Protein AF-A0A0R3S9D2-F1 (afdb_monomer)

Solvent-accessible surface area (backbone atoms only — not comparable to full-atom values): 34146 Å² total; per-residue (Å²): 60,29,48,72,96,54,66,74,67,57,70,57,49,67,71,95,49,77,86,73,57,72,81,88,54,77,61,48,80,66,90,76,78,79,56,49,40,61,60,95,53,21,33,50,37,36,39,38,39,33,38,38,70,29,66,85,44,60,32,35,27,37,41,71,53,33,41,30,26,32,18,50,35,69,57,70,84,55,79,89,52,50,80,43,55,40,32,77,38,33,44,62,80,52,20,70,72,43,93,68,49,42,76,50,92,46,61,83,42,92,40,58,41,46,34,34,37,59,38,50,50,52,52,34,50,75,70,75,38,80,52,66,69,47,52,54,52,49,52,50,50,53,49,54,57,52,44,74,45,40,63,62,52,46,53,47,39,68,72,76,36,98,59,70,86,76,54,56,49,58,33,26,35,34,33,35,40,29,66,82,62,48,77,40,83,75,51,74,33,73,78,50,86,79,74,69,90,46,71,50,43,40,66,48,48,52,51,54,50,54,30,50,49,48,37,64,55,82,72,82,78,57,68,78,76,72,67,55,78,74,73,77,69,81,78,76,85,74,84,74,91,70,92,73,82,81,92,82,86,88,74,94,75,79,82,86,89,91,87,84,78,84,89,84,89,88,86,86,77,84,75,81,66,98,75,69,68,73,78,73,76,81,87,50,100,78,70,67,66,69,66,73,67,67,57,82,70,44,74,42,54,49,48,52,38,52,52,43,29,49,43,38,49,53,52,52,51,50,52,53,50,51,48,52,52,52,50,51,50,55,51,55,62,56,52,77,76,58,90,77,87,89,83,84,87,82,86,91,86,80,92,84,89,83,92,83,92,78,92,77,80,93,80,85,90,73,75,93,80,48,79,67,51,60,55,46,49,53,57,49,49,53,48,52,51,52,53,48,53,58,51,52,71,71,61,78,71,91,86,83,95,77,88,79,85,72,82,78,76,82,80,79,88,82,86,87,87,79,94,73,89,77,79,83,80,75,84,87,78,70,70,71,64,65,52,40,35,53,49,50,53,59,35,42,59,69,62,78,77,56,60,33,30,68,52,46,40,52,53,50,52,53,53,53,33,60,73,34,17,76,62,37,42,66,56,33,68,32,94,42,45,60,56,31,34,58,54,47,66,69,35,95,68,56,49,44,57,45,50,50,51,45,46,52,50,53,74,20,70,90,43,56,61,65,51,51,51,53,53,48,54,40,50,78,68,42,41,51,74,51,39,73,88,76,67,42,87,70,55,83,82,42,64,60,72,88,75,89,126

Nearest PDB structures (foldseek):
  6vzt-assembly2_B  TM=9.352E-01  e=5.994E-18  Mus musculus
  6vzu-assembly1_A  TM=9.437E-01  e=1.586E-17  Mus musculus
  6vzr-assembly1_A  TM=9.417E-01  e=2.785E-17  Mus musculus
  6vzq-assembly2_B  TM=9.485E-01  e=7.368E-17  Mus musculus
  6vzw-assembly3_C  TM=9.416E-01  e=7.001E-17  Mus musculus

InterPro domains:
  IPR004344 Tubulin-tyrosine ligase/Tubulin polyglutamylase [PF03133] (3-223)
  IPR004344 Tubulin-tyrosine ligase/Tubulin polyglutamylase [PS51221] (1-228)

Mean predicted aligned error: 16.91 Å

Radius of gyration: 30.94 Å; Cα contacts (8 Å, |Δi|>4): 557; chains: 1; bounding box: 64×105×7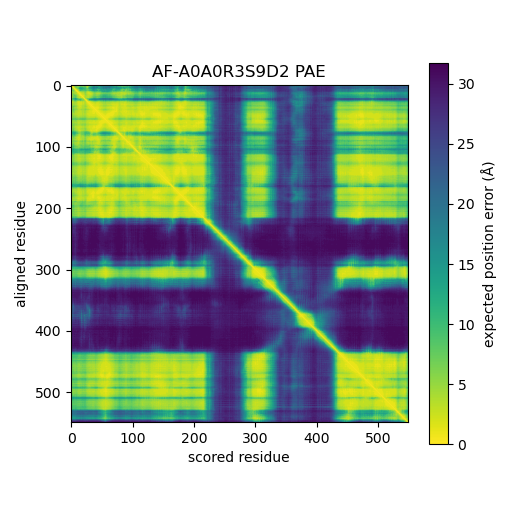4 Å

pLDDT: mean 70.35, std 25.74, range [23.48, 98.56]

Structure (mmCIF, N/CA/C/O backbone):
data_AF-A0A0R3S9D2-F1
#
_entry.id   AF-A0A0R3S9D2-F1
#
loop_
_atom_site.group_PDB
_atom_site.id
_atom_site.type_symbol
_atom_site.label_atom_id
_atom_site.label_alt_id
_atom_site.label_comp_id
_atom_site.label_asym_id
_atom_site.label_entity_id
_atom_site.label_seq_id
_atom_site.pdbx_PDB_ins_code
_atom_site.Cartn_x
_atom_site.Cartn_y
_atom_site.Cartn_z
_atom_site.occupancy
_atom_site.B_iso_or_equiv
_atom_site.auth_seq_id
_atom_site.auth_comp_id
_atom_site.auth_asym_id
_atom_site.auth_atom_id
_atom_site.pdbx_PDB_model_num
ATOM 1 N N . PHE A 1 1 ? -2.332 2.521 -26.162 1.00 71.81 1 PHE A N 1
ATOM 2 C CA . PHE A 1 1 ? -3.743 2.223 -25.864 1.00 71.81 1 PHE A CA 1
ATOM 3 C C . PHE A 1 1 ? -3.884 0.728 -25.639 1.00 71.81 1 PHE A C 1
ATOM 5 O O . PHE A 1 1 ? -3.039 -0.036 -26.103 1.00 71.81 1 PHE A O 1
ATOM 12 N N . SER A 1 2 ? -4.898 0.316 -24.891 1.00 70.50 2 SER A N 1
ATOM 13 C CA . SER A 1 2 ? -5.151 -1.085 -24.554 1.00 70.50 2 SER A CA 1
ATOM 14 C C . SER A 1 2 ? -6.652 -1.344 -24.482 1.00 70.50 2 SER A C 1
ATOM 16 O O . SER A 1 2 ? -7.430 -0.429 -24.208 1.00 70.50 2 SER A O 1
ATOM 18 N N . LYS A 1 3 ? -7.071 -2.590 -24.720 1.00 65.69 3 LYS A N 1
ATOM 19 C CA . LYS A 1 3 ? -8.440 -3.001 -24.382 1.00 65.69 3 LYS A CA 1
ATOM 20 C C . LYS A 1 3 ? -8.569 -3.106 -22.852 1.00 65.69 3 LYS A C 1
ATOM 22 O O . LYS A 1 3 ? -7.628 -3.599 -22.219 1.00 65.69 3 LYS A O 1
ATOM 27 N N . PRO A 1 4 ? -9.686 -2.663 -22.251 1.00 59.69 4 PRO A N 1
ATOM 28 C CA . PRO A 1 4 ? -9.892 -2.734 -20.811 1.00 59.69 4 PRO A CA 1
ATOM 29 C C . PRO A 1 4 ? -9.866 -4.190 -20.324 1.00 59.69 4 PRO A C 1
ATOM 31 O O . PRO A 1 4 ? -10.192 -5.115 -21.068 1.00 59.69 4 PRO A O 1
ATOM 34 N N . ALA A 1 5 ? -9.447 -4.382 -19.070 1.00 57.62 5 ALA A N 1
ATOM 35 C CA . ALA A 1 5 ? -9.432 -5.668 -18.361 1.00 57.62 5 ALA A CA 1
ATOM 36 C C . ALA A 1 5 ? -8.615 -6.811 -19.011 1.00 57.62 5 ALA A C 1
ATOM 38 O O . ALA A 1 5 ? -8.777 -7.975 -18.645 1.00 57.62 5 ALA A O 1
ATOM 39 N N . LYS A 1 6 ? -7.701 -6.515 -19.948 1.00 59.38 6 LYS A N 1
ATOM 40 C CA . LYS A 1 6 ? -6.763 -7.517 -20.479 1.00 59.38 6 LYS A CA 1
ATOM 41 C C . LYS A 1 6 ? -5.481 -7.575 -19.653 1.00 59.38 6 LYS A C 1
ATOM 43 O O . LYS A 1 6 ? -4.814 -6.568 -19.464 1.00 59.38 6 LYS A O 1
ATOM 48 N N . ALA A 1 7 ? -5.102 -8.779 -19.228 1.00 61.91 7 ALA A N 1
ATOM 49 C CA . ALA A 1 7 ? -3.851 -9.033 -18.515 1.00 61.91 7 ALA A CA 1
ATOM 50 C C . ALA A 1 7 ? -2.697 -9.414 -19.468 1.00 61.91 7 ALA A C 1
ATOM 52 O O . ALA A 1 7 ? -2.897 -9.703 -20.651 1.00 61.91 7 ALA A O 1
ATOM 53 N N . ARG A 1 8 ? -1.472 -9.497 -18.922 1.00 63.69 8 ARG A N 1
ATOM 54 C CA . ARG A 1 8 ? -0.265 -10.046 -19.591 1.00 63.69 8 ARG A CA 1
ATOM 55 C C . ARG A 1 8 ? 0.245 -9.237 -20.795 1.00 63.69 8 ARG A C 1
ATOM 57 O O . ARG A 1 8 ? 1.027 -9.769 -21.584 1.00 63.69 8 ARG A O 1
ATOM 64 N N . GLY A 1 9 ? -0.188 -7.983 -20.927 1.00 61.34 9 GLY A N 1
ATOM 65 C CA . GLY A 1 9 ? 0.183 -7.086 -22.025 1.00 61.34 9 GLY A CA 1
ATOM 66 C C . GLY A 1 9 ? -0.488 -7.409 -23.368 1.00 61.34 9 GLY A C 1
ATOM 67 O O . GLY A 1 9 ? -0.086 -6.887 -24.405 1.00 61.34 9 GLY A O 1
ATOM 68 N N . ILE A 1 10 ? -1.510 -8.274 -23.378 1.00 68.19 10 ILE A N 1
ATOM 69 C CA . ILE A 1 10 ? -2.174 -8.713 -24.610 1.00 68.19 10 ILE A CA 1
ATOM 70 C C . ILE A 1 10 ? -3.025 -7.577 -25.188 1.00 68.19 10 ILE A C 1
ATOM 72 O O . ILE A 1 10 ? -3.969 -7.105 -24.556 1.00 68.19 10 ILE A O 1
ATOM 76 N N . GLY A 1 11 ? -2.743 -7.198 -26.436 1.00 73.62 11 GLY A N 1
ATOM 77 C CA . GLY A 1 11 ? -3.502 -6.173 -27.159 1.00 73.62 11 GLY A CA 1
ATOM 78 C C . GLY A 1 11 ? -3.136 -4.735 -26.783 1.00 73.62 11 GLY A C 1
ATOM 79 O O . GLY A 1 11 ? -3.922 -3.830 -27.055 1.00 73.62 11 GLY A O 1
ATOM 80 N N . ILE A 1 12 ? -1.975 -4.523 -26.154 1.00 82.88 12 ILE A N 1
ATOM 81 C CA . ILE A 1 12 ? -1.416 -3.187 -25.939 1.00 82.88 12 ILE A CA 1
ATOM 82 C C . ILE A 1 12 ? -0.648 -2.764 -27.190 1.00 82.88 12 ILE A C 1
ATOM 84 O O . ILE A 1 12 ? 0.184 -3.513 -27.702 1.00 82.88 12 ILE A O 1
ATOM 88 N N . GLN A 1 13 ? -0.916 -1.549 -27.660 1.00 83.06 13 GLN A N 1
ATOM 89 C CA . GLN A 1 13 ? -0.211 -0.935 -28.782 1.00 83.06 13 GLN A CA 1
ATOM 90 C C . GLN A 1 13 ? 0.196 0.496 -28.438 1.00 83.06 13 GLN A C 1
ATOM 92 O O . GLN A 1 13 ? -0.522 1.222 -27.735 1.00 83.06 13 GLN A O 1
ATOM 97 N N . VAL A 1 14 ? 1.356 0.911 -28.937 1.00 85.25 14 VAL A N 1
ATOM 98 C CA . VAL A 1 14 ? 1.823 2.295 -28.842 1.00 85.25 14 VAL A CA 1
ATOM 99 C C . VAL A 1 14 ? 1.379 3.019 -30.107 1.00 85.25 14 VAL A C 1
ATOM 101 O O . VAL A 1 14 ? 1.599 2.542 -31.211 1.00 85.25 14 VAL A O 1
ATOM 104 N N . ALA A 1 15 ? 0.731 4.169 -29.942 1.00 85.12 15 ALA A N 1
ATOM 105 C CA . ALA A 1 15 ? 0.319 5.017 -31.053 1.00 85.12 15 ALA A CA 1
ATOM 106 C C . ALA A 1 15 ? 0.941 6.399 -30.898 1.00 85.12 15 ALA A C 1
ATOM 108 O O . ALA A 1 15 ? 1.008 6.941 -29.794 1.00 85.12 15 ALA A O 1
ATOM 109 N N . THR A 1 16 ? 1.348 6.981 -32.020 1.00 85.38 16 THR A N 1
ATOM 110 C CA . THR A 1 16 ? 1.831 8.367 -32.108 1.00 85.38 16 THR A CA 1
ATOM 111 C C . THR A 1 16 ? 0.753 9.311 -32.629 1.00 85.38 16 THR A C 1
ATOM 113 O O . THR A 1 16 ? 0.839 10.520 -32.424 1.00 85.38 16 THR A O 1
ATOM 116 N N . LYS A 1 17 ? -0.283 8.776 -33.291 1.00 84.56 17 LYS A N 1
ATOM 117 C CA . LYS A 1 17 ? -1.379 9.550 -33.885 1.00 84.56 17 LYS A CA 1
ATOM 118 C C . LYS A 1 17 ? -2.732 8.960 -33.498 1.00 84.56 17 LYS A C 1
ATOM 120 O O . LYS A 1 17 ? -2.924 7.751 -33.554 1.00 84.56 17 LYS A O 1
ATOM 125 N N . TRP A 1 18 ? -3.712 9.823 -33.226 1.00 83.44 18 TRP A N 1
ATOM 126 C CA . TRP A 1 18 ? -5.090 9.419 -32.903 1.00 83.44 18 TRP A CA 1
ATOM 127 C C . TRP A 1 18 ? -5.759 8.559 -33.981 1.00 83.44 18 TRP A C 1
ATOM 129 O O . TRP A 1 18 ? -6.618 7.746 -33.664 1.00 83.44 18 TRP A O 1
ATOM 139 N N . LEU A 1 19 ? -5.358 8.723 -35.245 1.00 84.50 19 LEU A N 1
ATOM 140 C CA . LEU A 1 19 ? -5.883 7.950 -36.376 1.00 84.50 19 LEU A CA 1
ATOM 141 C C . LEU A 1 19 ? -5.487 6.465 -36.330 1.00 84.50 19 LEU A C 1
ATOM 143 O O . LEU A 1 19 ? -6.153 5.655 -36.959 1.00 84.50 19 LEU A O 1
ATOM 147 N N . GLN A 1 20 ? -4.433 6.105 -35.588 1.00 80.25 20 GLN A N 1
ATOM 148 C CA . GLN A 1 20 ? -4.013 4.710 -35.399 1.00 80.25 20 GLN A CA 1
ATOM 149 C C . GLN A 1 20 ? -4.907 3.964 -34.396 1.00 80.25 20 GLN A C 1
ATOM 151 O O . GLN A 1 20 ? -4.848 2.742 -34.303 1.00 80.25 20 GLN A O 1
ATOM 156 N N . ILE A 1 21 ? -5.726 4.688 -33.628 1.00 81.88 21 ILE A N 1
ATOM 157 C CA . ILE A 1 21 ? -6.586 4.111 -32.598 1.00 81.88 21 ILE A CA 1
ATOM 158 C C . ILE A 1 21 ? -7.929 3.764 -33.240 1.00 81.88 21 ILE A C 1
ATOM 160 O O . ILE A 1 21 ? -8.733 4.646 -33.556 1.00 81.88 21 ILE A O 1
ATOM 164 N N . ILE A 1 22 ? -8.168 2.468 -33.437 1.00 73.38 22 ILE A N 1
ATOM 165 C CA . ILE A 1 22 ? -9.418 1.952 -34.001 1.00 73.38 22 ILE A CA 1
ATOM 166 C C . ILE A 1 22 ? -10.539 2.169 -32.977 1.00 73.38 22 ILE A C 1
ATOM 168 O O . ILE A 1 22 ? -10.525 1.595 -31.894 1.00 73.38 22 ILE A O 1
ATOM 172 N N . ARG A 1 23 ? -11.521 3.007 -33.325 1.00 67.06 23 ARG A N 1
ATOM 173 C CA . ARG A 1 23 ? -12.608 3.445 -32.426 1.00 67.06 23 ARG A CA 1
ATOM 174 C C . ARG A 1 23 ? -13.749 2.435 -32.245 1.00 67.06 23 ARG A C 1
ATOM 176 O O . ARG A 1 23 ? -14.751 2.779 -31.634 1.00 67.06 23 ARG A O 1
ATOM 183 N N . ALA A 1 24 ? -13.639 1.246 -32.832 1.00 64.12 24 ALA A N 1
ATOM 184 C CA . ALA A 1 24 ? -14.697 0.235 -32.797 1.00 64.12 24 ALA A CA 1
ATOM 185 C C . ALA A 1 24 ? -14.732 -0.560 -31.480 1.00 64.12 24 ALA A C 1
ATOM 187 O O . ALA A 1 24 ? -15.728 -1.212 -31.194 1.00 64.12 24 ALA A O 1
ATOM 188 N N . ASP A 1 25 ? -13.656 -0.506 -30.695 1.00 68.56 25 ASP A N 1
ATOM 189 C CA . ASP A 1 25 ? -13.533 -1.194 -29.416 1.00 68.56 25 ASP A CA 1
ATOM 190 C C . ASP A 1 25 ? -13.528 -0.185 -28.262 1.00 68.56 25 ASP A C 1
ATOM 192 O O . ASP A 1 25 ? -12.944 0.898 -28.380 1.00 68.56 25 ASP A O 1
ATOM 196 N N . ASP A 1 26 ? -14.078 -0.582 -27.114 1.00 80.81 26 ASP A N 1
ATOM 197 C CA . ASP A 1 26 ? -13.791 0.097 -25.854 1.00 80.81 26 ASP A CA 1
ATOM 198 C C . ASP A 1 26 ? -12.288 -0.013 -25.579 1.00 80.81 26 ASP A C 1
ATOM 200 O O . ASP A 1 26 ? -11.727 -1.109 -25.480 1.00 80.81 26 ASP A O 1
ATOM 204 N N . VAL A 1 27 ? -11.609 1.130 -25.499 1.00 84.38 27 VAL A N 1
ATOM 205 C CA . VAL A 1 27 ? -10.160 1.205 -25.290 1.00 84.38 27 VAL A CA 1
ATOM 206 C C . VAL A 1 27 ? -9.814 2.256 -24.252 1.00 84.38 27 VAL A C 1
ATOM 208 O O . VAL A 1 27 ? -10.425 3.320 -24.175 1.00 84.38 27 VAL A O 1
ATOM 211 N N . ILE A 1 28 ? -8.762 1.979 -23.487 1.00 86.69 28 ILE A N 1
ATOM 212 C CA . ILE A 1 28 ? -8.125 2.957 -22.614 1.00 86.69 28 ILE A CA 1
ATOM 213 C C . ILE A 1 28 ? -6.953 3.570 -23.378 1.00 86.69 28 ILE A C 1
ATOM 215 O O . ILE A 1 28 ? -6.033 2.878 -23.836 1.00 86.69 28 ILE A O 1
ATOM 219 N N . VAL A 1 29 ? -6.978 4.894 -23.516 1.00 89.38 29 VAL A N 1
ATOM 220 C CA . VAL A 1 29 ? -5.865 5.667 -24.069 1.00 89.38 29 VAL A CA 1
ATOM 221 C C . VAL A 1 29 ? -5.156 6.367 -22.921 1.00 89.38 29 VAL A C 1
ATOM 223 O O . VAL A 1 29 ? -5.718 7.233 -22.263 1.00 89.38 29 VAL A O 1
ATOM 226 N N . GLN A 1 30 ? -3.904 5.983 -22.694 1.00 89.69 30 GLN A N 1
ATOM 227 C CA . GLN A 1 30 ? -3.054 6.540 -21.651 1.00 89.69 30 GLN A CA 1
ATOM 228 C C . GLN A 1 30 ? -1.853 7.229 -22.296 1.00 89.69 30 GLN A C 1
ATOM 230 O O . GLN A 1 30 ? -1.288 6.723 -23.272 1.00 89.69 30 GLN A O 1
ATOM 235 N N . LYS A 1 31 ? -1.450 8.375 -21.739 1.00 91.81 31 LYS A N 1
ATOM 236 C CA . LYS A 1 31 ? -0.210 9.048 -22.130 1.00 91.81 31 LYS A CA 1
ATOM 237 C C . LYS A 1 31 ? 0.972 8.114 -21.863 1.00 91.81 31 LYS A C 1
ATOM 239 O O . LYS A 1 31 ? 1.162 7.650 -20.743 1.00 91.81 31 LYS A O 1
ATOM 244 N N . TYR A 1 32 ? 1.761 7.855 -22.898 1.00 91.81 32 TYR A N 1
ATOM 245 C CA . TYR A 1 32 ? 2.953 7.025 -22.794 1.00 91.81 32 TYR A CA 1
ATOM 246 C C . TYR A 1 32 ? 4.102 7.811 -22.143 1.00 91.81 32 TYR A C 1
ATOM 248 O O . TYR A 1 32 ? 4.349 8.966 -22.495 1.00 91.81 32 TYR A O 1
ATOM 256 N N . ILE A 1 33 ? 4.811 7.187 -21.200 1.00 93.31 33 ILE A N 1
ATOM 257 C CA . ILE A 1 33 ? 5.995 7.776 -20.559 1.00 93.31 33 ILE A CA 1
ATOM 258 C C . ILE A 1 33 ? 7.171 7.626 -21.524 1.00 93.31 33 ILE A C 1
ATOM 260 O O . ILE A 1 33 ? 7.748 6.547 -21.655 1.00 93.31 33 ILE A O 1
ATOM 264 N N . LEU A 1 34 ? 7.475 8.713 -22.239 1.00 92.25 34 LEU A N 1
ATOM 265 C CA . LEU A 1 34 ? 8.475 8.732 -23.308 1.00 92.25 34 LEU A CA 1
ATOM 266 C C . LEU A 1 34 ? 9.910 8.616 -22.782 1.00 92.25 34 LEU A C 1
ATOM 268 O O . LEU A 1 34 ? 10.727 7.961 -23.427 1.00 92.25 34 LEU A O 1
ATOM 272 N N . SER A 1 35 ? 10.185 9.195 -21.614 1.00 95.81 35 SER A N 1
ATOM 273 C CA . SER A 1 35 ? 11.494 9.152 -20.960 1.00 95.81 35 SER A CA 1
ATOM 274 C C . SER A 1 35 ? 11.428 8.354 -19.652 1.00 95.81 35 SER A C 1
ATOM 276 O O . SER A 1 35 ? 11.320 8.944 -18.574 1.00 95.81 35 SER A O 1
ATOM 27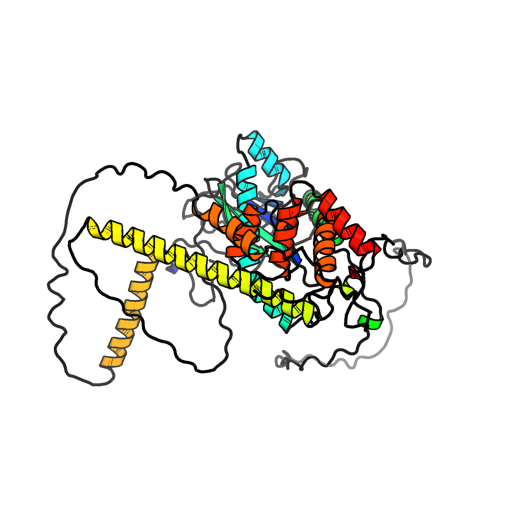8 N N . PRO A 1 36 ? 11.406 7.010 -19.711 1.00 96.88 36 PRO A N 1
ATOM 279 C CA . PRO A 1 36 ? 11.531 6.180 -18.521 1.00 96.88 36 PRO A CA 1
ATOM 280 C C . PRO A 1 36 ? 12.961 6.241 -17.970 1.00 96.88 36 PRO A C 1
ATOM 282 O O . PRO A 1 36 ? 13.911 6.465 -18.719 1.00 96.88 36 PRO A O 1
ATOM 285 N N . PHE A 1 37 ? 13.131 5.980 -16.676 1.00 97.50 37 PHE A N 1
ATOM 286 C CA . PHE A 1 37 ? 14.454 5.685 -16.132 1.00 97.50 37 PHE A CA 1
ATOM 287 C C . PHE A 1 37 ? 14.955 4.361 -16.719 1.00 97.50 37 PHE A C 1
ATOM 289 O O . PHE A 1 37 ? 14.215 3.375 -16.770 1.00 97.50 37 PHE A O 1
ATOM 296 N N . LEU A 1 38 ? 16.204 4.346 -17.179 1.00 97.12 38 LEU A N 1
ATOM 297 C CA . LEU A 1 38 ? 16.805 3.203 -17.858 1.00 97.12 38 LEU A CA 1
ATOM 298 C C . LEU A 1 38 ? 17.967 2.656 -17.040 1.00 97.12 38 LEU A C 1
ATOM 300 O O . LEU A 1 38 ? 18.753 3.409 -16.474 1.00 97.12 38 LEU A O 1
ATOM 304 N N . ILE A 1 39 ? 18.119 1.337 -17.061 1.00 96.19 39 ILE A N 1
ATOM 305 C CA . ILE A 1 39 ? 19.315 0.650 -16.572 1.00 96.19 39 ILE A CA 1
ATOM 306 C C . ILE A 1 39 ? 19.878 -0.126 -17.753 1.00 96.19 39 ILE A C 1
ATOM 308 O O . ILE A 1 39 ? 19.142 -0.849 -18.423 1.00 96.19 39 ILE A O 1
ATOM 312 N N . ASN A 1 40 ? 21.165 0.063 -18.051 1.00 93.00 40 ASN A N 1
ATOM 313 C CA . ASN A 1 40 ? 21.822 -0.519 -19.229 1.00 93.00 40 ASN A CA 1
ATOM 314 C C . ASN A 1 40 ? 21.062 -0.240 -20.545 1.00 93.00 40 ASN A C 1
ATOM 316 O O . ASN A 1 40 ? 20.978 -1.102 -21.417 1.00 93.00 40 ASN A O 1
ATOM 320 N N . ASN A 1 41 ? 20.487 0.963 -20.677 1.00 94.88 41 ASN A N 1
ATOM 321 C CA . ASN A 1 41 ? 19.642 1.391 -21.802 1.00 94.88 41 ASN A CA 1
ATOM 322 C C . ASN A 1 41 ? 18.379 0.545 -22.023 1.00 94.88 41 ASN A C 1
ATOM 324 O O . ASN A 1 41 ? 17.816 0.551 -23.114 1.00 94.88 41 ASN A O 1
ATOM 328 N N . VAL A 1 42 ? 17.907 -0.169 -21.005 1.00 95.38 42 VAL A N 1
ATOM 329 C CA . VAL A 1 42 ? 16.719 -1.019 -21.079 1.00 95.38 42 VAL A CA 1
ATOM 330 C C . VAL A 1 42 ? 15.634 -0.483 -20.147 1.00 95.38 42 VAL A C 1
ATOM 332 O O . VAL A 1 42 ? 15.904 -0.023 -19.035 1.00 95.38 42 VAL A O 1
ATOM 335 N N . LYS A 1 43 ? 14.388 -0.528 -20.628 1.00 96.75 43 LYS A N 1
ATOM 336 C CA . LYS A 1 43 ? 13.195 -0.134 -19.872 1.00 96.75 43 LYS A CA 1
ATOM 337 C C . LYS A 1 43 ? 12.850 -1.206 -18.841 1.00 96.75 43 LYS A C 1
ATOM 339 O O . LYS A 1 43 ? 12.937 -2.395 -19.138 1.00 96.75 43 LYS A O 1
ATOM 344 N N . PHE A 1 44 ? 12.383 -0.802 -17.666 1.00 97.62 44 PHE A N 1
ATOM 345 C CA . PHE A 1 44 ? 11.891 -1.737 -16.661 1.00 97.62 44 PHE A CA 1
ATOM 346 C C . PHE A 1 44 ? 10.677 -1.201 -15.910 1.00 97.62 44 PHE A C 1
ATOM 348 O O . PHE A 1 44 ? 10.391 -0.003 -15.928 1.00 97.62 44 PHE A O 1
ATOM 355 N N . ASP A 1 45 ? 9.963 -2.107 -15.253 1.00 97.69 45 ASP A N 1
ATOM 356 C CA . ASP A 1 45 ? 8.899 -1.784 -14.309 1.00 97.69 45 ASP A CA 1
ATOM 357 C C . ASP A 1 45 ? 9.099 -2.532 -12.981 1.00 97.69 45 ASP A C 1
ATOM 359 O O . ASP A 1 45 ? 9.857 -3.506 -12.895 1.00 97.69 45 ASP A O 1
ATOM 363 N N . LEU A 1 46 ? 8.403 -2.060 -11.953 1.00 98.38 46 LEU A N 1
ATOM 364 C CA . LEU A 1 46 ? 8.390 -2.602 -10.605 1.00 98.38 46 LEU A CA 1
ATOM 365 C C . LEU A 1 46 ? 7.049 -3.278 -10.334 1.00 98.38 46 LEU A C 1
ATOM 367 O O . LEU A 1 46 ? 6.005 -2.629 -10.334 1.00 98.38 46 LEU A O 1
ATOM 371 N N . ARG A 1 47 ? 7.097 -4.563 -9.994 1.00 98.00 47 ARG A N 1
ATOM 372 C CA . ARG A 1 47 ? 6.006 -5.300 -9.362 1.00 98.00 47 ARG A CA 1
ATOM 373 C C . ARG A 1 47 ? 6.150 -5.199 -7.850 1.00 98.00 47 ARG A C 1
ATOM 375 O O . ARG A 1 47 ? 7.017 -5.853 -7.268 1.00 98.00 47 ARG A O 1
ATOM 382 N N . ILE A 1 48 ? 5.265 -4.435 -7.225 1.00 98.50 48 ILE A N 1
ATOM 383 C CA . ILE A 1 48 ? 5.180 -4.275 -5.772 1.00 98.50 48 ILE A CA 1
ATOM 384 C C . ILE A 1 48 ? 4.012 -5.105 -5.238 1.00 98.50 48 ILE A C 1
ATOM 386 O O . ILE A 1 48 ? 2.895 -5.000 -5.743 1.00 98.50 48 ILE A O 1
ATOM 390 N N . TYR A 1 49 ? 4.257 -5.931 -4.221 1.00 98.56 49 TYR A N 1
ATOM 391 C CA . TYR A 1 49 ? 3.206 -6.718 -3.573 1.00 98.56 49 TYR A CA 1
ATOM 392 C C . TYR A 1 49 ? 2.579 -5.921 -2.431 1.00 98.56 49 TYR A C 1
ATOM 394 O O . TYR A 1 49 ? 3.270 -5.486 -1.506 1.00 98.56 49 TYR A O 1
ATOM 402 N N . VAL A 1 50 ? 1.265 -5.733 -2.502 1.00 98.56 50 VAL A N 1
ATOM 403 C CA . VAL A 1 50 ? 0.488 -4.947 -1.541 1.00 98.56 50 VAL A CA 1
ATOM 404 C C . VAL A 1 50 ? -0.585 -5.836 -0.946 1.00 98.56 50 VAL A C 1
ATOM 406 O O . VAL A 1 50 ? -1.395 -6.390 -1.678 1.00 98.56 50 VAL A O 1
ATOM 409 N N . PHE A 1 51 ? -0.609 -5.958 0.375 1.00 97.62 51 PHE A N 1
ATOM 410 C CA . PHE A 1 51 ? -1.613 -6.749 1.070 1.00 97.62 51 PHE A CA 1
ATOM 411 C C . PHE A 1 51 ? -2.630 -5.833 1.751 1.00 97.62 51 PHE A C 1
ATOM 413 O O . PHE A 1 51 ? -2.306 -5.092 2.685 1.00 97.62 51 PHE A O 1
ATOM 420 N N . LEU A 1 52 ? -3.867 -5.876 1.261 1.00 95.69 52 LEU A N 1
ATOM 421 C CA . LEU A 1 52 ? -5.017 -5.243 1.888 1.00 95.69 52 LEU A CA 1
ATOM 422 C C . LEU A 1 52 ? -5.533 -6.190 2.970 1.00 95.69 52 LEU A C 1
ATOM 424 O O . LEU A 1 52 ? -6.265 -7.132 2.687 1.00 95.69 52 LEU A O 1
ATOM 428 N N . TYR A 1 53 ? -5.118 -5.952 4.212 1.00 93.06 53 TYR A N 1
ATOM 429 C CA . TYR A 1 53 ? -5.460 -6.820 5.340 1.00 93.06 53 TYR A CA 1
ATOM 430 C C . TYR A 1 53 ? -6.881 -6.576 5.867 1.00 93.06 53 TYR A C 1
ATOM 432 O O . TYR A 1 53 ? -7.499 -7.464 6.452 1.00 93.06 53 TYR A O 1
ATOM 440 N N . SER A 1 54 ? -7.394 -5.356 5.723 1.00 90.19 54 SER A N 1
ATOM 441 C CA . SER A 1 54 ? -8.741 -5.001 6.162 1.00 90.19 54 SER A CA 1
ATOM 442 C C . SER A 1 54 ? -9.240 -3.783 5.397 1.00 90.19 54 SER A C 1
ATOM 444 O O . SER A 1 54 ? -8.476 -2.848 5.155 1.00 90.19 54 SER A O 1
ATOM 446 N N . VAL A 1 55 ? -10.528 -3.783 5.051 1.00 88.88 55 VAL A N 1
ATOM 447 C CA . VAL A 1 55 ? -11.232 -2.627 4.468 1.00 88.88 55 VAL A CA 1
ATOM 448 C C . VAL A 1 55 ? -11.811 -1.726 5.562 1.00 88.88 55 VAL A C 1
ATOM 450 O O . VAL A 1 55 ? -11.840 -0.510 5.403 1.00 88.88 55 VAL A O 1
ATOM 453 N N . TYR A 1 56 ? -12.231 -2.294 6.700 1.00 84.19 56 TYR A N 1
ATOM 454 C CA . TYR A 1 56 ? -12.868 -1.553 7.792 1.00 84.19 56 TYR A CA 1
ATOM 455 C C . TYR A 1 56 ? -12.370 -2.021 9.176 1.00 84.19 56 TYR A C 1
ATOM 457 O O . TYR A 1 56 ? -12.826 -3.053 9.666 1.00 84.19 56 TYR A O 1
ATOM 465 N N . PRO A 1 57 ? -11.441 -1.283 9.820 1.00 91.12 57 PRO A N 1
ATOM 466 C CA . PRO A 1 57 ? -10.726 -0.115 9.291 1.00 91.12 57 PRO A CA 1
ATOM 467 C C . PRO A 1 57 ? -9.845 -0.473 8.093 1.00 91.12 57 PRO A C 1
ATOM 469 O O . PRO A 1 57 ? -9.361 -1.601 8.008 1.00 91.12 57 PRO A O 1
ATOM 472 N N . LEU A 1 58 ? -9.571 0.499 7.218 1.00 94.19 58 LEU A N 1
ATOM 473 C CA . LEU A 1 58 ? -8.577 0.306 6.161 1.00 94.19 58 LEU A CA 1
ATOM 474 C C . LEU A 1 58 ? -7.193 0.039 6.782 1.00 94.19 58 LEU A C 1
ATOM 476 O O . LEU A 1 58 ? -6.694 0.873 7.544 1.00 94.19 58 LEU A O 1
ATOM 480 N N . ILE A 1 59 ? -6.594 -1.109 6.457 1.00 95.19 59 ILE A N 1
ATOM 481 C CA . ILE A 1 59 ? -5.241 -1.514 6.856 1.00 95.19 59 ILE A CA 1
ATOM 482 C C . ILE A 1 59 ? -4.521 -2.077 5.629 1.00 95.19 59 ILE A C 1
ATOM 484 O O . ILE A 1 59 ? -4.970 -3.058 5.031 1.00 95.19 59 ILE A O 1
ATOM 488 N N . VAL A 1 60 ? -3.397 -1.462 5.269 1.00 98.00 60 VAL A N 1
ATOM 489 C CA . VAL A 1 60 ? -2.645 -1.765 4.047 1.00 98.00 60 VAL A CA 1
ATOM 490 C C . VAL A 1 60 ? -1.180 -1.993 4.384 1.00 98.00 60 VAL A C 1
ATOM 492 O O . VAL A 1 60 ? -0.553 -1.181 5.072 1.00 98.00 60 VAL A O 1
ATOM 495 N N . TYR A 1 61 ? -0.632 -3.073 3.840 1.00 98.38 61 TYR A N 1
ATOM 496 C CA . TYR A 1 61 ? 0.771 -3.438 3.938 1.00 98.38 61 TYR A CA 1
ATOM 497 C C . TYR A 1 61 ? 1.442 -3.462 2.565 1.00 98.38 61 TYR A C 1
ATOM 499 O O . TYR A 1 61 ? 0.816 -3.802 1.566 1.00 98.38 61 TYR A O 1
ATOM 507 N N . VAL A 1 62 ? 2.739 -3.164 2.522 1.00 98.56 62 VAL A N 1
ATOM 508 C CA . VAL A 1 62 ? 3.590 -3.309 1.333 1.00 98.56 62 VAL A CA 1
ATOM 509 C C . VAL A 1 62 ? 4.744 -4.241 1.667 1.00 98.56 62 VAL A C 1
ATOM 511 O O . VAL A 1 62 ? 5.409 -4.056 2.683 1.00 98.56 62 VAL A O 1
ATOM 514 N N . HIS A 1 63 ? 4.982 -5.251 0.837 1.00 98.38 63 HIS A N 1
ATOM 515 C CA . HIS A 1 63 ? 6.101 -6.164 1.039 1.00 98.38 63 HIS A CA 1
ATOM 516 C C . HIS A 1 63 ? 7.432 -5.468 0.713 1.00 98.38 63 HIS A C 1
ATOM 518 O O . HIS A 1 63 ? 7.516 -4.722 -0.263 1.00 98.38 63 HIS A O 1
ATOM 524 N N . LYS A 1 64 ? 8.479 -5.706 1.516 1.00 96.69 64 LYS A N 1
ATOM 525 C CA . LYS A 1 64 ? 9.826 -5.144 1.270 1.00 96.69 64 LYS A CA 1
ATOM 526 C C . LYS A 1 64 ? 10.447 -5.636 -0.037 1.00 96.69 64 LYS A C 1
ATOM 528 O O . LYS A 1 64 ? 11.223 -4.913 -0.650 1.00 96.69 64 LYS A O 1
ATOM 533 N N . GLU A 1 65 ? 10.105 -6.856 -0.441 1.00 96.31 65 GLU A N 1
ATOM 534 C CA . GLU A 1 65 ? 10.503 -7.424 -1.730 1.00 96.31 65 GLU A CA 1
ATOM 535 C C . GLU A 1 65 ? 9.432 -7.269 -2.804 1.00 96.31 65 GLU A C 1
ATOM 537 O O . GLU A 1 65 ? 8.231 -7.230 -2.533 1.00 96.31 65 GLU A O 1
ATOM 542 N N . GLY A 1 66 ? 9.900 -7.284 -4.045 1.00 97.12 66 GLY A N 1
ATOM 543 C CA . GLY A 1 66 ? 9.107 -7.224 -5.262 1.00 97.12 66 GLY A CA 1
ATOM 544 C C . GLY A 1 66 ? 9.892 -7.808 -6.431 1.00 97.12 66 GLY A C 1
ATOM 545 O O . GLY A 1 66 ? 10.962 -8.390 -6.246 1.00 97.12 66 GLY A O 1
ATOM 546 N N . LEU A 1 67 ? 9.365 -7.654 -7.643 1.00 97.12 67 LEU A N 1
ATOM 547 C CA . LEU A 1 67 ? 10.070 -8.057 -8.860 1.00 97.12 67 LEU A CA 1
ATOM 548 C C . LEU A 1 67 ? 10.338 -6.840 -9.731 1.00 97.12 67 LEU A C 1
ATOM 550 O O . LEU A 1 67 ? 9.440 -6.045 -9.986 1.00 97.12 67 LEU A O 1
ATOM 554 N N . VAL A 1 68 ? 11.552 -6.742 -10.246 1.00 97.69 68 VAL A N 1
ATOM 555 C CA . VAL A 1 68 ? 11.932 -5.760 -11.259 1.00 97.69 68 VAL A CA 1
ATOM 556 C C . VAL A 1 68 ? 11.997 -6.484 -12.587 1.00 97.69 68 VAL A C 1
ATOM 558 O O . VAL A 1 68 ? 12.676 -7.506 -12.706 1.00 97.69 68 VAL A O 1
ATOM 561 N N . ARG A 1 69 ? 11.245 -6.003 -13.575 1.00 96.00 69 ARG A N 1
ATOM 562 C CA . ARG A 1 69 ? 11.065 -6.693 -14.855 1.00 96.00 69 ARG A CA 1
ATOM 563 C C . ARG A 1 69 ? 11.592 -5.825 -15.976 1.00 96.00 69 ARG A C 1
ATOM 565 O O . ARG A 1 69 ? 11.094 -4.722 -16.181 1.00 96.00 69 ARG A O 1
ATOM 572 N N . PHE A 1 70 ? 12.576 -6.337 -16.699 1.00 96.50 70 PHE A N 1
ATOM 573 C CA . PHE A 1 70 ? 13.210 -5.621 -17.796 1.00 96.50 70 PHE A CA 1
ATOM 574 C C . PHE A 1 70 ? 12.593 -6.023 -19.138 1.00 96.50 70 PHE A C 1
ATOM 576 O O . PHE A 1 70 ? 12.216 -7.178 -19.355 1.00 96.50 70 PHE A O 1
ATOM 583 N N . ALA A 1 71 ? 12.513 -5.050 -20.039 1.00 95.44 71 ALA A N 1
ATOM 584 C CA . ALA A 1 71 ? 12.375 -5.273 -21.471 1.00 95.44 71 ALA A CA 1
ATOM 585 C C . ALA A 1 71 ? 13.598 -6.050 -22.000 1.00 95.44 71 ALA A C 1
ATOM 587 O O . ALA A 1 71 ? 14.669 -5.975 -21.412 1.00 95.44 71 ALA A O 1
ATOM 588 N N . SER A 1 72 ? 13.459 -6.808 -23.086 1.00 93.19 72 SER A N 1
ATOM 589 C CA . SER A 1 72 ? 14.581 -7.594 -23.639 1.00 93.19 72 SER A CA 1
ATOM 590 C C . SER A 1 72 ? 15.410 -6.788 -24.639 1.00 93.19 72 SER A C 1
ATOM 592 O O . SER A 1 72 ? 16.584 -7.075 -24.844 1.00 93.19 72 SER A O 1
ATOM 594 N N . HIS A 1 73 ? 14.806 -5.774 -25.266 1.00 94.12 73 HIS A N 1
ATOM 595 C CA . HIS A 1 73 ? 15.470 -4.911 -26.242 1.00 94.12 73 HIS A CA 1
ATOM 596 C C . HIS A 1 73 ? 15.804 -3.536 -25.644 1.00 94.12 73 HIS A C 1
ATOM 598 O O . HIS A 1 73 ? 15.120 -3.036 -24.746 1.00 94.12 73 HIS A O 1
ATOM 604 N N . GLN A 1 74 ? 16.852 -2.898 -26.175 1.00 94.19 74 GLN A N 1
ATOM 605 C CA . GLN A 1 74 ? 17.263 -1.555 -25.758 1.00 94.19 74 GLN A CA 1
ATOM 606 C C . GLN A 1 74 ? 16.218 -0.501 -26.117 1.00 94.19 74 GLN A C 1
ATOM 608 O O . GLN A 1 74 ? 15.693 -0.480 -27.228 1.00 94.19 74 GLN A O 1
ATOM 613 N N . TYR A 1 75 ? 15.984 0.422 -25.191 1.00 94.44 75 TYR A N 1
ATOM 614 C CA . TYR A 1 75 ? 15.007 1.482 -25.330 1.00 94.44 75 TYR A CA 1
ATOM 615 C C . TYR A 1 75 ? 15.461 2.567 -26.309 1.00 94.44 75 TYR A C 1
ATOM 617 O O . TYR A 1 75 ? 16.547 3.133 -26.189 1.00 94.44 75 TYR A O 1
ATOM 625 N N . LYS A 1 76 ? 14.590 2.893 -27.263 1.00 91.12 76 LYS A N 1
ATOM 626 C CA . LYS A 1 76 ? 14.778 3.956 -28.252 1.00 91.12 76 LYS A CA 1
ATOM 627 C C . LYS A 1 76 ? 13.482 4.751 -28.384 1.00 91.12 76 LYS A C 1
ATOM 629 O O . LYS A 1 76 ? 12.400 4.179 -28.456 1.00 91.12 76 LYS A O 1
ATOM 634 N N . THR A 1 77 ? 13.594 6.072 -28.476 1.00 84.88 77 THR A N 1
ATOM 635 C CA . THR A 1 77 ? 12.452 7.001 -28.595 1.00 84.88 77 THR A CA 1
ATOM 636 C C . THR A 1 77 ? 11.958 7.196 -30.029 1.00 84.88 77 THR A C 1
ATOM 638 O O . THR A 1 77 ? 10.978 7.903 -30.257 1.00 84.88 77 THR A O 1
ATOM 641 N N . SER A 1 78 ? 12.631 6.583 -31.005 1.00 83.25 78 SER A N 1
ATOM 642 C CA . SER A 1 78 ? 12.294 6.708 -32.421 1.00 83.25 78 SER A CA 1
ATOM 643 C C . SER A 1 78 ? 10.854 6.247 -32.704 1.00 83.25 78 SER A C 1
ATOM 645 O O . SER A 1 78 ? 10.498 5.126 -32.330 1.00 83.25 78 SER A O 1
ATOM 647 N N . PRO A 1 79 ? 10.037 7.042 -33.425 1.00 73.56 79 PRO A N 1
ATOM 648 C CA . PRO A 1 79 ? 8.659 6.671 -33.757 1.00 73.56 79 PRO A CA 1
ATOM 649 C C . PRO A 1 79 ? 8.571 5.419 -34.646 1.00 73.56 79 PRO A C 1
ATOM 651 O O . PRO A 1 79 ? 7.527 4.770 -34.677 1.00 73.56 79 PRO A O 1
ATOM 654 N N . TYR A 1 80 ? 9.662 5.052 -35.326 1.00 76.12 80 TYR A N 1
ATOM 655 C CA . TYR A 1 80 ? 9.754 3.848 -36.158 1.00 76.12 80 TYR A CA 1
ATOM 656 C C . TYR A 1 80 ? 9.791 2.542 -35.352 1.00 76.12 80 TYR A C 1
ATOM 658 O O . TYR A 1 80 ? 9.551 1.483 -35.915 1.00 76.12 80 TYR A O 1
ATOM 666 N N . ASN A 1 81 ? 10.059 2.604 -34.045 1.00 80.94 81 ASN A N 1
ATOM 667 C CA . ASN A 1 81 ? 10.194 1.411 -33.203 1.00 80.94 81 ASN A CA 1
ATOM 668 C C . ASN A 1 81 ? 8.933 1.118 -32.375 1.00 80.94 81 ASN A C 1
ATOM 670 O O . ASN A 1 81 ? 8.965 0.274 -31.485 1.00 80.94 81 ASN A O 1
ATOM 674 N N . THR A 1 82 ? 7.829 1.815 -32.654 1.00 81.06 8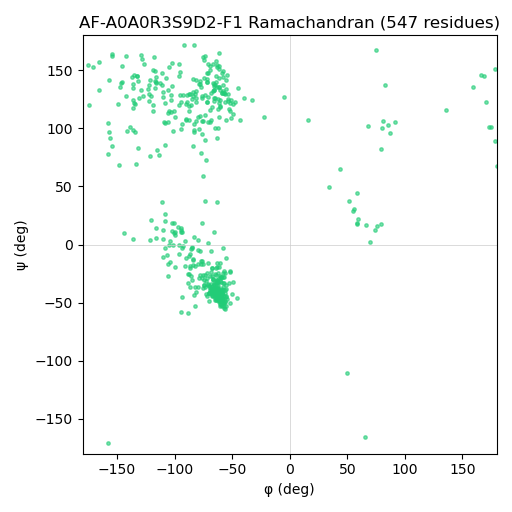2 THR A N 1
ATOM 675 C CA . THR A 1 82 ? 6.591 1.741 -31.859 1.00 81.06 82 THR A CA 1
ATOM 676 C C . THR A 1 82 ? 5.924 0.363 -31.870 1.00 81.06 82 THR A C 1
ATOM 678 O O . THR A 1 82 ? 5.194 0.039 -30.931 1.00 81.06 82 THR A O 1
ATOM 681 N N . ASP A 1 83 ? 6.242 -0.467 -32.865 1.00 84.50 83 ASP A N 1
ATOM 682 C CA . ASP A 1 83 ? 5.755 -1.843 -32.991 1.00 84.50 83 ASP A CA 1
ATOM 683 C C . ASP A 1 83 ? 6.587 -2.866 -32.191 1.00 84.50 83 ASP A C 1
ATOM 685 O O . ASP A 1 83 ? 6.142 -3.999 -31.990 1.00 84.50 83 ASP A O 1
ATOM 689 N N . ASP A 1 84 ? 7.772 -2.492 -31.687 1.00 86.75 84 ASP A N 1
ATOM 690 C CA . ASP A 1 84 ? 8.621 -3.395 -30.904 1.00 86.75 84 ASP A CA 1
ATOM 691 C C . ASP A 1 84 ? 8.093 -3.561 -29.470 1.00 86.75 84 ASP A C 1
ATOM 693 O O . ASP A 1 84 ? 8.377 -2.793 -28.540 1.00 86.75 84 ASP A O 1
ATOM 697 N N . GLN A 1 85 ? 7.321 -4.628 -29.282 1.00 87.88 85 GLN A N 1
ATOM 698 C CA . GLN A 1 85 ? 6.745 -4.991 -27.993 1.00 87.88 85 GLN A CA 1
ATOM 699 C C . GLN A 1 85 ? 7.796 -5.408 -26.957 1.00 87.88 85 GLN A C 1
ATOM 701 O O . GLN A 1 85 ? 7.570 -5.184 -25.769 1.00 87.88 85 GLN A O 1
ATOM 706 N N . PHE A 1 86 ? 8.934 -5.978 -27.371 1.00 89.19 86 PHE A N 1
ATOM 707 C CA . PHE A 1 86 ? 9.998 -6.417 -26.457 1.00 89.19 86 PHE A CA 1
ATOM 708 C C . PHE A 1 86 ? 10.833 -5.253 -25.918 1.00 89.19 86 PHE A C 1
ATOM 710 O O . PHE A 1 86 ? 11.570 -5.432 -24.951 1.00 89.19 86 PHE A O 1
ATOM 717 N N . MET A 1 87 ? 10.706 -4.070 -26.525 1.00 89.88 87 MET A N 1
ATOM 718 C CA . MET A 1 87 ? 11.278 -2.812 -26.048 1.00 89.88 87 MET A CA 1
ATOM 719 C C . MET A 1 87 ? 10.279 -2.017 -25.192 1.00 89.88 87 MET A C 1
ATOM 721 O O . MET A 1 87 ? 10.629 -1.461 -24.147 1.00 89.88 87 MET A O 1
ATOM 725 N N . HIS A 1 88 ? 9.025 -1.918 -25.644 1.00 88.25 88 HIS A N 1
ATOM 726 C CA . HIS A 1 88 ? 8.034 -1.033 -25.029 1.00 88.25 88 HIS A CA 1
ATOM 727 C C . HIS A 1 88 ? 7.261 -1.660 -23.865 1.00 88.25 88 HIS A C 1
ATOM 729 O O . HIS A 1 88 ? 6.796 -0.920 -22.987 1.00 88.25 88 HIS A O 1
ATOM 735 N N . LEU A 1 89 ? 7.133 -2.988 -23.832 1.00 89.44 89 LEU A N 1
ATOM 736 C CA . LEU A 1 89 ? 6.437 -3.729 -22.784 1.00 89.44 89 LEU A CA 1
ATOM 737 C C . LEU A 1 89 ? 7.447 -4.517 -21.954 1.00 89.44 89 LEU A C 1
ATOM 739 O O . LEU A 1 89 ? 8.347 -5.158 -22.483 1.00 89.44 89 LEU A O 1
ATOM 743 N N . THR A 1 90 ? 7.273 -4.498 -20.640 1.00 90.75 90 THR A N 1
ATOM 744 C CA . THR A 1 90 ? 8.173 -5.134 -19.661 1.00 90.75 90 THR A CA 1
ATOM 745 C C . THR A 1 90 ? 7.578 -6.420 -19.080 1.00 90.75 90 THR A C 1
ATOM 747 O O . THR A 1 90 ? 8.204 -7.117 -18.283 1.00 90.75 90 THR A O 1
ATOM 750 N N . ASN A 1 91 ? 6.364 -6.801 -19.502 1.00 88.88 91 ASN A N 1
ATOM 751 C CA . ASN A 1 91 ? 5.693 -8.000 -19.011 1.00 88.88 91 ASN A CA 1
ATOM 752 C C . ASN A 1 91 ? 6.532 -9.260 -19.290 1.00 88.88 91 ASN A C 1
ATOM 754 O O . ASN A 1 91 ? 6.925 -9.529 -20.428 1.00 88.88 91 ASN A O 1
ATOM 758 N N . TYR A 1 92 ? 6.721 -10.087 -18.258 1.00 85.12 92 TYR A N 1
ATOM 759 C CA . TYR A 1 92 ? 7.457 -11.354 -18.354 1.00 85.12 92 TYR A CA 1
ATOM 760 C C . TYR A 1 92 ? 6.884 -12.302 -19.422 1.00 85.12 92 TYR A C 1
ATOM 762 O O . TYR A 1 92 ? 7.633 -12.929 -20.161 1.00 85.12 92 TYR A O 1
ATOM 770 N N . SER A 1 93 ? 5.555 -12.380 -19.550 1.00 83.19 93 SER A N 1
ATOM 771 C CA . SER A 1 93 ? 4.863 -13.233 -20.531 1.00 83.19 93 SER A CA 1
ATOM 772 C C . SER A 1 93 ? 5.204 -12.916 -21.988 1.00 83.19 93 SER A C 1
ATOM 774 O O . SER A 1 93 ? 5.094 -13.805 -22.837 1.00 83.19 93 SER A O 1
ATOM 776 N N . ILE A 1 94 ? 5.583 -11.666 -22.262 1.00 85.06 94 ILE A N 1
ATOM 777 C CA . ILE A 1 94 ? 6.004 -11.185 -23.577 1.00 85.06 94 ILE A CA 1
ATOM 778 C C . ILE A 1 94 ? 7.507 -11.405 -23.701 1.00 85.06 94 ILE A C 1
ATOM 780 O O . ILE A 1 94 ? 7.942 -12.194 -24.532 1.00 85.06 94 ILE A O 1
ATOM 784 N N . ASN A 1 95 ? 8.285 -10.807 -22.800 1.00 89.62 95 ASN A N 1
ATOM 785 C CA . ASN A 1 95 ? 9.743 -10.795 -22.883 1.00 89.62 95 ASN A CA 1
ATOM 786 C C . ASN A 1 95 ? 10.386 -12.179 -22.822 1.00 89.62 95 ASN A C 1
ATOM 788 O O . ASN A 1 95 ? 11.341 -12.411 -23.546 1.00 89.62 95 ASN A O 1
ATOM 792 N N . ARG A 1 96 ? 9.816 -13.148 -22.093 1.00 86.94 96 ARG A N 1
ATOM 793 C CA . ARG A 1 96 ? 10.343 -14.527 -22.067 1.00 86.94 96 ARG A CA 1
ATOM 794 C C . ARG A 1 96 ? 10.365 -15.227 -23.432 1.00 86.94 96 ARG A C 1
ATOM 796 O O . ARG A 1 96 ? 10.954 -16.294 -23.542 1.00 86.94 96 ARG A O 1
ATOM 803 N N . LYS A 1 97 ? 9.639 -14.692 -24.421 1.00 88.44 97 LYS A N 1
ATOM 804 C CA . LYS A 1 97 ? 9.595 -15.207 -25.796 1.00 88.44 97 LYS A CA 1
ATOM 805 C C . LYS A 1 97 ? 10.660 -14.576 -26.699 1.00 88.44 97 LYS A C 1
ATOM 807 O O . LYS A 1 97 ? 10.822 -15.049 -27.817 1.00 88.44 97 LYS A O 1
ATOM 812 N N . SER A 1 98 ? 11.334 -13.511 -26.257 1.00 90.38 98 SER A N 1
ATOM 813 C CA . SER A 1 98 ? 12.436 -12.907 -27.011 1.00 90.38 98 SER A CA 1
ATOM 814 C C . SER A 1 98 ? 13.662 -13.821 -26.968 1.00 90.38 98 SER A C 1
ATOM 816 O O . SER A 1 98 ? 13.960 -14.414 -25.930 1.00 90.38 98 SER A O 1
ATOM 818 N N . ALA A 1 99 ? 14.389 -13.900 -28.085 1.00 89.19 99 ALA A N 1
ATOM 819 C CA . ALA A 1 99 ? 15.663 -14.615 -28.164 1.00 89.19 99 ALA A CA 1
ATOM 820 C C . ALA A 1 99 ? 16.745 -13.980 -27.268 1.00 89.19 99 ALA A C 1
ATOM 822 O O . ALA A 1 99 ? 17.627 -14.681 -26.779 1.00 89.19 99 ALA A O 1
ATOM 823 N N . ASP A 1 100 ? 16.631 -12.678 -26.988 1.00 89.12 100 ASP A N 1
ATOM 824 C CA . ASP A 1 100 ? 17.578 -11.928 -26.158 1.00 89.12 100 ASP A CA 1
ATOM 825 C C . ASP A 1 100 ? 17.280 -12.045 -24.654 1.00 89.12 100 ASP A C 1
ATOM 827 O O . ASP A 1 100 ? 18.024 -11.527 -23.814 1.00 89.12 100 ASP A O 1
ATOM 831 N N . TYR A 1 101 ? 16.205 -12.747 -24.276 1.00 89.56 101 TYR A N 1
ATOM 832 C CA . TYR A 1 101 ? 15.801 -12.870 -22.882 1.00 89.56 101 TYR A CA 1
ATOM 833 C C . TYR A 1 101 ? 16.759 -13.748 -22.072 1.00 89.56 101 TYR A C 1
ATOM 835 O O . TYR A 1 101 ? 16.733 -14.978 -22.100 1.00 89.56 101 TYR A O 1
ATOM 843 N N . ARG A 1 102 ? 17.570 -13.088 -21.251 1.00 88.81 102 ARG A N 1
ATOM 844 C CA . ARG A 1 102 ? 18.460 -13.720 -20.266 1.00 88.81 102 ARG A CA 1
ATOM 845 C C . ARG A 1 102 ? 17.771 -13.900 -18.917 1.00 88.81 102 ARG A C 1
ATOM 847 O O . ARG A 1 102 ? 17.361 -12.916 -18.296 1.00 88.81 102 ARG A O 1
ATOM 854 N N . ARG A 1 103 ? 17.684 -15.149 -18.450 1.00 86.69 103 ARG A N 1
ATOM 855 C CA . ARG A 1 103 ? 17.279 -15.471 -17.074 1.00 86.69 103 ARG A CA 1
ATOM 856 C C . ARG A 1 103 ? 18.382 -15.064 -16.101 1.00 86.69 103 ARG A C 1
ATOM 858 O O . ARG A 1 103 ? 19.558 -15.126 -16.442 1.00 86.69 103 ARG A O 1
ATOM 865 N N . ASN A 1 104 ? 17.982 -14.662 -14.903 1.00 85.31 104 ASN A N 1
ATOM 866 C CA . ASN A 1 104 ? 18.920 -14.442 -13.815 1.00 85.31 104 ASN A CA 1
ATOM 867 C C . ASN A 1 104 ? 19.248 -15.791 -13.155 1.00 85.31 104 ASN A C 1
ATOM 869 O O . ASN A 1 104 ? 18.324 -16.524 -12.795 1.00 85.31 104 ASN A O 1
ATOM 873 N N . SER A 1 105 ? 20.536 -16.114 -13.045 1.00 80.69 105 SER A N 1
ATOM 874 C CA . SER A 1 105 ? 21.040 -17.326 -12.391 1.00 80.69 105 SER A CA 1
ATOM 875 C C . SER A 1 105 ? 21.234 -17.165 -10.882 1.00 80.69 105 SER A C 1
ATOM 877 O O . SER A 1 105 ? 21.280 -18.170 -10.186 1.00 80.69 105 SER A O 1
ATOM 879 N N . ASP A 1 106 ? 21.339 -15.932 -10.374 1.00 84.69 106 ASP A N 1
ATOM 880 C CA . ASP A 1 106 ? 21.531 -15.641 -8.951 1.00 84.69 106 ASP A CA 1
ATOM 881 C C . ASP A 1 106 ? 20.618 -14.490 -8.503 1.00 84.69 106 ASP A C 1
ATOM 883 O O . ASP A 1 106 ? 20.731 -13.347 -8.949 1.00 84.69 106 ASP A O 1
ATOM 887 N N . ALA A 1 107 ? 19.706 -14.793 -7.580 1.00 80.31 107 ALA A N 1
ATOM 888 C CA . ALA A 1 107 ? 18.719 -13.844 -7.078 1.00 80.31 107 ALA A CA 1
ATOM 889 C C . ALA A 1 107 ? 19.319 -12.637 -6.330 1.00 80.31 107 ALA A C 1
ATOM 891 O O . ALA A 1 107 ? 18.599 -11.658 -6.129 1.00 80.31 107 ALA A O 1
ATOM 892 N N . GLU A 1 108 ? 20.591 -12.697 -5.921 1.00 85.12 108 GLU A N 1
ATOM 893 C CA . GLU A 1 108 ? 21.307 -11.588 -5.269 1.00 85.12 108 GLU A CA 1
ATOM 894 C C . GLU A 1 108 ? 22.094 -10.709 -6.247 1.00 85.12 108 GLU A C 1
ATOM 896 O O . GLU A 1 108 ? 22.693 -9.714 -5.843 1.00 85.12 108 GLU A O 1
ATOM 901 N N . GLN A 1 109 ? 22.108 -11.048 -7.537 1.00 85.38 109 GLN A N 1
ATOM 902 C CA . GLN A 1 109 ? 22.884 -10.317 -8.531 1.00 85.38 109 GLN A CA 1
ATOM 903 C C . GLN A 1 109 ? 21.996 -9.487 -9.452 1.00 85.38 109 GLN A C 1
ATOM 905 O O . GLN A 1 109 ? 20.922 -9.910 -9.891 1.00 85.38 109 GLN A O 1
ATOM 910 N N . ALA A 1 110 ? 22.503 -8.308 -9.815 1.00 88.31 110 ALA A N 1
ATOM 911 C CA . ALA A 1 110 ? 21.929 -7.413 -10.814 1.00 88.31 110 ALA A CA 1
ATOM 912 C C . ALA A 1 110 ? 22.190 -7.938 -12.243 1.00 88.31 110 ALA A C 1
ATOM 914 O O . ALA A 1 110 ? 22.844 -7.285 -13.057 1.00 88.31 110 ALA A O 1
ATOM 915 N N . SER A 1 111 ? 21.718 -9.154 -12.538 1.00 87.50 111 SER A N 1
ATOM 916 C CA . SER A 1 111 ? 21.955 -9.856 -13.803 1.00 87.50 111 SER A CA 1
ATOM 917 C C . SER A 1 111 ? 20.656 -10.328 -14.472 1.00 87.50 111 SER A C 1
ATOM 919 O O . SER A 1 111 ? 19.620 -10.505 -13.832 1.00 87.50 111 SER A O 1
ATOM 921 N N . GLY A 1 112 ? 20.683 -10.504 -15.795 1.00 90.06 112 GLY A N 1
ATOM 922 C CA . GLY A 1 112 ? 19.508 -10.912 -16.572 1.00 90.06 112 GLY A CA 1
ATOM 923 C C . GLY A 1 112 ? 18.372 -9.879 -16.584 1.00 90.06 112 GLY A C 1
ATOM 924 O O . GLY A 1 112 ? 18.554 -8.722 -16.217 1.00 90.06 112 GLY A O 1
ATOM 925 N N . HIS A 1 113 ? 17.185 -10.310 -17.019 1.00 93.06 113 HIS A N 1
ATOM 926 C CA . HIS A 1 113 ? 16.017 -9.441 -17.243 1.00 93.06 113 HIS A CA 1
ATOM 927 C C . HIS A 1 113 ? 14.959 -9.513 -16.133 1.00 93.06 113 HIS A C 1
ATOM 929 O O . HIS A 1 113 ? 13.791 -9.159 -16.329 1.00 93.06 113 HIS A O 1
ATOM 935 N N . LYS A 1 114 ? 15.349 -10.008 -14.958 1.00 94.38 114 LYS A N 1
ATOM 936 C CA . LYS A 1 114 ? 14.497 -10.051 -13.771 1.00 94.38 114 LYS A CA 1
ATOM 937 C C . LYS A 1 114 ? 15.364 -9.922 -12.525 1.00 94.38 114 LYS A C 1
ATOM 939 O O . LYS A 1 114 ? 16.223 -10.775 -12.315 1.00 94.38 114 LYS A O 1
ATOM 944 N N . TRP A 1 115 ? 15.127 -8.898 -11.711 1.00 96.19 115 TRP A N 1
ATOM 945 C CA . TRP A 1 115 ? 15.812 -8.704 -10.425 1.00 96.19 115 TRP A CA 1
ATOM 946 C C . TRP A 1 115 ? 14.812 -8.731 -9.270 1.00 96.19 115 TRP A C 1
ATOM 948 O O . TRP A 1 115 ? 13.605 -8.556 -9.467 1.00 96.19 115 TRP A O 1
ATOM 958 N N . THR A 1 116 ? 15.317 -8.950 -8.061 1.00 96.88 116 THR A N 1
ATOM 959 C CA . THR A 1 116 ? 14.576 -8.649 -6.833 1.00 96.88 116 THR A CA 1
ATOM 960 C C . THR A 1 116 ? 14.571 -7.140 -6.594 1.00 96.88 116 THR A C 1
ATOM 962 O O . THR A 1 116 ? 15.381 -6.395 -7.159 1.00 96.88 116 THR A O 1
ATOM 965 N N . LEU A 1 117 ? 13.646 -6.669 -5.761 1.00 97.19 117 LEU A N 1
ATOM 966 C CA . LEU A 1 117 ? 13.560 -5.245 -5.453 1.00 97.19 117 LEU A CA 1
ATOM 967 C C . LEU A 1 117 ? 14.749 -4.793 -4.590 1.00 97.19 117 LEU A C 1
ATOM 969 O O . LEU A 1 117 ? 15.288 -3.713 -4.823 1.00 97.19 117 LEU A O 1
ATOM 973 N N . SER A 1 118 ? 15.226 -5.641 -3.674 1.00 96.56 118 SER A N 1
ATOM 974 C CA . SER A 1 118 ? 16.435 -5.344 -2.892 1.00 96.56 118 SER A CA 1
ATOM 975 C C . SER A 1 118 ? 17.688 -5.188 -3.749 1.00 96.56 118 SER A C 1
ATOM 977 O O . SER A 1 118 ? 18.480 -4.280 -3.497 1.00 96.56 118 SER A O 1
ATOM 979 N N . VAL A 1 119 ? 17.857 -6.005 -4.794 1.00 97.00 119 VAL A N 1
ATOM 980 C CA . VAL A 1 119 ? 18.984 -5.862 -5.733 1.00 97.00 119 VAL A CA 1
ATOM 981 C C . VAL A 1 119 ? 18.921 -4.527 -6.476 1.00 97.00 119 VAL A C 1
ATOM 983 O O . VAL A 1 119 ? 19.951 -3.884 -6.669 1.00 97.00 119 VAL A O 1
ATOM 986 N N . LEU A 1 120 ? 17.725 -4.053 -6.844 1.00 97.69 120 LEU A N 1
ATOM 987 C CA . LEU A 1 120 ? 17.573 -2.721 -7.434 1.00 97.69 120 LEU A CA 1
ATOM 988 C C . LEU A 1 120 ? 17.988 -1.611 -6.464 1.00 97.69 120 LEU A C 1
ATOM 990 O O . LEU A 1 120 ? 18.674 -0.678 -6.875 1.00 97.69 120 LEU A O 1
ATOM 994 N N . TRP A 1 121 ? 17.606 -1.706 -5.190 1.00 97.31 121 TRP A N 1
ATOM 995 C CA . TRP A 1 121 ? 18.009 -0.731 -4.173 1.00 97.31 121 TRP A CA 1
ATOM 996 C C . TRP A 1 121 ? 19.520 -0.704 -3.964 1.00 97.31 121 TRP A C 1
ATOM 998 O O . TRP A 1 121 ? 20.109 0.375 -3.944 1.00 97.31 121 TRP A O 1
ATOM 1008 N N . GLN A 1 122 ? 20.160 -1.873 -3.904 1.00 96.81 122 GLN A N 1
ATOM 1009 C CA . GLN A 1 122 ? 21.619 -1.977 -3.850 1.00 96.81 122 GLN A CA 1
ATOM 1010 C C . GLN A 1 122 ? 22.272 -1.365 -5.095 1.00 96.81 122 GLN A C 1
ATOM 1012 O O . GLN A 1 122 ? 23.203 -0.571 -4.974 1.00 96.81 122 GLN A O 1
ATOM 1017 N N . TYR A 1 123 ? 21.751 -1.670 -6.288 1.00 96.94 123 TYR A N 1
ATOM 1018 C CA . TYR A 1 123 ? 22.228 -1.080 -7.538 1.00 96.94 123 TYR A CA 1
ATOM 1019 C C . TYR A 1 123 ? 22.107 0.451 -7.523 1.00 96.94 123 TYR A C 1
ATOM 1021 O O . TYR A 1 123 ? 23.068 1.140 -7.858 1.00 96.94 123 TYR A O 1
ATOM 1029 N N . MET A 1 124 ? 20.965 0.999 -7.100 1.00 96.75 124 MET A N 1
ATOM 1030 C CA . MET A 1 124 ? 20.761 2.448 -6.991 1.00 96.75 124 MET A CA 1
ATOM 1031 C C . MET A 1 124 ? 21.757 3.087 -6.021 1.00 96.75 124 MET A C 1
ATOM 1033 O O . MET A 1 124 ? 22.426 4.049 -6.396 1.00 96.75 124 MET A O 1
ATOM 1037 N N . SER A 1 125 ? 21.926 2.521 -4.823 1.00 96.81 125 SER A N 1
ATOM 1038 C CA . SER A 1 125 ? 22.889 3.021 -3.837 1.00 96.81 125 SER A CA 1
ATOM 1039 C C . SER A 1 125 ? 24.327 2.997 -4.360 1.00 96.81 125 SER A C 1
ATOM 1041 O O . SER A 1 125 ? 25.039 3.989 -4.216 1.00 96.81 125 SER A O 1
ATOM 1043 N N . ASN A 1 126 ? 24.736 1.919 -5.036 1.00 96.75 126 ASN A N 1
ATOM 1044 C CA . ASN A 1 126 ? 26.072 1.803 -5.631 1.00 96.75 126 ASN A CA 1
ATOM 1045 C C . ASN A 1 126 ? 26.316 2.821 -6.757 1.00 96.75 126 ASN A C 1
ATOM 1047 O O . ASN A 1 126 ? 27.457 3.196 -7.007 1.00 96.75 126 ASN A O 1
ATOM 1051 N N . ASN A 1 127 ? 25.253 3.293 -7.412 1.00 95.56 127 ASN A N 1
ATOM 1052 C CA . ASN A 1 127 ? 25.306 4.344 -8.431 1.00 95.56 127 ASN A CA 1
ATOM 1053 C C . ASN A 1 127 ? 25.027 5.751 -7.859 1.00 95.56 127 ASN A C 1
ATOM 1055 O O . ASN A 1 127 ? 24.774 6.685 -8.616 1.00 95.56 127 ASN A O 1
ATOM 1059 N N . GLY A 1 128 ? 25.064 5.923 -6.531 1.00 96.12 128 GLY A N 1
ATOM 1060 C CA . GLY A 1 128 ? 24.905 7.224 -5.871 1.00 96.12 128 GLY A CA 1
ATOM 1061 C C . GLY A 1 128 ? 23.468 7.755 -5.820 1.00 96.12 128 GLY A C 1
ATOM 1062 O O . GLY A 1 128 ? 23.265 8.942 -5.570 1.00 96.12 128 GLY A O 1
ATOM 1063 N N . ILE A 1 129 ? 22.466 6.903 -6.052 1.00 95.94 129 ILE A N 1
ATOM 1064 C CA . ILE A 1 129 ? 21.046 7.262 -5.994 1.00 95.94 129 ILE A CA 1
ATOM 1065 C C . ILE A 1 129 ? 20.483 6.890 -4.618 1.00 95.94 129 ILE A C 1
ATOM 1067 O O . ILE A 1 129 ? 20.455 5.718 -4.236 1.00 95.94 129 ILE A O 1
ATOM 1071 N N . ASP A 1 130 ? 19.972 7.887 -3.893 1.00 94.69 130 ASP A N 1
ATOM 1072 C CA . ASP A 1 130 ? 19.193 7.653 -2.675 1.00 94.69 130 ASP A CA 1
ATOM 1073 C C . ASP A 1 130 ? 17.779 7.173 -3.033 1.00 94.69 130 ASP A C 1
ATOM 1075 O O . ASP A 1 130 ? 16.927 7.934 -3.504 1.00 94.69 130 ASP A O 1
ATOM 1079 N N . TRP A 1 131 ? 17.532 5.881 -2.822 1.00 95.62 131 TRP A N 1
ATOM 1080 C CA . TRP A 1 131 ? 16.257 5.238 -3.127 1.00 95.62 131 TRP A CA 1
ATOM 1081 C C . TRP A 1 131 ? 15.216 5.401 -2.010 1.00 95.62 131 TRP A C 1
ATOM 1083 O O . TRP A 1 131 ? 14.032 5.166 -2.261 1.00 95.62 131 TRP A O 1
ATOM 1093 N N . MET A 1 132 ? 15.588 5.831 -0.796 1.00 96.06 132 MET A N 1
ATOM 1094 C CA . MET A 1 132 ? 14.627 5.929 0.314 1.00 96.06 132 MET A CA 1
ATOM 1095 C C . MET A 1 132 ? 13.476 6.911 0.013 1.00 96.06 132 MET A C 1
ATOM 1097 O O . MET A 1 132 ? 12.314 6.525 0.177 1.00 96.06 132 MET A O 1
ATOM 1101 N N . PRO A 1 133 ? 13.718 8.134 -0.511 1.00 96.75 133 PRO A N 1
ATOM 1102 C CA . PRO A 1 133 ? 12.639 9.044 -0.899 1.00 96.75 133 PRO A CA 1
ATOM 1103 C C . PRO A 1 133 ? 11.761 8.489 -2.025 1.00 96.75 133 PRO A C 1
ATOM 1105 O O . PRO A 1 133 ? 10.566 8.783 -2.080 1.00 96.75 133 PRO A O 1
ATOM 1108 N N . LEU A 1 134 ? 12.339 7.697 -2.933 1.00 97.25 134 LEU A N 1
ATOM 1109 C CA . LEU A 1 134 ? 11.589 7.013 -3.983 1.00 97.25 134 LEU A CA 1
ATOM 1110 C C . LEU A 1 134 ? 10.654 5.955 -3.379 1.00 97.25 134 LEU A C 1
ATOM 1112 O O . LEU A 1 134 ? 9.476 5.912 -3.738 1.00 97.25 134 LEU A O 1
ATOM 1116 N N . TRP A 1 135 ? 11.137 5.157 -2.425 1.00 97.69 135 TRP A N 1
ATOM 1117 C CA . TRP A 1 135 ? 10.318 4.161 -1.737 1.00 97.69 135 TRP A CA 1
ATOM 1118 C C . TRP A 1 135 ? 9.151 4.791 -0.968 1.00 97.69 135 TRP A C 1
ATOM 1120 O O . TRP A 1 135 ? 8.024 4.301 -1.049 1.00 97.69 135 TRP A O 1
ATOM 1130 N N . GLU A 1 136 ? 9.367 5.928 -0.298 1.00 96.38 136 GLU A N 1
ATOM 1131 C CA . GLU A 1 136 ? 8.276 6.674 0.346 1.00 96.38 136 GLU A CA 1
ATOM 1132 C C . GLU A 1 136 ? 7.225 7.164 -0.663 1.00 96.38 136 GLU A C 1
ATOM 1134 O O . GLU A 1 136 ? 6.027 7.048 -0.402 1.00 96.38 136 GLU A O 1
ATOM 1139 N N . LYS A 1 137 ? 7.638 7.644 -1.847 1.00 97.62 137 LYS A N 1
ATOM 1140 C CA . LYS A 1 137 ? 6.702 8.026 -2.922 1.00 97.62 137 LYS A CA 1
ATOM 1141 C C . LYS A 1 137 ? 5.915 6.825 -3.461 1.00 97.62 137 LYS A C 1
ATOM 1143 O O . LYS A 1 137 ? 4.735 6.966 -3.773 1.00 97.62 137 LYS A O 1
ATOM 1148 N N . ILE A 1 138 ? 6.539 5.650 -3.562 1.00 98.44 138 ILE A N 1
ATOM 1149 C CA . ILE A 1 138 ? 5.863 4.409 -3.974 1.00 98.44 138 ILE A CA 1
ATOM 1150 C C . ILE A 1 138 ? 4.802 4.008 -2.942 1.00 98.44 138 ILE A C 1
ATOM 1152 O O . ILE A 1 138 ? 3.653 3.762 -3.308 1.00 98.44 138 ILE A O 1
ATOM 1156 N N . LYS A 1 139 ? 5.146 4.007 -1.649 1.00 98.06 139 LYS A N 1
ATOM 1157 C CA . LYS A 1 139 ? 4.181 3.734 -0.572 1.00 98.06 139 LYS A CA 1
ATOM 1158 C C . LYS A 1 139 ? 3.033 4.745 -0.568 1.00 98.06 139 LYS A C 1
ATOM 1160 O O . LYS A 1 139 ? 1.881 4.358 -0.392 1.00 98.06 139 LYS A O 1
ATOM 1165 N N . ASP A 1 140 ? 3.324 6.017 -0.833 1.00 97.12 140 ASP A N 1
ATOM 1166 C CA . ASP A 1 140 ? 2.313 7.068 -0.950 1.00 97.12 140 ASP A CA 1
ATOM 1167 C C . ASP A 1 140 ? 1.317 6.816 -2.096 1.00 97.12 140 ASP A C 1
ATOM 1169 O O . ASP A 1 140 ? 0.107 6.958 -1.898 1.00 97.12 140 ASP A O 1
ATOM 1173 N N . ILE A 1 141 ? 1.800 6.366 -3.262 1.00 98.25 141 ILE A N 1
ATOM 1174 C CA . ILE A 1 141 ? 0.949 5.921 -4.378 1.00 98.25 141 ILE A CA 1
ATOM 1175 C C . ILE A 1 141 ? 0.044 4.770 -3.936 1.00 98.25 141 ILE A C 1
ATOM 1177 O O . ILE A 1 141 ? -1.165 4.826 -4.173 1.00 98.25 141 ILE A O 1
ATOM 1181 N N . VAL A 1 142 ? 0.600 3.750 -3.276 1.00 98.56 142 VAL A N 1
ATOM 1182 C CA . VAL A 1 142 ? -0.161 2.580 -2.812 1.00 98.56 142 VAL A CA 1
ATOM 1183 C C . VAL A 1 142 ? -1.297 2.999 -1.880 1.00 98.56 142 VAL A C 1
ATOM 1185 O O . VAL A 1 142 ? -2.451 2.634 -2.112 1.00 98.56 142 VAL A O 1
ATOM 1188 N N . VAL A 1 143 ? -0.999 3.808 -0.860 1.00 97.75 143 VAL A N 1
ATOM 1189 C CA . VAL A 1 143 ? -1.996 4.238 0.128 1.00 97.75 143 VAL A CA 1
ATOM 1190 C C . VAL A 1 143 ? -3.099 5.070 -0.526 1.00 97.75 143 VAL A C 1
ATOM 1192 O O . VAL A 1 143 ? -4.278 4.782 -0.324 1.00 97.75 143 VAL A O 1
ATOM 1195 N N . LYS A 1 144 ? -2.749 6.060 -1.358 1.00 97.38 144 LYS A N 1
ATOM 1196 C CA . LYS A 1 144 ? -3.741 6.897 -2.059 1.00 97.38 144 LYS A CA 1
ATOM 1197 C C . LYS A 1 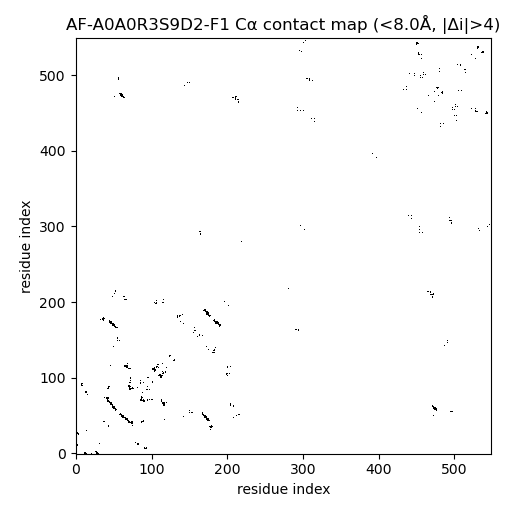144 ? -4.623 6.087 -3.006 1.00 97.38 144 LYS A C 1
ATOM 1199 O O . LYS A 1 144 ? -5.818 6.358 -3.088 1.00 97.38 144 LYS A O 1
ATOM 1204 N N . THR A 1 145 ? -4.050 5.088 -3.674 1.00 97.75 145 THR A N 1
ATOM 1205 C CA . THR A 1 145 ? -4.791 4.180 -4.559 1.00 97.75 145 THR A CA 1
ATOM 1206 C C . THR A 1 145 ? -5.771 3.316 -3.771 1.00 97.75 145 THR A C 1
ATOM 1208 O O . THR A 1 145 ? -6.908 3.159 -4.188 1.00 97.75 145 THR A O 1
ATOM 1211 N N . CYS A 1 146 ? -5.384 2.798 -2.602 1.00 96.94 146 CYS A N 1
ATOM 1212 C CA . CYS A 1 146 ? -6.305 2.022 -1.766 1.00 96.94 146 CYS A CA 1
ATOM 1213 C C . CYS A 1 146 ? -7.440 2.894 -1.202 1.00 96.94 146 CYS A C 1
ATOM 1215 O O . CYS A 1 146 ? -8.587 2.460 -1.158 1.00 96.94 146 CYS A O 1
ATOM 1217 N N . ILE A 1 147 ? -7.140 4.136 -0.801 1.00 95.19 147 ILE A N 1
ATOM 1218 C CA . ILE A 1 147 ? -8.147 5.068 -0.267 1.00 95.19 147 ILE A CA 1
ATOM 1219 C C . ILE A 1 147 ? -9.148 5.498 -1.345 1.00 95.19 147 ILE A C 1
ATOM 1221 O O . ILE A 1 147 ? -10.328 5.651 -1.038 1.00 95.19 147 ILE A O 1
ATOM 1225 N N . SER A 1 148 ? -8.717 5.676 -2.599 1.00 95.12 148 SER A N 1
ATOM 1226 C CA . SER A 1 148 ? -9.617 6.126 -3.672 1.00 95.12 148 SER A CA 1
ATOM 1227 C C . SER A 1 148 ? -10.758 5.144 -3.957 1.00 95.12 148 SER A C 1
ATOM 1229 O O . SER A 1 148 ? -11.813 5.572 -4.419 1.00 95.12 148 SER A O 1
ATOM 1231 N N . VAL A 1 149 ? -10.570 3.859 -3.643 1.00 93.00 149 VAL A N 1
ATOM 1232 C CA . VAL A 1 149 ? -11.582 2.802 -3.794 1.00 93.00 149 VAL A CA 1
ATOM 1233 C C . VAL A 1 149 ? -12.152 2.303 -2.461 1.00 93.00 149 VAL A C 1
ATOM 1235 O O . VAL A 1 149 ? -13.069 1.485 -2.469 1.00 93.00 149 VAL A O 1
ATOM 1238 N N . GLU A 1 150 ? -11.661 2.795 -1.317 1.00 92.06 150 GLU A N 1
ATOM 1239 C CA . GLU A 1 150 ? -12.064 2.328 0.022 1.00 92.06 150 GLU A CA 1
ATOM 1240 C C . GLU A 1 150 ? -13.572 2.416 0.238 1.00 92.06 150 GLU A C 1
ATOM 1242 O O . GLU A 1 150 ? -14.172 1.440 0.676 1.00 92.06 150 GLU A O 1
ATOM 1247 N N . TYR A 1 151 ? -14.195 3.532 -0.145 1.00 90.69 151 TYR A N 1
ATOM 1248 C CA . TYR A 1 151 ? -15.635 3.715 0.012 1.00 90.69 151 TYR A CA 1
ATOM 1249 C C . TYR A 1 151 ? -16.430 2.659 -0.770 1.00 90.69 151 TYR A C 1
ATOM 1251 O O . TYR A 1 151 ? -17.327 2.023 -0.221 1.00 90.69 151 TYR A O 1
ATOM 1259 N N . ASN A 1 152 ? -16.071 2.428 -2.035 1.00 91.31 152 ASN A N 1
ATOM 1260 C CA . ASN A 1 152 ? -16.720 1.429 -2.883 1.00 91.31 152 ASN A CA 1
ATOM 1261 C C . ASN A 1 152 ? -16.512 0.010 -2.341 1.00 91.31 152 ASN A C 1
ATOM 1263 O O . ASN A 1 152 ? -17.460 -0.770 -2.318 1.00 91.31 152 ASN A O 1
ATOM 1267 N N . MET A 1 153 ? -15.304 -0.311 -1.865 1.00 90.12 153 MET A N 1
ATOM 1268 C CA . MET A 1 153 ? -15.026 -1.598 -1.224 1.00 90.12 153 MET A CA 1
ATOM 1269 C C . MET A 1 153 ? -15.850 -1.760 0.054 1.00 90.12 153 MET A C 1
ATOM 1271 O O . MET A 1 153 ? -16.457 -2.805 0.252 1.00 90.12 153 MET A O 1
ATOM 1275 N N . LYS A 1 154 ? -15.930 -0.731 0.902 1.00 86.12 154 LYS A N 1
ATOM 1276 C CA . LYS A 1 154 ? -16.704 -0.764 2.147 1.00 86.12 154 LYS A CA 1
ATOM 1277 C C . LYS A 1 154 ? -18.192 -1.008 1.887 1.00 86.12 154 LYS A C 1
ATOM 1279 O O . LYS A 1 154 ? -18.781 -1.862 2.546 1.00 86.12 154 LYS A O 1
ATOM 1284 N N . GLU A 1 155 ? -18.790 -0.306 0.923 1.00 86.69 155 GLU A N 1
ATOM 1285 C CA . GLU A 1 155 ? -20.196 -0.515 0.543 1.00 86.69 155 GLU A CA 1
ATOM 1286 C C . GLU A 1 155 ? -20.424 -1.903 -0.070 1.00 86.69 155 GLU A C 1
ATOM 1288 O O . GLU A 1 155 ? -21.395 -2.574 0.279 1.00 86.69 155 GLU A O 1
ATOM 1293 N N . ALA A 1 156 ? -19.509 -2.381 -0.920 1.00 86.62 156 ALA A N 1
ATOM 1294 C CA . ALA A 1 156 ? -19.585 -3.727 -1.483 1.00 86.62 156 ALA A CA 1
ATOM 1295 C C . ALA A 1 156 ? -19.510 -4.800 -0.387 1.00 86.62 156 ALA A C 1
ATOM 1297 O O . ALA A 1 156 ? -20.332 -5.708 -0.361 1.00 86.62 156 ALA A O 1
ATOM 1298 N N . VAL A 1 157 ? -18.588 -4.667 0.567 1.00 83.38 157 VAL A N 1
ATOM 1299 C CA . VAL A 1 157 ? -18.472 -5.589 1.705 1.00 83.38 157 VAL A CA 1
ATOM 1300 C C . VAL A 1 157 ? -19.735 -5.573 2.557 1.00 83.38 157 VAL A C 1
ATOM 1302 O O . VAL A 1 157 ? -20.239 -6.630 2.912 1.00 83.38 157 VAL A O 1
ATOM 1305 N N . LYS A 1 158 ? -20.291 -4.392 2.844 1.00 78.94 158 LYS A N 1
ATOM 1306 C CA . LYS A 1 158 ? -21.546 -4.268 3.595 1.00 78.94 158 LYS A CA 1
ATOM 1307 C C . LYS A 1 158 ? -22.734 -4.912 2.868 1.00 78.94 158 LYS A C 1
ATOM 1309 O O . LYS A 1 158 ? -23.623 -5.445 3.521 1.00 78.94 158 LYS A O 1
ATOM 1314 N N . THR A 1 159 ? -22.756 -4.833 1.539 1.00 81.56 159 THR A N 1
ATOM 1315 C CA . THR A 1 159 ? -23.870 -5.314 0.706 1.00 81.56 159 THR A CA 1
ATOM 1316 C C . THR A 1 159 ? -23.783 -6.814 0.432 1.00 81.56 159 THR A C 1
ATOM 1318 O O . THR A 1 159 ? -24.790 -7.510 0.500 1.00 81.56 159 THR A O 1
ATOM 1321 N N . PHE A 1 160 ? -22.589 -7.314 0.110 1.00 80.25 160 PHE A N 1
ATOM 1322 C CA . PHE A 1 160 ? -22.389 -8.667 -0.413 1.00 80.25 160 PHE A CA 1
ATOM 1323 C C . PHE A 1 160 ? -21.780 -9.638 0.599 1.00 80.25 160 PHE A C 1
ATOM 1325 O O . PHE A 1 160 ? -21.835 -10.846 0.383 1.00 80.25 160 PHE A O 1
ATOM 1332 N N . CYS A 1 161 ? -21.184 -9.153 1.692 1.00 71.31 161 CYS A N 1
ATOM 1333 C CA . CYS A 1 161 ? -20.560 -10.015 2.688 1.00 71.31 161 CYS A CA 1
ATOM 1334 C C . CYS A 1 161 ? -21.364 -10.004 3.988 1.00 71.31 161 CYS A C 1
ATOM 1336 O O . CYS A 1 161 ? -21.563 -8.966 4.610 1.00 71.31 161 CYS A O 1
ATOM 1338 N N . THR A 1 162 ? -21.731 -11.191 4.474 1.00 67.75 162 THR A N 1
ATOM 1339 C CA . THR A 1 162 ? -22.284 -11.360 5.829 1.00 67.75 162 THR A CA 1
ATOM 1340 C C . THR A 1 162 ? -21.285 -10.925 6.901 1.00 67.75 162 THR A C 1
ATOM 1342 O O . THR A 1 162 ? -21.670 -10.499 7.987 1.00 67.75 162 THR A O 1
ATOM 1345 N N . SER A 1 163 ? -19.988 -11.033 6.603 1.00 66.06 163 SER A N 1
ATOM 1346 C CA . SER A 1 163 ? -18.924 -10.614 7.501 1.00 66.06 163 SER A CA 1
ATOM 1347 C C . SER A 1 163 ? -17.708 -10.085 6.736 1.00 66.06 163 SER A C 1
ATOM 1349 O O . SER A 1 163 ? -17.249 -10.752 5.806 1.00 66.06 163 SER A O 1
ATOM 1351 N N . PRO A 1 164 ? -17.107 -8.953 7.158 1.00 68.12 164 PRO A N 1
ATOM 1352 C CA . PRO A 1 164 ? -15.850 -8.463 6.594 1.00 68.12 164 PRO A CA 1
ATOM 1353 C C . PRO A 1 164 ? -14.628 -9.316 6.993 1.00 68.12 164 PRO A C 1
ATOM 1355 O O . PRO A 1 164 ? -13.511 -8.980 6.610 1.00 68.12 164 PRO A O 1
ATOM 1358 N N . TYR A 1 165 ? -14.811 -10.402 7.764 1.00 66.81 165 TYR A N 1
ATOM 1359 C CA . TYR A 1 165 ? -13.746 -11.234 8.346 1.00 66.81 165 TYR A CA 1
ATOM 1360 C C . TYR A 1 165 ? -12.618 -11.612 7.388 1.00 66.81 165 TYR A C 1
ATOM 1362 O O . TYR A 1 165 ? -11.444 -11.522 7.747 1.00 66.81 165 TYR A O 1
ATOM 1370 N N . ASN A 1 166 ? -13.017 -12.047 6.194 1.00 68.12 166 ASN A N 1
ATOM 1371 C CA . ASN A 1 166 ? -12.166 -12.670 5.190 1.00 68.12 166 ASN A CA 1
ATOM 1372 C C . ASN A 1 166 ? -11.965 -11.766 3.973 1.00 68.12 166 ASN A C 1
ATOM 1374 O O . ASN A 1 166 ? -11.495 -12.236 2.942 1.00 68.12 166 ASN A O 1
ATOM 1378 N N . VAL A 1 167 ? -12.339 -10.486 4.063 1.00 80.75 167 VAL A N 1
ATOM 1379 C CA . VAL A 1 167 ? -12.148 -9.556 2.948 1.00 80.75 167 VAL A CA 1
ATOM 1380 C C . VAL A 1 167 ? -10.728 -9.021 3.013 1.00 80.75 167 VAL A C 1
ATOM 1382 O O . VAL A 1 167 ? -10.450 -7.977 3.607 1.00 80.75 167 VAL A O 1
ATOM 1385 N N . GLN A 1 168 ? -9.830 -9.806 2.435 1.00 89.31 168 GLN A N 1
ATOM 1386 C CA . GLN A 1 168 ? -8.408 -9.531 2.343 1.00 89.31 168 GLN A CA 1
ATOM 1387 C C . GLN A 1 168 ? -7.945 -9.885 0.942 1.00 89.31 168 GLN A C 1
ATOM 1389 O O . GLN A 1 168 ? -8.425 -10.859 0.371 1.00 89.31 168 GLN A O 1
ATOM 1394 N N . GLU A 1 169 ? -7.008 -9.117 0.403 1.00 93.56 169 GLU A N 1
ATOM 1395 C CA . GLU A 1 169 ? -6.568 -9.312 -0.977 1.00 93.56 169 GLU A CA 1
ATOM 1396 C C . GLU A 1 169 ? -5.083 -8.974 -1.121 1.00 93.56 169 GLU A C 1
ATOM 1398 O O . GLU A 1 169 ? -4.589 -7.994 -0.549 1.00 93.56 169 GLU A O 1
ATOM 1403 N N . LEU A 1 170 ? -4.367 -9.788 -1.898 1.00 96.50 170 LEU A N 1
ATOM 1404 C CA . LEU A 1 170 ? -2.983 -9.536 -2.283 1.00 96.50 170 LEU A CA 1
ATOM 1405 C C . LEU A 1 170 ? -2.948 -8.960 -3.697 1.00 96.50 170 LEU A C 1
ATOM 1407 O O . LEU A 1 170 ? -3.143 -9.670 -4.676 1.00 96.50 170 LEU A O 1
ATOM 1411 N N . PHE A 1 171 ? -2.600 -7.686 -3.807 1.00 97.75 171 PHE A N 1
ATOM 1412 C CA . PHE A 1 171 ? -2.478 -6.985 -5.075 1.00 97.75 171 PHE A CA 1
ATOM 1413 C C . PHE A 1 171 ? -1.039 -6.970 -5.595 1.00 97.75 171 PHE A C 1
ATOM 1415 O O . PHE A 1 171 ? -0.070 -6.877 -4.836 1.00 97.75 171 PHE A O 1
ATOM 1422 N N . GLY A 1 172 ? -0.897 -6.976 -6.921 1.00 97.94 172 GLY A N 1
ATOM 1423 C CA . GLY A 1 172 ? 0.350 -6.654 -7.614 1.00 97.94 172 GLY A CA 1
ATOM 1424 C C . GLY A 1 172 ? 0.281 -5.273 -8.251 1.00 97.94 172 GLY A C 1
ATOM 1425 O O . GLY A 1 172 ? -0.365 -5.108 -9.281 1.00 97.94 172 GLY A O 1
ATOM 1426 N N . PHE A 1 173 ? 0.959 -4.297 -7.663 1.00 98.25 173 PHE A N 1
ATOM 1427 C CA . PHE A 1 173 ? 1.063 -2.944 -8.201 1.00 98.25 173 PHE A CA 1
ATOM 1428 C C . PHE A 1 173 ? 2.188 -2.883 -9.230 1.00 98.25 173 PHE A C 1
ATOM 1430 O O . PHE A 1 173 ? 3.319 -3.262 -8.921 1.00 98.25 173 PHE A O 1
ATOM 1437 N N . ASP A 1 174 ? 1.883 -2.380 -10.423 1.00 97.81 174 ASP A N 1
ATOM 1438 C CA . ASP A 1 174 ? 2.857 -2.188 -11.495 1.00 97.81 174 ASP 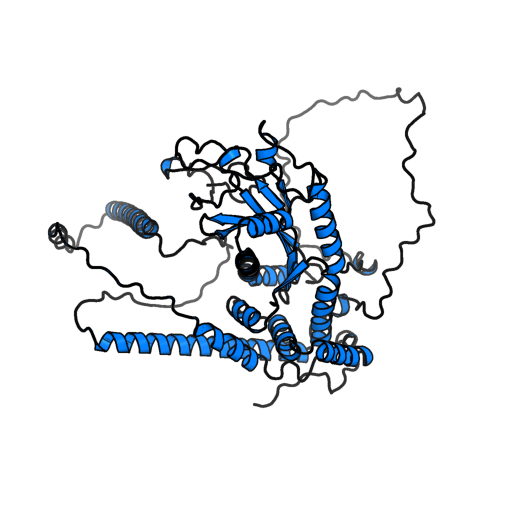A CA 1
ATOM 1439 C C . ASP A 1 174 ? 3.211 -0.704 -11.552 1.00 97.81 174 ASP A C 1
ATOM 1441 O O . ASP A 1 174 ? 2.362 0.143 -11.837 1.00 97.81 174 ASP A O 1
ATOM 1445 N N . ILE A 1 175 ? 4.461 -0.381 -11.233 1.00 98.31 175 ILE A N 1
ATOM 1446 C CA . ILE A 1 175 ? 4.961 0.992 -11.139 1.00 98.31 175 ILE A CA 1
ATOM 1447 C C . ILE A 1 175 ? 6.136 1.160 -12.090 1.00 98.31 175 ILE A C 1
ATOM 1449 O O . ILE A 1 175 ? 7.022 0.316 -12.153 1.00 98.31 175 ILE A O 1
ATOM 1453 N N . ILE A 1 176 ? 6.181 2.280 -12.799 1.00 97.81 176 ILE A N 1
ATOM 1454 C CA . ILE A 1 176 ? 7.321 2.654 -13.637 1.00 97.81 176 ILE A CA 1
ATOM 1455 C C . ILE A 1 176 ? 7.935 3.962 -13.155 1.00 97.81 176 ILE A C 1
ATOM 1457 O O . ILE A 1 176 ? 7.245 4.817 -12.603 1.00 97.81 176 ILE A O 1
ATOM 1461 N N . LEU A 1 177 ? 9.239 4.113 -13.360 1.00 98.12 177 LEU A N 1
ATOM 1462 C CA . LEU A 1 177 ? 9.978 5.325 -13.025 1.00 98.12 177 LEU A CA 1
ATOM 1463 C C . LEU A 1 177 ? 10.234 6.135 -14.297 1.00 98.12 177 LEU A C 1
ATOM 1465 O O . LEU A 1 177 ? 10.618 5.565 -15.320 1.00 98.12 177 LEU A O 1
ATOM 1469 N N . ASP A 1 178 ? 10.037 7.449 -14.241 1.00 97.25 178 ASP A N 1
ATOM 1470 C CA . ASP A 1 178 ? 10.533 8.349 -15.288 1.00 97.25 178 ASP A CA 1
ATOM 1471 C C . ASP A 1 178 ? 12.006 8.725 -15.072 1.00 97.25 178 ASP A C 1
ATOM 1473 O O . ASP A 1 178 ? 12.586 8.417 -14.033 1.00 97.25 178 ASP A O 1
ATOM 1477 N N . GLU A 1 179 ? 12.608 9.402 -16.049 1.00 96.50 179 GLU A N 1
ATOM 1478 C CA . GLU A 1 179 ? 14.008 9.857 -16.030 1.00 96.50 179 GLU A CA 1
ATOM 1479 C C . GLU A 1 179 ? 14.401 10.655 -14.771 1.00 96.50 179 GLU A C 1
ATOM 1481 O O . GLU A 1 179 ? 15.571 10.673 -14.398 1.00 96.50 179 GLU A O 1
ATOM 1486 N N . ASN A 1 180 ? 13.430 11.261 -14.078 1.00 96.06 180 ASN A N 1
ATOM 1487 C CA . ASN A 1 180 ? 13.629 12.043 -12.857 1.00 96.06 180 ASN A CA 1
ATOM 1488 C C . ASN A 1 180 ? 13.361 11.227 -11.579 1.00 96.06 180 ASN A C 1
ATOM 1490 O O . ASN A 1 180 ? 13.180 11.800 -10.499 1.00 96.06 180 ASN A O 1
ATOM 1494 N N . LEU A 1 181 ? 13.289 9.895 -11.689 1.00 96.44 181 LEU A N 1
ATOM 1495 C CA . LEU A 1 181 ? 12.950 8.971 -10.603 1.00 96.44 181 LEU A CA 1
ATOM 1496 C C . LEU A 1 181 ? 11.596 9.292 -9.950 1.00 96.44 181 LEU A C 1
ATOM 1498 O O . LEU A 1 181 ? 11.388 9.059 -8.753 1.00 96.44 181 LEU A O 1
ATOM 1502 N N . LYS A 1 182 ? 10.642 9.842 -10.709 1.00 97.44 182 LYS A N 1
ATOM 1503 C CA . LYS A 1 182 ? 9.260 9.953 -10.243 1.00 97.44 182 LYS A CA 1
ATOM 1504 C C . LYS A 1 182 ? 8.536 8.633 -10.539 1.00 97.44 182 LYS A C 1
ATOM 1506 O O . LYS A 1 182 ? 8.514 8.203 -11.694 1.00 97.44 182 LYS A O 1
ATOM 1511 N N . PRO A 1 183 ? 7.933 7.989 -9.524 1.00 98.25 183 PRO A N 1
ATOM 1512 C CA . PRO A 1 183 ? 7.153 6.781 -9.734 1.00 98.25 183 PRO A CA 1
ATOM 1513 C C . PRO A 1 183 ? 5.767 7.109 -10.297 1.00 98.25 183 PRO A C 1
ATOM 1515 O O . PRO A 1 183 ? 5.111 8.062 -9.869 1.00 98.25 183 PRO A O 1
ATOM 1518 N N . TRP A 1 184 ? 5.311 6.278 -11.227 1.00 98.06 184 TRP A N 1
ATOM 1519 C CA . TRP A 1 184 ? 4.009 6.351 -11.877 1.00 98.06 184 TRP A CA 1
ATOM 1520 C C . TRP A 1 184 ? 3.309 4.998 -11.773 1.00 98.06 184 TRP A C 1
ATOM 1522 O O . TRP A 1 184 ? 3.878 3.974 -12.150 1.00 98.06 184 TRP A O 1
ATOM 1532 N N . LEU A 1 185 ? 2.072 4.994 -11.274 1.00 97.88 185 LEU A N 1
ATOM 1533 C CA . LEU A 1 185 ? 1.231 3.800 -11.265 1.00 97.88 185 LEU A CA 1
ATOM 1534 C C . LEU A 1 185 ? 0.771 3.476 -12.692 1.00 97.88 185 LEU A C 1
ATOM 1536 O O . LEU A 1 185 ? 0.206 4.340 -13.364 1.00 97.88 185 LEU A O 1
ATOM 1540 N N . LEU A 1 186 ? 0.993 2.240 -13.133 1.00 94.25 186 LEU A N 1
ATOM 1541 C CA . LEU A 1 186 ? 0.500 1.731 -14.412 1.00 94.25 186 LEU A CA 1
ATOM 1542 C C . LEU A 1 186 ? -0.825 0.995 -14.236 1.00 94.25 186 LEU A C 1
ATOM 1544 O O . LEU A 1 186 ? -1.824 1.373 -14.841 1.00 94.25 186 LEU A O 1
ATOM 1548 N N . GLU A 1 187 ? -0.832 -0.035 -13.392 1.00 93.56 187 GLU A N 1
ATOM 1549 C CA . GLU A 1 187 ? -2.005 -0.864 -13.120 1.00 93.56 187 GLU A CA 1
ATOM 1550 C C . GLU A 1 187 ? -1.923 -1.514 -11.733 1.00 93.56 187 GLU A C 1
ATOM 1552 O O . GLU A 1 187 ? -0.852 -1.608 -11.126 1.00 93.56 187 GLU A O 1
ATOM 1557 N N . VAL A 1 188 ? -3.073 -1.978 -11.238 1.00 96.12 188 VAL A N 1
ATOM 1558 C CA . VAL A 1 188 ? -3.185 -2.795 -10.024 1.00 96.12 188 VAL A CA 1
ATOM 1559 C C . VAL A 1 188 ? -3.782 -4.137 -10.420 1.00 96.12 188 VAL A C 1
ATOM 1561 O O . VAL A 1 188 ? -4.929 -4.221 -10.853 1.00 96.12 188 VAL A O 1
ATOM 1564 N N . ASN A 1 189 ? -2.996 -5.196 -10.275 1.00 93.94 189 ASN A N 1
ATOM 1565 C CA . ASN A 1 189 ? -3.414 -6.558 -10.563 1.00 93.94 189 ASN A CA 1
ATOM 1566 C C . ASN A 1 189 ? -4.078 -7.172 -9.324 1.00 93.94 189 ASN A C 1
ATOM 1568 O O . ASN A 1 189 ? -3.414 -7.318 -8.300 1.00 93.94 189 ASN A O 1
ATOM 1572 N N . ILE A 1 190 ? -5.354 -7.562 -9.436 1.00 89.75 190 ILE A N 1
ATOM 1573 C CA . ILE A 1 190 ? -6.110 -8.245 -8.364 1.00 89.75 190 ILE A CA 1
ATOM 1574 C C . ILE A 1 190 ? -5.534 -9.640 -8.099 1.00 89.75 190 ILE A C 1
ATOM 1576 O O . ILE A 1 190 ? -5.324 -10.011 -6.961 1.00 89.75 190 ILE A O 1
ATOM 1580 N N . SER A 1 191 ? -5.184 -10.381 -9.154 1.00 88.56 191 SER A N 1
ATOM 1581 C CA . SER A 1 191 ? -4.570 -11.708 -9.037 1.00 88.56 191 SER A CA 1
ATOM 1582 C C . SER A 1 191 ? -3.142 -11.684 -9.600 1.00 88.56 191 SER A C 1
ATOM 1584 O O . SER A 1 191 ? -2.922 -12.019 -10.773 1.00 88.56 191 SER A O 1
ATOM 1586 N N . PRO A 1 192 ? -2.141 -11.212 -8.829 1.00 92.56 192 PRO A N 1
ATOM 1587 C CA . PRO A 1 192 ? -0.755 -11.261 -9.269 1.00 92.56 192 PRO A CA 1
ATOM 1588 C C . PRO A 1 192 ? -0.310 -12.718 -9.450 1.00 92.56 192 PRO A C 1
ATOM 1590 O O . PRO A 1 192 ? -0.567 -13.575 -8.612 1.00 92.56 192 PRO A O 1
ATOM 1593 N N . SER A 1 193 ? 0.393 -13.013 -10.548 1.00 89.38 193 SER A N 1
ATOM 1594 C CA . SER A 1 193 ? 0.887 -14.374 -10.797 1.00 89.38 193 SER A CA 1
ATOM 1595 C C . SER A 1 193 ? 1.871 -14.821 -9.713 1.00 89.38 193 SER A C 1
ATOM 1597 O O . SER A 1 193 ? 2.986 -14.294 -9.629 1.00 89.38 193 SER A O 1
ATOM 1599 N N . MET A 1 194 ? 1.493 -15.865 -8.976 1.00 92.31 194 MET A N 1
ATOM 1600 C CA . MET A 1 194 ? 2.339 -16.523 -7.976 1.00 92.31 194 MET A CA 1
ATOM 1601 C C . MET A 1 194 ? 3.094 -17.744 -8.525 1.00 92.31 194 MET A C 1
ATOM 1603 O O . MET A 1 194 ? 3.688 -18.494 -7.763 1.00 92.31 194 MET A O 1
ATOM 1607 N N . ASN A 1 195 ? 3.124 -17.922 -9.852 1.00 91.25 195 ASN A N 1
ATOM 1608 C CA . ASN A 1 195 ? 3.871 -19.008 -10.490 1.00 91.25 195 ASN A CA 1
ATOM 1609 C C . ASN A 1 195 ? 5.384 -18.875 -10.250 1.00 91.25 195 ASN A C 1
ATOM 1611 O O . ASN A 1 195 ? 5.918 -17.765 -10.336 1.00 91.25 195 ASN A O 1
ATOM 1615 N N . ILE A 1 196 ? 6.075 -19.982 -9.999 1.00 91.50 196 ILE A N 1
ATOM 1616 C CA . ILE A 1 196 ? 7.515 -20.003 -9.720 1.00 91.50 196 ILE A CA 1
ATOM 1617 C C . ILE A 1 196 ? 8.228 -20.618 -10.927 1.00 91.50 196 ILE A C 1
ATOM 1619 O O . ILE A 1 196 ? 8.172 -21.825 -11.131 1.00 91.50 196 ILE A O 1
ATOM 1623 N N . ASP A 1 197 ? 8.872 -19.773 -11.739 1.00 88.06 197 ASP A N 1
ATOM 1624 C CA . ASP A 1 197 ? 9.594 -20.188 -12.954 1.00 88.06 197 ASP A CA 1
ATOM 1625 C C . ASP A 1 197 ? 11.131 -20.137 -12.784 1.00 88.06 197 ASP A C 1
ATOM 1627 O O . ASP A 1 197 ? 11.873 -20.568 -13.674 1.00 88.06 197 ASP A O 1
ATOM 1631 N N . SER A 1 198 ? 11.621 -19.572 -11.673 1.00 88.38 198 SER A N 1
ATOM 1632 C CA . SER A 1 198 ? 13.040 -19.490 -11.307 1.00 88.38 198 SER A CA 1
ATOM 1633 C C . SER A 1 198 ? 13.240 -19.384 -9.791 1.00 88.38 198 SER A C 1
ATOM 1635 O O . SER A 1 198 ? 12.322 -18.998 -9.065 1.00 88.38 198 SER A O 1
ATOM 1637 N N . ASP A 1 199 ? 14.465 -19.631 -9.318 1.00 88.69 199 ASP A N 1
ATOM 1638 C CA . ASP A 1 199 ? 14.832 -19.508 -7.895 1.00 88.69 199 ASP A CA 1
ATOM 1639 C C . ASP A 1 199 ? 14.612 -18.091 -7.348 1.00 88.69 199 ASP A C 1
ATOM 1641 O O . ASP A 1 199 ? 14.226 -17.902 -6.196 1.00 88.69 199 ASP A O 1
ATOM 1645 N N . LEU A 1 200 ? 14.778 -17.076 -8.201 1.00 92.31 200 LEU A N 1
ATOM 1646 C CA . LEU A 1 200 ? 14.433 -15.692 -7.876 1.00 92.31 200 LEU A CA 1
ATOM 1647 C C . LEU A 1 200 ? 12.933 -15.534 -7.588 1.00 92.31 200 LEU A C 1
ATOM 1649 O O . LEU A 1 200 ? 12.567 -14.907 -6.594 1.00 92.31 200 LEU A O 1
ATOM 1653 N N . ASP A 1 201 ? 12.064 -16.110 -8.431 1.00 92.94 201 ASP A N 1
ATOM 1654 C CA . ASP A 1 201 ? 10.620 -16.081 -8.187 1.00 92.94 201 ASP A CA 1
ATOM 1655 C C . ASP A 1 201 ? 10.281 -16.816 -6.885 1.00 92.94 201 ASP A C 1
ATOM 1657 O O . ASP A 1 201 ? 9.481 -16.297 -6.110 1.00 92.94 201 ASP A O 1
ATOM 1661 N N . PHE A 1 202 ? 10.912 -17.968 -6.622 1.00 92.88 202 PHE A N 1
ATOM 1662 C CA . PHE A 1 202 ? 10.737 -18.721 -5.377 1.00 92.88 202 PHE A CA 1
ATOM 1663 C C . PHE A 1 202 ? 11.084 -17.856 -4.162 1.00 92.88 202 PHE A C 1
ATOM 1665 O O . PHE A 1 202 ? 10.232 -17.623 -3.309 1.00 92.88 202 PHE A O 1
ATOM 1672 N N . LYS A 1 203 ? 12.290 -17.281 -4.133 1.00 91.88 203 LYS A N 1
ATOM 1673 C CA . LYS A 1 203 ? 12.796 -16.477 -3.013 1.00 91.88 203 LYS A CA 1
ATOM 1674 C C . LYS A 1 203 ? 11.887 -15.305 -2.636 1.00 91.88 203 LYS A C 1
ATOM 1676 O O . LYS A 1 203 ? 11.750 -14.988 -1.455 1.00 91.88 203 LYS A O 1
ATOM 1681 N N . VAL A 1 204 ? 11.285 -14.649 -3.628 1.00 95.69 204 VAL A N 1
ATOM 1682 C CA . VAL A 1 204 ? 10.378 -13.517 -3.395 1.00 95.69 204 VAL A CA 1
ATOM 1683 C C . VAL A 1 204 ? 8.970 -14.003 -3.051 1.00 95.69 204 VAL A C 1
ATOM 1685 O O . VAL A 1 204 ? 8.397 -13.573 -2.052 1.00 95.69 204 VAL A O 1
ATOM 1688 N N . LYS A 1 205 ? 8.388 -14.877 -3.879 1.00 96.25 205 LYS A N 1
ATOM 1689 C CA . LYS A 1 205 ? 6.962 -15.228 -3.799 1.00 96.25 205 LYS A CA 1
ATOM 1690 C C . LYS A 1 205 ? 6.645 -16.141 -2.625 1.00 96.25 205 LYS A C 1
ATOM 1692 O O . LYS A 1 205 ? 5.582 -15.973 -2.037 1.00 96.25 205 LYS A O 1
ATOM 1697 N N . ASP A 1 206 ? 7.557 -17.045 -2.273 1.00 94.94 206 ASP A N 1
ATOM 1698 C CA . ASP A 1 206 ? 7.420 -17.903 -1.095 1.00 94.94 206 ASP A CA 1
ATOM 1699 C C . ASP A 1 206 ? 7.253 -17.048 0.167 1.00 94.94 206 ASP A C 1
ATOM 1701 O O . ASP A 1 206 ? 6.232 -17.133 0.848 1.00 94.94 206 ASP A O 1
ATOM 1705 N N . ARG A 1 207 ? 8.172 -16.097 0.389 1.00 94.00 207 ARG A N 1
ATOM 1706 C CA . ARG A 1 207 ? 8.097 -15.153 1.515 1.00 94.00 207 ARG A CA 1
ATOM 1707 C C . ARG A 1 207 ? 6.832 -14.306 1.486 1.00 94.00 207 ARG A C 1
ATOM 1709 O O . ARG A 1 207 ? 6.159 -14.195 2.504 1.00 94.00 207 ARG A O 1
ATOM 1716 N N . VAL A 1 208 ? 6.459 -13.757 0.328 1.00 96.69 208 VAL A N 1
ATOM 1717 C CA . VAL A 1 208 ? 5.216 -12.975 0.195 1.00 96.69 208 VAL A CA 1
ATOM 1718 C C . VAL A 1 208 ? 4.008 -13.786 0.675 1.00 96.69 208 VAL A C 1
ATOM 1720 O O . VAL A 1 208 ? 3.210 -13.272 1.457 1.00 96.69 208 VAL A O 1
ATOM 1723 N N . ILE A 1 209 ? 3.881 -15.051 0.260 1.00 94.50 209 ILE A N 1
ATOM 1724 C CA . ILE A 1 209 ? 2.760 -15.910 0.666 1.00 94.50 209 ILE A CA 1
ATOM 1725 C C . ILE A 1 209 ? 2.849 -16.291 2.141 1.00 94.50 209 ILE A C 1
ATOM 1727 O O . ILE A 1 209 ? 1.865 -16.126 2.858 1.00 94.50 209 ILE A O 1
ATOM 1731 N N . VAL A 1 210 ? 4.005 -16.756 2.617 1.00 92.75 210 VAL A N 1
ATOM 1732 C CA . VAL A 1 210 ? 4.195 -17.148 4.022 1.00 92.75 210 VAL A CA 1
ATOM 1733 C C . VAL A 1 210 ? 3.855 -15.984 4.952 1.00 92.75 210 VAL A C 1
ATOM 1735 O O . VAL A 1 210 ? 3.061 -16.131 5.881 1.00 92.75 210 VAL A O 1
ATOM 1738 N N . ASN A 1 211 ? 4.386 -14.796 4.672 1.00 94.12 211 ASN A N 1
ATOM 1739 C CA . ASN A 1 211 ? 4.124 -13.603 5.462 1.00 94.12 211 ASN A CA 1
ATOM 1740 C C . ASN A 1 211 ? 2.660 -13.152 5.369 1.00 94.12 211 ASN A C 1
ATOM 1742 O O . ASN A 1 211 ? 2.078 -12.780 6.386 1.00 94.12 211 ASN A O 1
ATOM 1746 N N . MET A 1 212 ? 2.036 -13.235 4.190 1.00 93.69 212 MET A N 1
ATOM 1747 C CA . MET A 1 212 ? 0.609 -12.938 4.022 1.00 93.69 212 MET A CA 1
ATOM 1748 C C . MET A 1 212 ? -0.251 -13.875 4.881 1.00 93.69 212 MET A C 1
ATOM 1750 O O . MET A 1 212 ? -1.137 -13.410 5.601 1.00 93.69 212 MET A O 1
ATOM 1754 N N . LEU A 1 213 ? 0.023 -15.182 4.855 1.00 90.38 213 LEU A N 1
ATOM 1755 C CA . LEU A 1 213 ? -0.697 -16.182 5.648 1.00 90.38 213 LEU A CA 1
ATOM 1756 C C . LEU A 1 213 ? -0.480 -15.973 7.156 1.00 90.38 213 LEU A C 1
ATOM 1758 O O . LEU A 1 213 ? -1.440 -16.055 7.926 1.00 90.38 213 LEU A O 1
ATOM 1762 N N . ASN A 1 214 ? 0.739 -15.617 7.573 1.00 88.69 214 ASN A N 1
ATOM 1763 C CA . ASN A 1 214 ? 1.055 -15.287 8.965 1.00 88.69 214 ASN A CA 1
ATOM 1764 C C . ASN A 1 214 ? 0.251 -14.078 9.468 1.00 88.69 214 ASN A C 1
ATOM 1766 O O . ASN A 1 214 ? -0.353 -14.149 10.539 1.00 88.69 214 ASN A O 1
ATOM 1770 N N . ILE A 1 215 ? 0.179 -12.989 8.691 1.00 88.94 215 ILE A N 1
ATOM 1771 C CA . ILE A 1 215 ? -0.633 -11.804 9.031 1.00 88.94 215 ILE A CA 1
ATOM 1772 C C . ILE A 1 215 ? -2.113 -12.163 9.087 1.00 88.94 215 ILE A C 1
ATOM 1774 O O . ILE A 1 215 ? -2.821 -11.797 10.035 1.00 88.94 215 ILE A O 1
ATOM 1778 N N . THR A 1 216 ? -2.571 -12.886 8.061 1.00 85.06 216 THR A N 1
ATOM 1779 C CA . THR A 1 216 ? -3.954 -13.347 7.936 1.00 85.06 216 THR A CA 1
ATOM 1780 C C . THR A 1 216 ? -4.346 -14.170 9.143 1.00 85.06 216 THR A C 1
ATOM 1782 O O . THR A 1 216 ? -5.489 -14.059 9.568 1.00 85.06 216 THR A O 1
ATOM 1785 N N . GLY A 1 217 ? -3.426 -14.924 9.749 1.00 76.62 217 GLY A N 1
ATOM 1786 C CA . GLY A 1 217 ? -3.705 -15.647 10.981 1.00 76.62 217 GLY A CA 1
ATOM 1787 C C . GLY A 1 217 ? -4.868 -16.612 10.820 1.00 76.62 217 GLY A C 1
ATOM 1788 O O . GLY A 1 217 ? -5.778 -16.572 11.643 1.00 76.62 217 GLY A O 1
ATOM 1789 N N . ILE A 1 218 ? -4.883 -17.362 9.708 1.00 62.81 218 ILE A N 1
ATOM 1790 C CA . ILE A 1 218 ? -6.010 -18.208 9.298 1.00 62.81 218 ILE A CA 1
ATOM 1791 C C . ILE A 1 218 ? -6.427 -19.109 10.462 1.00 62.81 218 ILE A C 1
ATOM 1793 O O . ILE A 1 218 ? -5.749 -20.079 10.795 1.00 62.81 218 ILE A O 1
ATOM 1797 N N . ASN A 1 219 ? -7.592 -18.794 11.020 1.00 53.41 219 ASN A N 1
ATOM 1798 C CA . ASN A 1 219 ? -8.365 -19.671 11.881 1.00 53.41 219 ASN A CA 1
ATOM 1799 C C . ASN A 1 219 ? -9.473 -20.258 11.008 1.00 53.41 219 ASN A C 1
ATOM 1801 O O . ASN A 1 219 ? -10.307 -19.512 10.489 1.00 53.41 219 ASN A O 1
ATOM 1805 N N . LEU A 1 220 ? -9.444 -21.574 10.797 1.00 47.94 220 LEU A N 1
ATOM 1806 C CA . LEU A 1 220 ? -10.485 -22.274 10.045 1.00 47.94 220 LEU A CA 1
ATOM 1807 C C . LEU A 1 220 ? -11.834 -22.103 10.769 1.00 47.94 220 LEU A C 1
ATOM 1809 O O . LEU A 1 220 ? -11.865 -22.249 11.995 1.00 47.94 220 LEU A O 1
ATOM 1813 N N . PRO A 1 221 ? -12.936 -21.798 10.057 1.00 46.81 221 PRO A N 1
ATOM 1814 C CA . PRO A 1 221 ? -14.253 -21.782 10.680 1.00 46.81 221 PRO A CA 1
ATOM 1815 C C . PRO A 1 221 ? -14.588 -23.189 11.212 1.00 46.81 221 PRO A C 1
ATOM 1817 O O . PRO A 1 221 ? -14.212 -24.180 10.576 1.00 46.81 221 PRO A O 1
ATOM 1820 N N . PRO A 1 222 ? -15.266 -23.316 12.365 1.00 47.06 222 PRO A N 1
ATOM 1821 C CA . PRO A 1 222 ? -15.763 -24.606 12.823 1.00 47.06 222 PRO A CA 1
ATOM 1822 C C . PRO A 1 222 ? -16.859 -25.122 11.889 1.00 47.06 222 PRO A C 1
ATOM 1824 O O . PRO A 1 222 ? -17.545 -24.348 11.221 1.00 47.06 222 PRO A O 1
ATOM 1827 N N . GLU A 1 223 ? -17.045 -26.441 11.872 1.00 46.84 223 GLU A N 1
ATOM 1828 C CA . GLU A 1 223 ? -17.967 -27.136 10.961 1.00 46.84 223 GLU A CA 1
ATOM 1829 C C . GLU A 1 223 ? -19.396 -26.567 10.998 1.00 46.84 223 GLU A C 1
ATOM 1831 O O . GLU A 1 223 ? -20.046 -26.459 9.961 1.00 46.84 223 GLU A O 1
ATOM 1836 N N . SER A 1 224 ? -19.858 -26.086 12.154 1.00 51.38 224 SER A N 1
ATOM 1837 C CA . SER A 1 224 ? -21.179 -25.466 12.320 1.00 51.38 224 SER A CA 1
ATOM 1838 C C . SER A 1 224 ? -21.416 -24.222 11.452 1.00 51.38 224 SER A C 1
ATOM 1840 O O . SER A 1 224 ? -22.561 -23.929 11.119 1.00 51.38 224 SER A O 1
ATOM 1842 N N . ASP A 1 225 ? -20.361 -23.481 11.097 1.00 50.53 225 ASP A N 1
ATOM 1843 C CA . ASP A 1 225 ? -20.444 -22.294 10.232 1.00 50.53 225 ASP A CA 1
ATOM 1844 C C . ASP A 1 225 ? -20.365 -22.662 8.739 1.00 50.53 225 ASP A C 1
ATOM 1846 O O . ASP A 1 225 ? -20.780 -21.878 7.888 1.00 50.53 225 ASP A O 1
ATOM 1850 N N . VAL A 1 226 ? -19.867 -23.861 8.418 1.00 56.44 226 VAL A N 1
ATOM 1851 C CA . VAL A 1 226 ? -19.755 -24.394 7.049 1.00 56.44 226 VAL A CA 1
ATOM 1852 C C . VAL A 1 226 ? -21.061 -25.062 6.604 1.00 56.44 226 VAL A C 1
ATOM 1854 O O . VAL A 1 226 ? -21.400 -25.020 5.424 1.00 56.44 226 VAL A O 1
ATOM 1857 N N . PHE A 1 227 ? -21.814 -25.641 7.545 1.00 50.59 227 PHE A N 1
ATOM 1858 C CA . PHE A 1 227 ? -23.034 -26.410 7.268 1.00 50.59 227 PHE A CA 1
ATOM 1859 C C . PHE A 1 227 ? -24.349 -25.664 7.532 1.00 50.59 227 PHE A C 1
ATOM 1861 O O . PHE A 1 227 ? -25.413 -26.283 7.508 1.00 50.59 227 PHE A O 1
ATOM 1868 N N . LYS A 1 228 ? -24.331 -24.340 7.747 1.00 46.44 228 LYS A N 1
ATOM 1869 C CA . LYS A 1 228 ? -25.585 -23.573 7.690 1.00 46.44 228 LYS A CA 1
ATOM 1870 C C . LYS A 1 228 ? -26.115 -23.634 6.254 1.00 46.44 228 LYS A C 1
ATOM 1872 O O . LYS A 1 228 ? -25.358 -23.285 5.345 1.00 46.44 228 LYS A O 1
ATOM 1877 N N . PRO A 1 229 ? -27.376 -24.055 6.027 1.00 41.88 229 PRO A N 1
ATOM 1878 C CA . PRO A 1 229 ? -27.974 -23.989 4.707 1.00 41.88 229 PRO A CA 1
ATOM 1879 C C . PRO A 1 229 ? -27.838 -22.553 4.226 1.00 41.88 229 PRO A C 1
ATOM 1881 O O . PRO A 1 229 ? -28.229 -21.613 4.921 1.00 41.88 229 PRO A O 1
ATOM 1884 N N . MET A 1 230 ? -27.203 -22.404 3.072 1.00 41.28 230 MET A N 1
ATOM 1885 C CA . MET A 1 230 ? -27.138 -21.154 2.342 1.00 41.28 230 MET A CA 1
ATOM 1886 C C . MET A 1 230 ? -28.574 -20.633 2.268 1.00 41.28 230 MET A C 1
ATOM 1888 O O . MET A 1 230 ? -29.415 -21.286 1.655 1.00 41.28 230 MET A O 1
ATOM 1892 N N . PHE A 1 231 ? -28.886 -19.517 2.940 1.00 42.78 231 PHE A N 1
ATOM 1893 C CA . PHE A 1 231 ? -30.089 -18.766 2.591 1.00 42.78 231 PHE A CA 1
ATOM 1894 C C . PHE A 1 231 ? -30.019 -18.599 1.081 1.00 42.78 231 PHE A C 1
ATOM 1896 O O . PHE A 1 231 ? -28.996 -18.115 0.591 1.00 42.78 231 PHE A O 1
ATOM 1903 N N . GLU A 1 232 ? -31.031 -19.111 0.382 1.00 38.41 232 GLU A N 1
ATOM 1904 C CA . GLU A 1 232 ? -31.115 -19.100 -1.070 1.00 38.41 232 GLU A CA 1
ATOM 1905 C C . GLU A 1 232 ? -30.679 -17.721 -1.565 1.00 38.41 232 GLU A C 1
ATOM 1907 O O . GLU A 1 232 ? -31.365 -16.716 -1.369 1.00 38.41 232 GLU A O 1
ATOM 1912 N N . LEU A 1 233 ? -29.479 -17.660 -2.148 1.00 40.78 233 LEU A N 1
ATOM 1913 C CA . LEU A 1 233 ? -29.074 -16.507 -2.933 1.00 40.78 233 LEU A CA 1
ATOM 1914 C C . LEU A 1 233 ? -30.190 -16.321 -3.968 1.00 40.78 233 LEU A C 1
ATOM 1916 O O . LEU A 1 233 ? -30.558 -17.317 -4.602 1.00 40.78 233 LEU A O 1
ATOM 1920 N N . PRO A 1 234 ? -30.762 -15.113 -4.142 1.00 33.88 234 PRO A N 1
ATOM 1921 C CA . PRO A 1 234 ? -31.766 -14.901 -5.173 1.00 33.88 234 PRO A CA 1
ATOM 1922 C C . PRO A 1 234 ? -31.173 -15.395 -6.489 1.00 33.88 234 PRO A C 1
ATOM 1924 O O . PRO A 1 234 ? -30.113 -14.929 -6.913 1.00 33.88 234 PRO A O 1
ATOM 1927 N N . SER A 1 235 ? -31.807 -16.422 -7.055 1.00 37.00 235 SER A N 1
ATOM 1928 C CA . SER A 1 235 ? -31.308 -17.139 -8.222 1.00 37.00 235 SER A CA 1
ATOM 1929 C C . SER A 1 235 ? -31.071 -16.139 -9.347 1.00 37.00 235 SER A C 1
ATOM 1931 O O . SER A 1 235 ? -32.014 -15.619 -9.939 1.00 37.00 235 SER A O 1
ATOM 1933 N N . ALA A 1 236 ? -29.805 -15.843 -9.634 1.00 37.25 236 ALA A N 1
ATOM 1934 C CA . ALA A 1 236 ? -29.441 -15.153 -10.854 1.00 37.25 236 ALA A CA 1
ATOM 1935 C C . ALA A 1 236 ? -29.706 -16.128 -12.005 1.00 37.25 236 ALA A C 1
ATOM 1937 O O . ALA A 1 236 ? -28.995 -17.121 -12.167 1.00 37.25 236 ALA A O 1
ATOM 1938 N N . THR A 1 237 ? -30.759 -15.873 -12.776 1.00 34.38 237 THR A N 1
ATOM 1939 C CA . THR A 1 237 ? -31.088 -16.618 -13.991 1.00 34.38 237 THR A CA 1
ATOM 1940 C C . THR A 1 237 ? -29.967 -16.427 -15.015 1.00 34.38 237 THR A C 1
ATOM 1942 O O . THR A 1 237 ? -29.969 -15.477 -15.794 1.00 34.38 237 THR A O 1
ATOM 1945 N N . TYR A 1 238 ? -28.979 -17.319 -15.011 1.00 35.12 238 TYR A N 1
ATOM 1946 C CA . TYR A 1 238 ? -28.018 -17.441 -16.101 1.00 35.12 238 TYR A CA 1
ATOM 1947 C C . TYR A 1 238 ? -28.671 -18.240 -17.234 1.00 35.12 238 TYR A C 1
ATOM 1949 O O . TYR A 1 238 ? -28.883 -19.446 -17.111 1.00 35.12 238 TYR A O 1
ATOM 1957 N N . LEU A 1 239 ? -28.988 -17.571 -18.346 1.00 33.41 239 LEU A N 1
ATOM 1958 C CA . LEU A 1 239 ? -29.305 -18.243 -19.609 1.00 33.41 239 LEU A CA 1
ATOM 1959 C C . LEU A 1 239 ? -28.072 -19.040 -20.072 1.00 33.41 239 LEU A C 1
ATOM 1961 O O . LEU A 1 239 ? -26.970 -18.497 -20.163 1.00 33.41 239 LEU A O 1
ATOM 1965 N N . GLN A 1 240 ? -28.257 -20.341 -20.314 1.00 35.66 240 GLN A N 1
ATOM 1966 C CA . GLN A 1 240 ? -27.185 -21.280 -20.653 1.00 35.66 240 GLN A CA 1
ATOM 1967 C C . GLN A 1 240 ? -26.805 -21.213 -22.148 1.00 35.66 240 GLN A C 1
ATOM 1969 O O . GLN A 1 240 ? -27.705 -21.159 -22.988 1.00 35.66 240 GLN A O 1
ATOM 1974 N N . PRO A 1 241 ? -25.511 -21.314 -22.524 1.00 38.34 241 PRO A N 1
ATOM 1975 C CA . PRO A 1 241 ? -25.023 -21.206 -23.912 1.00 38.34 241 PRO A CA 1
ATOM 1976 C C . PRO A 1 241 ? -25.316 -22.412 -24.837 1.00 38.34 241 PRO A C 1
ATOM 1978 O O . PRO A 1 241 ? -24.470 -22.785 -25.645 1.00 38.34 241 PRO A O 1
ATOM 1981 N N . SER A 1 242 ? -26.482 -23.057 -24.729 1.00 37.50 242 SER A N 1
ATOM 1982 C CA . SER A 1 242 ? -26.794 -24.302 -25.466 1.00 37.50 242 SER A CA 1
ATOM 1983 C C . SER A 1 242 ? -27.649 -24.137 -26.733 1.00 37.50 242 SER A C 1
ATOM 1985 O O . SER A 1 242 ? -28.003 -25.130 -27.358 1.00 37.50 242 SER A O 1
ATOM 1987 N N . GLU A 1 243 ? -27.876 -22.910 -27.215 1.00 40.72 243 GLU A N 1
ATOM 1988 C CA . GLU A 1 243 ? -28.456 -22.657 -28.553 1.00 40.72 243 GLU A CA 1
ATOM 1989 C C . GLU A 1 243 ? -27.465 -22.862 -29.725 1.00 40.72 243 GLU A C 1
ATOM 1991 O O . GLU A 1 243 ? -27.703 -22.414 -30.843 1.00 40.72 243 GLU A O 1
ATOM 1996 N N . LEU A 1 244 ? -26.354 -23.578 -29.521 1.00 35.69 244 LEU A N 1
ATOM 1997 C CA . LEU A 1 244 ? -25.414 -23.952 -30.586 1.00 35.69 244 LEU A CA 1
ATOM 1998 C C . LEU A 1 244 ? -25.282 -25.478 -30.672 1.00 35.69 244 LEU A C 1
ATOM 2000 O O . LEU A 1 244 ? -24.298 -26.066 -30.228 1.00 35.69 244 LEU A O 1
ATOM 2004 N N . ALA A 1 245 ? -26.290 -26.125 -31.257 1.00 34.06 245 ALA A N 1
ATOM 2005 C CA . ALA A 1 245 ? -26.237 -27.538 -31.617 1.00 34.06 245 ALA A CA 1
ATOM 2006 C C . ALA A 1 245 ? -25.621 -27.735 -33.017 1.00 34.06 245 ALA A C 1
ATOM 2008 O O . ALA A 1 245 ? -26.080 -27.150 -33.996 1.00 34.06 245 ALA A O 1
ATOM 2009 N N . LEU A 1 246 ? -24.634 -28.630 -33.125 1.00 31.19 246 LEU A N 1
ATOM 2010 C CA . LEU A 1 246 ? -24.354 -29.394 -34.348 1.00 31.19 246 LEU A CA 1
ATOM 2011 C C . LEU A 1 246 ? -24.422 -30.891 -33.994 1.00 31.19 246 LEU A C 1
ATOM 2013 O O . LEU A 1 246 ? -23.861 -31.284 -32.969 1.00 31.19 246 LEU A O 1
ATOM 2017 N N . PRO A 1 247 ? -25.093 -31.738 -34.795 1.00 32.72 247 PRO A N 1
ATOM 2018 C CA . PRO A 1 247 ? -25.416 -33.105 -34.396 1.00 32.72 247 PRO A CA 1
ATOM 2019 C C . PRO A 1 247 ? -24.252 -34.072 -34.661 1.00 32.72 247 PRO A C 1
ATOM 2021 O O . PRO A 1 247 ? -23.582 -33.981 -35.694 1.00 32.72 247 PRO A O 1
ATOM 2024 N N . ARG A 1 248 ? -24.033 -35.046 -33.765 1.00 32.53 248 ARG A N 1
ATOM 2025 C CA . ARG A 1 248 ? -23.183 -36.218 -34.039 1.00 32.53 248 ARG A CA 1
ATOM 2026 C C . ARG A 1 248 ? -23.850 -37.530 -33.629 1.00 32.53 248 ARG A C 1
ATOM 2028 O O . ARG A 1 248 ? -24.620 -37.588 -32.680 1.00 32.53 248 ARG A O 1
ATOM 2035 N N . VAL A 1 249 ? -23.530 -38.522 -34.454 1.00 34.81 249 VAL A N 1
ATOM 2036 C CA . VAL A 1 249 ? -24.181 -39.809 -34.723 1.00 34.81 249 VAL A CA 1
ATOM 2037 C C . VAL A 1 249 ? -24.041 -40.815 -33.577 1.00 34.81 249 VAL A C 1
ATOM 2039 O O . VAL A 1 249 ? -23.024 -40.848 -32.890 1.00 34.81 249 VAL A O 1
ATOM 2042 N N . ASP A 1 250 ? -25.080 -41.637 -33.441 1.00 38.34 250 ASP A N 1
ATOM 2043 C CA . ASP A 1 250 ? -25.328 -42.659 -32.424 1.00 38.34 250 ASP A CA 1
ATOM 2044 C C . ASP A 1 250 ? -24.590 -43.983 -32.720 1.00 38.34 250 ASP A C 1
ATOM 2046 O O . ASP A 1 250 ? -24.806 -44.577 -33.782 1.00 38.34 250 ASP A O 1
ATOM 2050 N N . PRO A 1 251 ? -23.732 -44.484 -31.816 1.00 36.03 251 PRO A N 1
ATOM 2051 C CA . PRO A 1 251 ? -23.168 -45.812 -31.915 1.00 36.03 251 PRO A CA 1
ATOM 2052 C C . PRO A 1 251 ? -23.793 -46.715 -30.846 1.00 36.03 251 PRO A C 1
ATOM 2054 O O . PRO A 1 251 ? -23.204 -46.964 -29.795 1.00 36.03 251 PRO A O 1
ATOM 2057 N N . ASN A 1 252 ? -24.941 -47.309 -31.170 1.00 41.91 252 ASN A N 1
ATOM 2058 C CA . ASN A 1 252 ? -25.462 -48.529 -30.536 1.00 41.91 252 ASN A CA 1
ATOM 2059 C C . ASN A 1 252 ? -24.546 -49.764 -30.769 1.00 41.91 252 ASN A C 1
ATOM 2061 O O . ASN A 1 252 ? -25.014 -50.888 -30.935 1.00 41.91 252 ASN A O 1
ATOM 2065 N N . SER A 1 253 ? -23.222 -49.590 -30.780 1.00 39.59 253 SER A N 1
ATOM 2066 C CA . SER A 1 253 ? -22.250 -50.682 -30.766 1.00 39.59 253 SER A CA 1
ATOM 2067 C C . SER A 1 253 ? -21.857 -50.959 -29.322 1.00 39.59 253 SER A C 1
ATOM 2069 O O . SER A 1 253 ? -21.107 -50.200 -28.709 1.00 39.59 253 SER A O 1
ATOM 2071 N N . ASN A 1 254 ? -22.396 -52.037 -28.772 1.00 33.44 254 ASN A N 1
ATOM 2072 C CA . ASN A 1 254 ? -22.182 -52.424 -27.393 1.00 33.44 254 ASN A CA 1
ATOM 2073 C C . ASN A 1 254 ? -21.162 -53.576 -27.298 1.00 33.44 254 ASN A C 1
ATOM 2075 O O . ASN A 1 254 ? -21.067 -54.405 -28.201 1.00 33.44 254 ASN A O 1
ATOM 2079 N N . VAL A 1 255 ? -20.533 -53.655 -26.121 1.00 29.58 255 VAL A N 1
ATOM 2080 C CA . VAL A 1 255 ? -19.903 -54.830 -25.483 1.00 29.58 255 VAL A CA 1
ATOM 2081 C C . VAL A 1 255 ? -18.410 -55.112 -25.739 1.00 29.58 255 VAL A C 1
ATOM 2083 O O . VAL A 1 255 ? -18.029 -55.728 -26.724 1.00 29.58 255 VAL A O 1
ATOM 2086 N N . GLY A 1 256 ? -17.614 -54.820 -24.700 1.00 36.47 256 GLY A N 1
ATOM 2087 C CA . GLY A 1 256 ? -16.773 -55.816 -24.020 1.00 36.47 256 GLY A CA 1
ATOM 2088 C C . GLY A 1 256 ? -15.409 -56.156 -24.623 1.00 36.47 256 GLY A C 1
ATOM 2089 O O . GLY A 1 256 ? -15.283 -56.466 -25.799 1.00 36.47 256 GLY A O 1
ATOM 2090 N N . THR A 1 257 ? -14.419 -56.267 -23.731 1.00 33.88 257 THR A N 1
ATOM 2091 C CA . THR A 1 257 ? -13.035 -56.727 -23.966 1.00 33.88 257 THR A CA 1
ATOM 2092 C C . THR A 1 257 ? -12.080 -55.614 -24.397 1.00 33.88 257 THR A C 1
ATOM 2094 O O . THR A 1 257 ? -12.018 -55.256 -25.561 1.00 33.88 257 THR A O 1
ATOM 2097 N N . ILE A 1 258 ? -11.356 -55.050 -23.425 1.00 34.09 258 ILE A N 1
ATOM 2098 C CA . ILE A 1 258 ? -9.893 -54.819 -23.385 1.00 34.09 258 ILE A CA 1
ATOM 2099 C C . ILE A 1 258 ? -9.625 -54.134 -22.026 1.00 34.09 258 ILE A C 1
ATOM 2101 O O . ILE A 1 258 ? -9.322 -52.953 -21.899 1.00 34.09 258 ILE A O 1
ATOM 2105 N N . LEU A 1 259 ? -9.837 -54.908 -20.963 1.00 30.20 259 LEU A N 1
ATOM 2106 C CA . LEU A 1 259 ? -9.210 -54.722 -19.656 1.00 30.20 259 LEU A CA 1
ATOM 2107 C C . LEU A 1 259 ? -8.696 -56.103 -19.252 1.00 30.20 259 LEU A C 1
ATOM 2109 O O . LEU A 1 259 ? -9.374 -56.861 -18.570 1.00 30.20 259 LEU A O 1
ATOM 2113 N N . SER A 1 260 ? -7.513 -56.450 -19.744 1.00 30.05 260 SER A N 1
ATOM 2114 C CA . SER A 1 260 ? -6.715 -57.558 -19.225 1.00 30.05 260 SER A CA 1
ATOM 2115 C C . SER A 1 260 ? -5.259 -57.286 -19.582 1.00 30.05 260 SER A C 1
ATOM 2117 O O . SER A 1 260 ? -4.839 -57.560 -20.705 1.00 30.05 260 SER A O 1
ATOM 2119 N N . ASN A 1 261 ? -4.543 -56.626 -18.671 1.00 29.50 261 ASN A N 1
ATOM 2120 C CA . ASN A 1 261 ? -3.203 -57.014 -18.223 1.00 29.50 261 ASN A CA 1
ATOM 2121 C C . ASN A 1 261 ? -2.642 -55.947 -17.271 1.00 29.50 261 ASN A C 1
ATOM 2123 O O . ASN A 1 261 ? -2.227 -54.860 -17.664 1.00 29.50 261 ASN A O 1
ATOM 2127 N N . GLU A 1 262 ? -2.746 -56.311 -15.997 1.00 28.47 262 GLU A N 1
ATOM 2128 C CA . GLU A 1 262 ? -1.875 -56.041 -14.851 1.00 28.47 262 GLU A CA 1
ATOM 2129 C C . GLU A 1 262 ? -0.551 -55.293 -15.121 1.00 28.47 262 GLU A C 1
ATOM 2131 O O . GLU A 1 262 ? 0.208 -55.612 -16.028 1.00 28.47 262 GLU A O 1
ATOM 2136 N N . SER A 1 263 ? -0.295 -54.201 -14.395 1.00 31.08 263 SER A N 1
ATOM 2137 C CA . SER A 1 263 ? 0.392 -54.169 -13.084 1.00 31.08 263 SER A CA 1
ATOM 2138 C C . SER A 1 263 ? 1.913 -54.258 -13.200 1.00 31.08 263 SER A C 1
ATOM 2140 O O . SER A 1 263 ? 2.459 -55.347 -13.302 1.00 31.08 263 SER A O 1
ATOM 2142 N N . THR A 1 264 ? 2.607 -53.118 -13.098 1.00 32.38 264 THR A N 1
ATOM 2143 C CA . THR A 1 264 ? 3.704 -52.836 -12.138 1.00 32.38 264 THR A CA 1
ATOM 2144 C C . THR A 1 264 ? 4.440 -51.541 -12.509 1.00 32.38 264 THR A C 1
ATOM 2146 O O . THR A 1 264 ? 4.626 -51.230 -13.677 1.00 32.38 264 THR A O 1
ATOM 2149 N N . ALA A 1 265 ? 4.879 -50.817 -11.471 1.00 32.38 265 ALA A N 1
ATOM 2150 C CA . ALA A 1 265 ? 5.775 -49.653 -11.482 1.00 32.38 265 ALA A CA 1
ATOM 2151 C C . ALA A 1 265 ? 5.179 -48.280 -11.864 1.00 32.38 265 ALA A C 1
ATOM 2153 O O . ALA A 1 265 ? 5.345 -47.804 -12.976 1.00 32.38 265 ALA A O 1
ATOM 2154 N N . THR A 1 266 ? 4.553 -47.612 -10.883 1.00 31.33 266 THR A N 1
ATOM 2155 C CA . THR A 1 266 ? 5.007 -46.314 -10.317 1.00 31.33 266 THR A CA 1
ATOM 2156 C C . THR A 1 266 ? 4.005 -45.860 -9.251 1.00 31.33 266 THR A C 1
ATOM 2158 O O . THR A 1 266 ? 3.041 -45.155 -9.543 1.00 31.33 266 THR A O 1
ATOM 2161 N N . ALA A 1 267 ? 4.214 -46.279 -8.004 1.00 35.47 267 ALA A N 1
ATOM 2162 C CA . ALA A 1 267 ? 3.475 -45.770 -6.851 1.00 35.47 267 ALA A CA 1
ATOM 2163 C C . ALA A 1 267 ? 4.360 -45.789 -5.596 1.00 35.47 267 ALA A C 1
ATOM 2165 O O . ALA A 1 267 ? 4.103 -46.529 -4.658 1.00 35.47 267 ALA A O 1
ATOM 2166 N N . GLU A 1 268 ? 5.390 -44.942 -5.572 1.00 32.78 268 GLU A N 1
ATOM 2167 C CA . GLU A 1 268 ? 6.041 -44.508 -4.329 1.00 32.78 268 GLU A CA 1
ATOM 2168 C C . GLU A 1 268 ? 6.240 -42.986 -4.351 1.00 32.78 268 GLU A C 1
ATOM 2170 O O . GLU A 1 268 ? 7.341 -42.455 -4.434 1.00 32.78 268 GLU A O 1
ATOM 2175 N N . LEU A 1 269 ? 5.128 -42.258 -4.261 1.00 33.69 269 LEU A N 1
ATOM 2176 C CA . LEU A 1 269 ? 5.110 -40.930 -3.656 1.00 33.69 269 LEU A CA 1
ATOM 2177 C C . LEU A 1 269 ? 4.361 -41.079 -2.332 1.00 33.69 269 LEU A C 1
ATOM 2179 O O . LEU A 1 269 ? 3.153 -41.307 -2.303 1.00 33.69 269 LEU A O 1
ATOM 2183 N N . ARG A 1 270 ? 5.151 -41.053 -1.251 1.00 32.22 270 ARG A N 1
ATOM 2184 C CA . ARG A 1 270 ? 4.777 -41.100 0.171 1.00 32.22 270 ARG A CA 1
ATOM 2185 C C . ARG A 1 270 ? 3.338 -40.643 0.438 1.00 32.22 270 ARG A C 1
ATOM 2187 O O . ARG A 1 270 ? 3.039 -39.452 0.403 1.00 32.22 270 ARG A O 1
ATOM 2194 N N . ARG A 1 271 ? 2.479 -41.593 0.811 1.00 32.16 271 ARG A N 1
ATOM 2195 C CA . ARG A 1 271 ? 1.242 -41.302 1.544 1.00 32.16 271 ARG A CA 1
ATOM 2196 C C . ARG A 1 271 ? 1.627 -40.819 2.953 1.00 32.16 271 ARG A C 1
ATOM 2198 O O . ARG A 1 271 ? 2.431 -41.498 3.595 1.00 32.16 271 ARG A O 1
ATOM 2205 N N . PRO A 1 272 ? 1.100 -39.689 3.454 1.00 30.94 272 PRO A N 1
ATOM 2206 C CA . PRO A 1 272 ? 1.214 -39.356 4.870 1.00 30.94 272 PRO A CA 1
ATOM 2207 C C . PRO A 1 272 ? 0.515 -40.449 5.684 1.00 30.94 272 PRO A C 1
ATOM 2209 O O . PRO A 1 272 ? -0.560 -40.910 5.294 1.00 30.94 272 PRO A O 1
ATOM 2212 N N . SER A 1 273 ? 1.142 -40.902 6.772 1.00 33.25 273 SER A N 1
ATOM 2213 C CA . SER A 1 273 ? 0.560 -41.917 7.648 1.00 33.25 273 SER A CA 1
ATOM 2214 C C . SER A 1 273 ? -0.785 -41.441 8.204 1.00 33.25 273 SER A C 1
ATOM 2216 O O . SER A 1 273 ? -0.985 -40.255 8.469 1.00 33.25 273 SER A O 1
ATOM 2218 N N . ALA A 1 274 ? -1.703 -42.382 8.423 1.00 42.47 274 ALA A N 1
ATOM 2219 C CA . ALA A 1 274 ? -3.031 -42.139 8.988 1.00 42.47 274 ALA A CA 1
ATOM 2220 C C . ALA A 1 274 ? -3.020 -41.658 10.461 1.00 42.47 274 ALA A C 1
ATOM 2222 O O . ALA A 1 274 ? -4.077 -41.571 11.076 1.00 42.47 274 ALA A O 1
ATOM 2223 N N . ASP A 1 275 ? -1.852 -41.295 11.004 1.00 40.38 275 ASP A N 1
ATOM 2224 C CA . ASP A 1 275 ? -1.658 -40.794 12.370 1.00 40.38 275 ASP A CA 1
ATOM 2225 C C . ASP A 1 275 ? -1.295 -39.303 12.447 1.00 40.38 275 ASP A C 1
ATOM 2227 O O . ASP A 1 275 ? -1.073 -38.767 13.537 1.00 40.38 275 ASP A O 1
ATOM 2231 N N . SER A 1 276 ? -1.283 -38.567 11.331 1.00 37.47 276 SER A N 1
ATOM 2232 C CA . SER A 1 276 ? -1.140 -37.112 11.399 1.00 37.47 276 SER A CA 1
ATOM 2233 C C . SER A 1 276 ? -2.467 -36.468 11.810 1.00 37.47 276 SER A C 1
ATOM 2235 O O . SER A 1 276 ? -3.201 -35.924 10.978 1.00 37.47 276 SER A O 1
ATOM 2237 N N . LYS A 1 277 ? -2.787 -36.494 13.110 1.00 43.97 277 LYS A N 1
ATOM 2238 C CA . LYS A 1 277 ? -3.713 -35.509 13.684 1.00 43.97 277 LYS A CA 1
ATOM 2239 C C . LYS A 1 277 ? -3.259 -34.139 13.178 1.00 43.97 277 LYS A C 1
ATOM 2241 O O . LYS A 1 277 ? -2.096 -33.784 13.377 1.00 43.97 277 LYS A O 1
ATOM 2246 N N . LYS A 1 278 ? -4.153 -33.401 12.498 1.00 37.41 278 LYS A N 1
ATOM 2247 C CA . LYS A 1 278 ? -3.941 -31.981 12.169 1.00 37.41 278 LYS A CA 1
ATOM 2248 C C . LYS A 1 278 ? -3.277 -31.337 13.389 1.00 37.41 278 LYS A C 1
ATOM 2250 O O . LYS A 1 278 ? -3.826 -31.512 14.484 1.00 37.41 278 LYS A O 1
ATOM 2255 N N . PRO A 1 279 ? -2.127 -30.653 13.250 1.00 36.78 279 PRO A N 1
ATOM 2256 C CA . PRO A 1 279 ? -1.566 -29.949 14.386 1.00 36.78 279 PRO A CA 1
ATOM 2257 C C . PRO A 1 279 ? -2.675 -29.035 14.919 1.00 36.78 279 PRO A C 1
ATOM 2259 O O . PRO A 1 279 ? -3.294 -28.316 14.124 1.00 36.78 279 PRO A O 1
ATOM 2262 N N . PRO A 1 280 ? -3.022 -29.122 16.215 1.00 38.12 280 PRO A N 1
ATOM 2263 C CA . PRO A 1 280 ? -4.004 -28.214 16.777 1.00 38.12 280 PRO A CA 1
ATOM 2264 C C . PRO A 1 280 ? -3.521 -26.790 16.504 1.00 38.12 280 PRO A C 1
ATOM 2266 O O . PRO A 1 280 ? -2.313 -26.533 16.546 1.00 38.12 280 PRO A O 1
ATOM 2269 N N . ALA A 1 281 ? -4.458 -25.888 16.191 1.00 37.38 281 ALA A N 1
ATOM 2270 C CA . ALA A 1 281 ? -4.144 -24.474 16.025 1.00 37.38 281 ALA A CA 1
ATOM 2271 C C . ALA A 1 281 ? -3.234 -24.036 17.187 1.00 37.38 281 ALA A C 1
ATOM 2273 O O . ALA A 1 281 ? -3.491 -24.455 18.325 1.00 37.38 281 ALA A O 1
ATOM 2274 N N . PRO A 1 282 ? -2.151 -23.278 16.929 1.00 38.22 282 PRO A N 1
ATOM 2275 C CA . PRO A 1 282 ? -1.218 -22.897 17.977 1.00 38.22 282 PRO A CA 1
ATOM 2276 C C . PRO A 1 282 ? -2.004 -22.279 19.128 1.00 38.22 282 PRO A C 1
ATOM 2278 O O . PRO A 1 282 ? -2.620 -21.238 18.944 1.00 38.22 282 PRO A O 1
ATOM 2281 N N . LYS A 1 283 ? -2.017 -22.911 20.305 1.00 38.50 283 LYS A N 1
ATOM 2282 C CA . LYS A 1 283 ? -2.687 -22.359 21.487 1.00 38.50 283 LYS A CA 1
ATOM 2283 C C . LYS A 1 283 ? -1.858 -21.188 22.010 1.00 38.50 283 LYS A C 1
ATOM 2285 O O . LYS A 1 283 ? -1.152 -21.314 23.004 1.00 38.50 283 LYS A O 1
ATOM 2290 N N . HIS A 1 284 ? -1.871 -20.065 21.300 1.00 43.00 284 HIS A N 1
ATOM 2291 C CA . HIS A 1 284 ? -1.286 -18.836 21.804 1.00 43.00 284 HIS A CA 1
ATOM 2292 C C . HIS A 1 284 ? -2.312 -18.185 22.724 1.00 43.00 284 HIS A C 1
ATOM 2294 O O . HIS A 1 284 ? -3.445 -17.949 22.314 1.00 43.00 284 HIS A O 1
ATOM 2300 N N . SER A 1 285 ? -1.907 -17.818 23.935 1.00 36.56 285 SER A N 1
ATOM 2301 C CA . SER A 1 285 ? -2.739 -17.145 24.948 1.00 36.56 285 SER A CA 1
ATOM 2302 C C . SER A 1 285 ? -3.356 -15.805 24.503 1.00 36.56 285 SER A C 1
ATOM 2304 O O . SER A 1 285 ? -4.108 -15.203 25.258 1.00 36.56 285 SER A O 1
ATOM 2306 N N . TRP A 1 286 ? -3.054 -15.335 23.287 1.00 42.19 286 TRP A N 1
ATOM 2307 C CA . TRP A 1 286 ? -3.535 -14.077 22.699 1.00 42.19 286 TRP A CA 1
ATOM 2308 C C . TRP A 1 286 ? -4.305 -14.280 21.387 1.00 42.19 286 TRP A C 1
ATOM 2310 O O . TRP A 1 286 ? -4.680 -13.301 20.742 1.00 42.19 286 TRP A O 1
ATOM 2320 N N . GLN A 1 287 ? -4.532 -15.527 20.955 1.00 48.41 287 GLN A N 1
ATOM 2321 C CA . GLN A 1 287 ? -5.383 -15.790 19.797 1.00 48.41 287 GLN A CA 1
ATOM 2322 C C . GLN A 1 287 ? -6.845 -15.569 20.185 1.00 48.41 287 GLN A C 1
ATOM 2324 O O . GLN A 1 287 ? -7.544 -16.470 20.634 1.00 48.41 287 GLN A O 1
ATOM 2329 N N . LEU A 1 288 ? -7.293 -14.332 20.002 1.00 55.09 288 LEU A N 1
ATOM 2330 C CA . LEU A 1 288 ? -8.701 -13.968 20.005 1.00 55.09 288 LEU A CA 1
ATOM 2331 C C . LEU A 1 288 ? -9.449 -14.777 18.943 1.00 55.09 288 LEU A C 1
ATOM 2333 O O . LEU A 1 288 ? -9.045 -14.772 17.772 1.00 55.09 288 LEU A O 1
ATOM 2337 N N . ASP A 1 289 ? -10.572 -15.398 19.323 1.00 56.12 289 ASP A N 1
ATOM 2338 C CA . ASP A 1 289 ? -11.535 -15.850 18.324 1.00 56.12 289 ASP A CA 1
ATOM 2339 C C . ASP A 1 289 ? -12.032 -14.617 17.584 1.00 56.12 289 ASP A C 1
ATOM 2341 O O . ASP A 1 289 ? -12.722 -13.730 18.089 1.00 56.12 289 ASP A O 1
ATOM 2345 N N . ARG A 1 290 ? -11.597 -14.544 16.344 1.00 54.72 290 ARG A N 1
ATOM 2346 C CA . ARG A 1 290 ? -11.649 -13.344 15.544 1.00 54.72 290 ARG A CA 1
ATOM 2347 C C . ARG A 1 290 ? -13.086 -13.131 15.008 1.00 54.72 290 ARG A C 1
ATOM 2349 O O . ARG A 1 290 ? -13.376 -12.054 14.489 1.00 54.72 290 ARG A O 1
ATOM 2356 N N . ARG A 1 291 ? -13.999 -14.092 15.249 1.00 53.47 291 ARG A N 1
ATOM 2357 C CA . ARG A 1 291 ? -15.464 -13.988 15.097 1.00 53.47 291 ARG A CA 1
ATOM 2358 C C . ARG A 1 291 ? -16.136 -13.170 16.204 1.00 53.47 291 ARG A C 1
ATOM 2360 O O . ARG A 1 291 ? -17.083 -12.452 15.901 1.00 53.47 291 ARG A O 1
ATOM 2367 N N . LEU A 1 292 ? -15.600 -13.163 17.433 1.00 54.56 292 LEU A N 1
ATOM 2368 C CA . LEU A 1 292 ? -16.073 -12.277 18.518 1.00 54.56 292 LEU A CA 1
ATOM 2369 C C . LEU A 1 292 ? -15.913 -10.787 18.159 1.00 54.56 292 LEU A C 1
ATOM 2371 O O . LEU A 1 292 ? -16.546 -9.916 18.741 1.00 54.56 292 LEU A O 1
ATOM 2375 N N . ILE A 1 293 ? -15.056 -10.486 17.178 1.00 53.41 293 ILE A N 1
ATOM 2376 C CA . ILE A 1 293 ? -14.707 -9.135 16.719 1.00 53.41 293 ILE A CA 1
ATOM 2377 C C . ILE A 1 293 ? -15.676 -8.605 15.650 1.00 53.41 293 ILE A C 1
ATOM 2379 O O . ILE A 1 293 ? -15.595 -7.444 15.262 1.00 53.41 293 ILE A O 1
ATOM 2383 N N . LEU A 1 294 ? -16.573 -9.450 15.150 1.00 51.91 294 LEU A N 1
ATOM 2384 C CA . LEU A 1 294 ? -17.459 -9.152 14.022 1.00 51.91 294 LEU A CA 1
ATOM 2385 C C . LEU A 1 294 ? -18.929 -9.157 14.417 1.00 51.91 294 LEU A C 1
ATOM 2387 O O . LEU A 1 294 ? -19.803 -9.213 13.550 1.00 51.91 294 LEU A O 1
ATOM 2391 N N . SER A 1 295 ? -19.187 -9.121 15.722 1.00 61.25 295 SER A N 1
ATOM 2392 C CA . SER A 1 295 ? -20.518 -8.903 16.251 1.00 61.25 295 SER A CA 1
ATOM 2393 C C . SER A 1 295 ? -21.074 -7.575 15.740 1.00 61.25 295 SER A C 1
ATOM 2395 O O . SER A 1 295 ? -20.339 -6.616 15.475 1.00 61.25 295 SER A O 1
ATOM 2397 N N . LYS A 1 296 ? -22.401 -7.527 15.593 1.00 64.69 296 LYS A N 1
ATOM 2398 C CA . LYS A 1 296 ? -23.086 -6.241 15.491 1.00 64.69 296 LYS A CA 1
ATOM 2399 C C . LYS A 1 296 ? -22.757 -5.444 16.748 1.00 64.69 296 LYS A C 1
ATOM 2401 O O . LYS A 1 296 ? -22.714 -6.001 17.843 1.00 64.69 296 LYS A O 1
ATOM 2406 N N . LEU A 1 297 ? -22.479 -4.168 16.544 1.00 76.25 297 LEU A N 1
ATOM 2407 C CA . LEU A 1 297 ? -22.142 -3.254 17.619 1.00 76.25 297 LEU A CA 1
ATOM 2408 C C . LEU A 1 297 ? -23.343 -3.097 18.550 1.00 76.25 297 LEU A C 1
ATOM 2410 O O . LEU A 1 297 ? -24.491 -3.113 18.100 1.00 76.25 297 LEU A O 1
ATOM 2414 N N . GLY A 1 298 ? -23.073 -2.951 19.845 1.00 78.75 298 GLY A N 1
ATOM 2415 C CA . GLY A 1 298 ? -24.102 -2.526 20.789 1.00 78.75 298 GLY A CA 1
ATOM 2416 C C . GLY A 1 298 ? -24.587 -1.100 20.476 1.00 78.75 298 GLY A C 1
ATOM 2417 O O . GLY A 1 298 ? -23.847 -0.328 19.859 1.00 78.75 298 GLY A O 1
ATOM 2418 N N . PRO A 1 299 ? -25.797 -0.702 20.913 1.00 82.44 299 PRO A N 1
ATOM 2419 C CA . PRO A 1 299 ? -26.296 0.660 20.703 1.00 82.44 299 PRO A CA 1
ATOM 2420 C C . PRO A 1 299 ? -25.357 1.757 21.236 1.00 82.44 299 PRO A C 1
ATOM 2422 O O . PRO A 1 299 ? -25.239 2.823 20.630 1.00 82.44 299 PRO A O 1
ATOM 2425 N N . ASP A 1 300 ? -24.659 1.506 22.348 1.00 84.56 300 ASP A N 1
ATOM 2426 C CA . ASP A 1 300 ? -23.677 2.426 22.930 1.00 84.56 300 ASP A CA 1
ATOM 2427 C C . ASP A 1 300 ? -22.410 2.544 22.062 1.00 84.56 300 ASP A C 1
ATOM 2429 O O . ASP A 1 300 ? -21.922 3.651 21.815 1.00 84.56 300 ASP A O 1
ATOM 2433 N N . GLU A 1 301 ? -21.918 1.420 21.531 1.00 88.06 301 GLU A N 1
ATOM 2434 C CA . GLU A 1 301 ? -20.788 1.366 20.601 1.00 88.06 301 GLU A CA 1
ATOM 2435 C C . GLU A 1 301 ? -21.128 2.078 19.277 1.00 88.06 301 GLU A C 1
ATOM 2437 O O . GLU A 1 301 ? -20.343 2.901 18.796 1.00 88.06 301 GLU A O 1
ATOM 2442 N N . GLU A 1 302 ? -22.320 1.849 18.712 1.00 88.06 302 GLU A N 1
ATOM 2443 C CA . GLU A 1 302 ? -22.807 2.554 17.514 1.00 88.06 302 GLU A CA 1
ATOM 2444 C C . GLU A 1 302 ? -22.929 4.065 17.743 1.00 88.06 302 GLU A C 1
ATOM 2446 O O . GLU A 1 302 ? -22.541 4.869 16.881 1.00 88.06 302 GLU A O 1
ATOM 2451 N N . CYS A 1 303 ? -23.421 4.465 18.921 1.00 89.06 303 CYS A N 1
ATOM 2452 C CA . CYS A 1 303 ? -23.515 5.866 19.313 1.00 89.06 303 CYS A CA 1
ATOM 2453 C C . CYS A 1 303 ? -22.122 6.504 19.410 1.00 89.06 303 CYS A C 1
ATOM 2455 O O . CYS A 1 303 ? -21.883 7.567 18.824 1.00 89.06 303 CYS A O 1
ATOM 2457 N N . LYS A 1 304 ? -21.167 5.823 20.060 1.00 91.69 304 LYS A N 1
ATOM 2458 C CA . LYS A 1 304 ? -19.769 6.264 20.148 1.00 91.69 304 LYS A CA 1
ATOM 2459 C C . LYS A 1 304 ? -19.151 6.435 18.764 1.00 91.69 304 LYS A C 1
ATOM 2461 O O . LYS A 1 304 ? -18.508 7.455 18.491 1.00 91.69 304 LYS A O 1
ATOM 2466 N N . HIS A 1 305 ? -19.342 5.451 17.888 1.00 91.88 305 HIS A N 1
ATOM 2467 C CA . HIS A 1 305 ? -18.807 5.483 16.532 1.00 91.88 305 HIS A CA 1
ATOM 2468 C C . HIS A 1 305 ? -19.331 6.698 15.768 1.00 91.88 305 HIS A C 1
ATOM 2470 O O . HIS A 1 305 ? -18.543 7.518 15.287 1.00 91.88 305 HIS A O 1
ATOM 2476 N N . SER A 1 306 ? -20.656 6.858 15.747 1.00 90.75 306 SER A N 1
ATOM 2477 C CA . SER A 1 306 ? -21.338 7.967 15.077 1.00 90.75 306 SER A CA 1
ATOM 2478 C C . SER A 1 306 ? -20.887 9.323 15.623 1.00 90.75 306 SER A C 1
ATOM 2480 O O . SER A 1 306 ? -20.578 10.232 14.853 1.00 90.75 306 SER A O 1
ATOM 2482 N N . PHE A 1 307 ? -20.753 9.450 16.947 1.00 92.25 307 PHE A N 1
ATOM 2483 C CA . PHE A 1 307 ? -20.293 10.672 17.604 1.00 92.25 307 PHE A CA 1
ATOM 2484 C C . PHE A 1 307 ? -18.914 11.125 17.103 1.00 92.25 307 PHE A C 1
ATOM 2486 O O . PHE A 1 307 ? -18.727 12.291 16.737 1.00 92.25 307 PHE A O 1
ATOM 2493 N N . TYR A 1 308 ? -17.933 10.219 17.070 1.00 93.38 308 TYR A N 1
ATOM 2494 C CA . TYR A 1 308 ? -16.569 10.560 16.658 1.00 93.38 308 TYR A CA 1
ATOM 2495 C C . TYR A 1 308 ? -16.436 10.751 15.144 1.00 93.38 308 TYR A C 1
ATOM 2497 O O . TYR A 1 308 ? -15.690 11.640 14.717 1.00 93.38 308 TYR A O 1
ATOM 2505 N N . GLU A 1 309 ? -17.179 9.992 14.336 1.00 91.75 309 GLU A N 1
ATOM 2506 C CA . GLU A 1 309 ? -17.255 10.214 12.888 1.00 91.75 309 GLU A CA 1
ATOM 2507 C C . GLU A 1 309 ? -17.847 11.593 12.564 1.00 91.75 309 GLU A C 1
ATOM 2509 O O . GLU A 1 309 ? -17.260 12.359 11.791 1.00 91.75 309 GLU A O 1
ATOM 2514 N N . ASP A 1 310 ? -18.950 11.971 13.213 1.00 89.56 310 ASP A N 1
ATOM 2515 C CA . ASP A 1 310 ? -19.572 13.286 13.063 1.00 89.56 310 ASP A CA 1
ATOM 2516 C C . ASP A 1 310 ? -18.655 14.410 13.539 1.00 89.56 310 ASP A C 1
ATOM 2518 O O . ASP A 1 310 ? -18.513 15.441 12.871 1.00 89.56 310 ASP A O 1
ATOM 2522 N N . ARG A 1 311 ? -17.984 14.223 14.679 1.00 90.06 311 ARG A N 1
ATOM 2523 C CA . ARG A 1 311 ? -17.025 15.196 15.212 1.00 90.06 311 ARG A CA 1
ATOM 2524 C C . ARG A 1 311 ? -15.860 15.414 14.248 1.00 90.06 311 ARG A C 1
ATOM 2526 O O . ARG A 1 311 ? -15.459 16.565 14.031 1.00 90.06 311 ARG A O 1
ATOM 2533 N N . ALA A 1 312 ? -15.343 14.346 13.638 1.00 88.88 312 ALA A N 1
ATOM 2534 C CA . ALA A 1 312 ? -14.327 14.431 12.595 1.00 88.88 312 ALA A CA 1
ATOM 2535 C C . ALA A 1 312 ? -14.868 15.136 11.342 1.00 88.88 312 ALA A C 1
ATOM 2537 O O . ALA A 1 312 ? -14.230 16.069 10.850 1.00 88.88 312 ALA A O 1
ATOM 2538 N N . ARG A 1 313 ? -16.071 14.782 10.871 1.00 86.00 313 ARG A N 1
ATOM 2539 C CA . ARG A 1 313 ? -16.704 15.393 9.690 1.00 86.00 313 ARG A CA 1
ATOM 2540 C C . ARG A 1 313 ? -16.938 16.893 9.869 1.00 86.00 313 ARG A C 1
ATOM 2542 O O . ARG A 1 313 ? -16.537 17.677 9.009 1.00 86.00 313 ARG A O 1
ATOM 2549 N N . ARG A 1 314 ? -17.513 17.318 11.000 1.00 83.38 314 ARG A N 1
ATOM 2550 C CA . ARG A 1 314 ? -17.772 18.739 11.313 1.00 83.38 314 ARG A CA 1
ATOM 2551 C C . ARG A 1 314 ? -16.489 19.553 11.309 1.00 83.38 314 ARG A C 1
ATOM 2553 O O . ARG A 1 314 ? -16.434 20.635 10.727 1.00 83.38 314 ARG A O 1
ATOM 2560 N N . ARG A 1 315 ? -15.436 19.040 11.944 1.00 77.69 315 ARG A N 1
ATOM 2561 C CA . ARG A 1 315 ? -14.158 19.748 11.999 1.00 77.69 315 ARG A CA 1
ATOM 2562 C C . ARG A 1 315 ? -13.413 19.730 10.653 1.00 77.69 315 ARG A C 1
ATOM 2564 O O . ARG A 1 315 ? -12.803 20.747 10.327 1.00 77.69 315 ARG A O 1
ATOM 2571 N N . LYS A 1 316 ? -13.555 18.679 9.829 1.00 73.75 316 LYS A N 1
ATOM 2572 C CA . LYS A 1 316 ? -13.095 18.668 8.424 1.00 73.75 316 LYS A CA 1
ATOM 2573 C C . LYS A 1 316 ? -13.810 19.754 7.612 1.00 73.75 316 LYS A C 1
ATOM 2575 O O . LYS A 1 316 ? -13.156 20.546 6.941 1.00 73.75 316 LYS A O 1
ATOM 2580 N N . GLY A 1 317 ? -15.136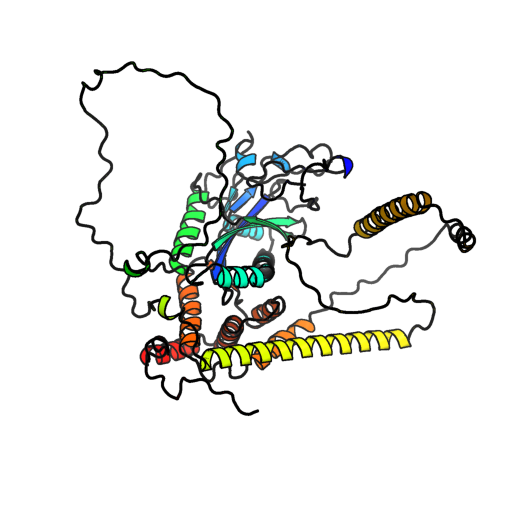 19.844 7.733 1.00 69.06 317 GLY A N 1
ATOM 2581 C CA . GLY A 1 317 ? -15.955 20.868 7.075 1.00 69.06 317 GLY A CA 1
ATOM 2582 C C . GLY A 1 317 ? -15.569 22.295 7.476 1.00 69.06 317 GLY A C 1
ATOM 2583 O O . GLY A 1 317 ? -15.335 23.132 6.605 1.00 69.06 317 GLY A O 1
ATOM 2584 N N . ARG A 1 318 ? -15.402 22.561 8.780 1.00 64.94 318 ARG A N 1
ATOM 2585 C CA . ARG A 1 318 ? -14.918 23.863 9.283 1.00 64.94 318 ARG A CA 1
ATOM 2586 C C . ARG A 1 318 ? -13.535 24.215 8.734 1.00 64.94 318 ARG A C 1
ATOM 2588 O O . ARG A 1 318 ? -13.322 25.353 8.332 1.00 64.94 318 ARG A O 1
ATOM 2595 N N . ALA A 1 319 ? -12.607 23.258 8.668 1.00 61.31 319 ALA A N 1
ATOM 2596 C CA . ALA A 1 319 ? -11.280 23.491 8.098 1.00 61.31 319 ALA A CA 1
ATOM 2597 C C . ALA A 1 319 ? -11.347 23.871 6.607 1.00 61.31 319 ALA A C 1
ATOM 2599 O O . ALA A 1 319 ? -10.664 24.800 6.179 1.00 61.31 319 ALA A O 1
ATOM 2600 N N . VAL A 1 320 ? -12.214 23.212 5.828 1.00 62.09 320 VAL A N 1
ATOM 2601 C CA . VAL A 1 320 ? -12.455 23.558 4.415 1.00 62.09 320 VAL A CA 1
ATOM 2602 C C . VAL A 1 320 ? -13.065 24.957 4.283 1.00 62.09 320 VAL A C 1
ATOM 2604 O O . VAL A 1 320 ? -12.633 25.727 3.428 1.00 62.09 320 VAL A O 1
ATOM 2607 N N . GLN A 1 321 ? -14.024 25.322 5.138 1.00 59.50 321 GLN A N 1
ATOM 2608 C CA . GLN A 1 321 ? -14.619 26.664 5.150 1.00 59.50 321 GLN A CA 1
ATOM 2609 C C . GLN A 1 321 ? -13.594 27.751 5.501 1.00 59.50 321 GLN A C 1
ATOM 2611 O O . GLN A 1 321 ? -13.518 28.757 4.802 1.00 59.50 321 GLN A O 1
ATOM 2616 N N . ILE A 1 322 ? -12.760 27.537 6.526 1.00 61.09 322 ILE A N 1
ATOM 2617 C CA . ILE A 1 322 ? -11.681 28.466 6.907 1.00 61.09 322 ILE A CA 1
ATOM 2618 C C . ILE A 1 322 ? -10.671 28.616 5.770 1.00 61.09 322 ILE A C 1
ATOM 2620 O O . ILE A 1 322 ? -10.240 29.733 5.482 1.00 61.09 322 ILE A O 1
ATOM 2624 N N . TYR A 1 323 ? -10.312 27.520 5.097 1.00 57.41 323 TYR A N 1
ATOM 2625 C CA . TYR A 1 323 ? -9.429 27.567 3.935 1.00 57.41 323 TYR A CA 1
ATOM 2626 C C . TYR A 1 323 ? -10.047 28.390 2.800 1.00 57.41 323 TYR A C 1
ATOM 2628 O O . TYR A 1 323 ? -9.403 29.311 2.307 1.00 57.41 323 TYR A O 1
ATOM 2636 N N . LYS A 1 324 ? -11.313 28.130 2.442 1.00 56.22 324 LYS A N 1
ATOM 2637 C CA . LYS A 1 324 ? -12.041 28.909 1.428 1.00 56.22 324 LYS A CA 1
ATOM 2638 C C . LYS A 1 324 ? -12.128 30.391 1.800 1.00 56.22 324 LYS A C 1
ATOM 2640 O O . LYS A 1 324 ? -11.872 31.233 0.950 1.00 56.22 324 LYS A O 1
ATOM 2645 N N . ALA A 1 325 ? -12.412 30.719 3.061 1.00 57.69 325 ALA A N 1
ATOM 2646 C CA . ALA A 1 325 ? -12.482 32.099 3.542 1.00 57.69 325 ALA A CA 1
ATOM 2647 C C . ALA A 1 325 ? -11.112 32.799 3.522 1.00 57.69 325 ALA A C 1
ATOM 2649 O O . ALA A 1 325 ? -11.011 33.959 3.133 1.00 57.69 325 ALA A O 1
ATOM 2650 N N . THR A 1 326 ? -10.046 32.092 3.905 1.00 59.69 326 THR A N 1
ATOM 2651 C CA . THR A 1 326 ? -8.666 32.603 3.851 1.00 59.69 326 THR A CA 1
ATOM 2652 C C . THR A 1 326 ? -8.208 32.807 2.407 1.00 59.69 326 THR A C 1
ATOM 2654 O O . THR A 1 326 ? -7.599 33.826 2.099 1.00 59.69 326 THR A O 1
ATOM 2657 N N . TYR A 1 327 ? -8.542 31.878 1.509 1.00 47.97 327 TYR A N 1
ATOM 2658 C CA . TYR A 1 327 ? -8.235 31.978 0.083 1.00 47.97 327 TYR A CA 1
ATOM 2659 C C . TYR A 1 327 ? -9.025 33.109 -0.592 1.00 47.97 327 TYR A C 1
ATOM 2661 O O . TYR A 1 327 ? -8.442 33.912 -1.313 1.00 47.97 327 TYR A O 1
ATOM 2669 N N . ALA A 1 328 ? -10.317 33.250 -0.281 1.00 54.62 328 ALA A N 1
ATOM 2670 C CA . ALA A 1 328 ? -11.139 34.371 -0.735 1.00 54.62 328 ALA A CA 1
ATOM 2671 C C . ALA A 1 328 ? -10.595 35.719 -0.231 1.00 54.62 328 ALA A C 1
ATOM 2673 O O . ALA A 1 328 ? -10.508 36.666 -1.006 1.00 54.62 328 ALA A O 1
ATOM 2674 N N . ARG A 1 329 ? -10.139 35.794 1.031 1.00 55.41 329 ARG A N 1
ATOM 2675 C CA . ARG A 1 329 ? -9.470 36.988 1.582 1.00 55.41 329 ARG A CA 1
ATOM 2676 C C . ARG A 1 329 ? -8.141 37.300 0.893 1.00 55.41 329 ARG A C 1
ATOM 2678 O O . ARG A 1 329 ? -7.835 38.465 0.647 1.00 55.41 329 ARG A O 1
ATOM 2685 N N . ALA A 1 330 ? -7.355 36.275 0.572 1.00 52.03 330 ALA A N 1
ATOM 2686 C CA . ALA A 1 330 ? -6.104 36.432 -0.164 1.00 52.03 330 ALA A CA 1
ATOM 2687 C C . ALA A 1 330 ? -6.349 36.938 -1.598 1.00 52.03 330 ALA A C 1
ATOM 2689 O O . ALA A 1 330 ? -5.623 37.814 -2.063 1.00 52.03 330 ALA A O 1
ATOM 2690 N N . GLN A 1 331 ? -7.411 36.465 -2.261 1.00 48.06 331 GLN A N 1
ATOM 2691 C CA . GLN A 1 331 ? -7.824 36.979 -3.569 1.00 48.06 331 GLN A CA 1
ATOM 2692 C C . GLN A 1 331 ? -8.389 38.406 -3.492 1.00 48.06 331 GLN A C 1
ATOM 2694 O O . GLN A 1 331 ? -8.041 39.233 -4.330 1.00 48.06 331 GLN A O 1
ATOM 2699 N N . SER A 1 332 ? -9.169 38.759 -2.461 1.00 46.00 332 SER A N 1
ATOM 2700 C CA . SER A 1 332 ? -9.649 40.140 -2.283 1.00 46.00 332 SER A CA 1
ATOM 2701 C C . SER A 1 332 ? -8.519 41.133 -1.979 1.00 46.00 332 SER A C 1
ATOM 2703 O O . SER A 1 332 ? -8.589 42.286 -2.392 1.00 46.00 332 SER A O 1
ATOM 2705 N N . HIS A 1 333 ? -7.441 40.690 -1.320 1.00 45.44 333 HIS A N 1
ATOM 2706 C CA . HIS A 1 333 ? -6.238 41.508 -1.123 1.00 45.44 333 HIS A CA 1
ATOM 2707 C C . HIS A 1 333 ? -5.396 41.675 -2.399 1.00 45.44 333 HIS A C 1
ATOM 2709 O O . HIS A 1 333 ? -4.716 42.690 -2.532 1.00 45.44 333 HIS A O 1
ATOM 2715 N N . GLN A 1 334 ? -5.461 40.738 -3.352 1.00 41.72 334 GLN A N 1
ATOM 2716 C CA . GLN A 1 334 ? -4.875 40.911 -4.690 1.00 41.72 334 GLN A CA 1
ATOM 2717 C C . GLN A 1 334 ? -5.739 41.792 -5.609 1.00 41.72 334 GLN A C 1
ATOM 2719 O O . GLN A 1 334 ? -5.208 42.463 -6.490 1.00 41.72 334 GLN A O 1
ATOM 2724 N N . PHE A 1 335 ? -7.052 41.860 -5.374 1.00 31.42 335 PHE A N 1
ATOM 2725 C CA . PHE A 1 335 ? -7.965 42.726 -6.130 1.00 31.42 335 PHE A CA 1
ATOM 2726 C C . PHE A 1 335 ? -7.879 44.217 -5.760 1.00 31.42 335 PHE A C 1
ATOM 2728 O O . PHE A 1 335 ? -8.294 45.062 -6.547 1.00 31.42 335 PHE A O 1
ATOM 2735 N N . LEU A 1 336 ? -7.284 44.570 -4.615 1.00 35.72 336 LEU A N 1
ATOM 2736 C CA . LEU A 1 336 ? -7.032 45.971 -4.241 1.00 35.72 336 LEU A CA 1
ATOM 2737 C C . LEU A 1 336 ? -5.792 46.582 -4.924 1.00 35.72 336 LEU A C 1
ATOM 2739 O O . LEU A 1 336 ? -5.555 47.777 -4.772 1.00 35.72 336 LEU A O 1
ATOM 2743 N N . SER A 1 337 ? -5.016 45.806 -5.695 1.00 35.62 337 SER A N 1
ATOM 2744 C CA . SER A 1 337 ? -3.833 46.301 -6.422 1.00 35.62 337 SER A CA 1
ATOM 2745 C C . SER A 1 337 ? -3.930 46.230 -7.950 1.00 35.62 337 SER A C 1
ATOM 2747 O O . SER A 1 337 ? -2.968 46.574 -8.633 1.00 35.62 337 SER A O 1
ATOM 2749 N N . SER A 1 338 ? -5.076 45.843 -8.521 1.00 31.02 338 SER A N 1
ATOM 2750 C CA . SER A 1 338 ? -5.275 45.906 -9.976 1.00 31.02 338 SER A CA 1
ATOM 2751 C C . SER A 1 338 ? -6.750 46.030 -10.358 1.00 31.02 338 SER A C 1
ATOM 2753 O O . SER A 1 338 ? -7.430 45.061 -10.678 1.00 31.02 338 SER A O 1
ATOM 2755 N N . VAL A 1 339 ? -7.254 47.264 -10.364 1.00 30.08 339 VAL A N 1
ATOM 2756 C CA . VAL A 1 339 ? -8.468 47.599 -11.114 1.00 30.08 339 VAL A CA 1
ATOM 2757 C C . VAL A 1 339 ? -8.058 47.853 -12.563 1.00 30.08 339 VAL A C 1
ATOM 2759 O O . VAL A 1 339 ? -7.496 48.902 -12.861 1.00 30.08 339 VAL A O 1
ATOM 2762 N N . SER A 1 340 ? -8.318 46.893 -13.455 1.00 25.97 340 SER A N 1
ATOM 2763 C CA . SER A 1 340 ? -8.675 47.140 -14.861 1.00 25.97 340 SER A CA 1
ATOM 2764 C C . SER A 1 340 ? -9.054 45.834 -15.578 1.00 25.97 340 SER A C 1
ATOM 2766 O O . SER A 1 340 ? -8.230 44.940 -15.737 1.00 25.97 340 SER A O 1
ATOM 2768 N N . ALA A 1 341 ? -10.298 45.823 -16.064 1.00 28.91 341 ALA A N 1
ATOM 2769 C CA . ALA A 1 341 ? -10.826 45.081 -17.212 1.00 28.91 341 ALA A CA 1
ATOM 2770 C C . ALA A 1 341 ? -11.229 43.587 -17.083 1.00 28.91 341 ALA A C 1
ATOM 2772 O O . ALA A 1 341 ? -10.422 42.669 -17.164 1.00 28.91 341 ALA A O 1
ATOM 2773 N N . ALA A 1 342 ? -12.562 43.431 -17.071 1.00 26.45 342 ALA A N 1
ATOM 2774 C CA . ALA A 1 342 ? -13.406 42.447 -17.766 1.00 26.45 342 ALA A CA 1
ATOM 2775 C C . ALA A 1 342 ? -13.349 40.957 -17.364 1.00 26.45 342 ALA A C 1
ATOM 2777 O O . ALA A 1 342 ? -12.527 40.177 -17.835 1.00 26.45 342 ALA A O 1
ATOM 2778 N N . THR A 1 343 ? -14.368 40.538 -16.608 1.00 29.14 343 THR A N 1
ATOM 2779 C CA . THR A 1 343 ? -14.769 39.137 -16.402 1.00 29.14 343 THR A CA 1
ATOM 2780 C C . THR A 1 343 ? -16.106 38.889 -17.116 1.00 29.14 343 THR A C 1
ATOM 2782 O O . THR A 1 343 ? -17.032 39.673 -16.902 1.00 29.14 343 THR A O 1
ATOM 2785 N N . PRO A 1 344 ? -16.282 37.822 -17.919 1.00 29.05 344 PRO A N 1
ATOM 2786 C CA . PRO A 1 344 ? -17.605 37.290 -18.212 1.00 29.05 344 PRO A CA 1
ATOM 2787 C C . PRO A 1 344 ? -18.007 36.274 -17.134 1.00 29.05 344 PRO A C 1
ATOM 2789 O O . PRO A 1 344 ? -17.258 35.355 -16.807 1.00 29.05 344 PRO A O 1
ATOM 2792 N N . ASN A 1 345 ? -19.209 36.473 -16.599 1.00 29.09 345 ASN A N 1
ATOM 2793 C CA . ASN A 1 345 ? -19.905 35.614 -15.643 1.00 29.09 345 ASN A CA 1
ATOM 2794 C C . ASN A 1 345 ? -20.049 34.163 -16.132 1.00 29.09 345 ASN A C 1
ATOM 2796 O O . ASN A 1 345 ? -20.357 33.938 -17.301 1.00 29.09 345 ASN A O 1
ATOM 2800 N N . PHE A 1 346 ? -19.999 33.202 -15.203 1.00 26.25 346 PHE A N 1
ATOM 2801 C CA . PHE A 1 346 ? -20.768 31.962 -15.330 1.00 26.25 346 PHE A CA 1
ATOM 2802 C C . PHE A 1 346 ? -21.527 31.679 -14.029 1.00 26.25 346 PHE A C 1
ATOM 2804 O O . PHE A 1 346 ? -20.957 31.703 -12.940 1.00 26.25 346 PHE A O 1
ATOM 2811 N N . LEU A 1 347 ? -22.837 31.499 -14.188 1.00 26.77 347 LEU A N 1
ATOM 2812 C CA . LEU A 1 347 ? -23.860 31.327 -13.161 1.00 26.77 347 LEU A CA 1
ATOM 2813 C C . LEU A 1 347 ? -23.875 29.901 -12.595 1.00 26.77 347 LEU A C 1
ATOM 2815 O O . LEU A 1 347 ? -23.843 28.928 -13.346 1.00 26.77 347 LEU A O 1
ATOM 2819 N N . GLU A 1 348 ? -24.024 29.814 -11.273 1.00 26.56 348 GLU A N 1
ATOM 2820 C CA . GLU A 1 348 ? -24.637 28.687 -10.564 1.00 26.56 348 GLU A CA 1
ATOM 2821 C C . GLU A 1 348 ? -26.170 28.753 -10.674 1.00 26.56 348 GLU A C 1
ATOM 2823 O O . GLU A 1 348 ? -26.762 29.811 -10.461 1.00 26.56 348 GLU A O 1
ATOM 2828 N N . SER A 1 349 ? -26.805 27.602 -10.897 1.00 28.09 349 SER A N 1
ATOM 2829 C CA . SER A 1 349 ? -28.112 27.186 -10.349 1.00 28.09 349 SER A CA 1
ATOM 2830 C C . SER A 1 349 ? -28.373 25.733 -10.784 1.00 28.09 349 SER A C 1
ATOM 2832 O O . SER A 1 349 ? -27.838 25.305 -11.800 1.00 28.09 349 SER A O 1
ATOM 2834 N N . GLN A 1 350 ? -29.154 24.867 -10.142 1.00 26.19 350 GLN A N 1
ATOM 2835 C CA . GLN A 1 350 ? -29.738 24.706 -8.807 1.00 26.19 350 GLN A CA 1
ATOM 2836 C C . GLN A 1 350 ? -30.225 23.231 -8.754 1.00 26.19 350 GLN A C 1
ATOM 2838 O O . GLN A 1 350 ? -30.442 22.608 -9.791 1.00 26.19 350 GLN A O 1
ATOM 2843 N N . PHE A 1 351 ? -30.371 22.668 -7.554 1.00 25.88 351 PHE A N 1
ATOM 2844 C CA . PHE A 1 351 ? -30.864 21.306 -7.277 1.00 25.88 351 PHE A CA 1
ATOM 2845 C C . PHE A 1 351 ? -32.322 21.044 -7.720 1.00 25.88 351 PHE A C 1
ATOM 2847 O O . PHE A 1 351 ? -33.154 21.943 -7.636 1.00 25.88 351 PHE A O 1
ATOM 2854 N N . SER A 1 352 ? -32.663 19.784 -8.033 1.00 23.70 352 SER A N 1
ATOM 2855 C CA . SER A 1 352 ? -33.874 19.088 -7.527 1.00 23.70 352 SER A CA 1
ATOM 2856 C C . SER A 1 352 ? -33.884 17.586 -7.873 1.00 23.70 352 SER A C 1
ATOM 2858 O O . SER A 1 352 ? -33.228 17.142 -8.811 1.00 23.70 352 SER A O 1
ATOM 2860 N N . GLU A 1 353 ? -34.572 16.823 -7.020 1.00 30.19 353 GLU A N 1
ATOM 2861 C CA . GLU A 1 353 ? -34.660 15.360 -6.915 1.00 30.19 353 GLU A CA 1
ATOM 2862 C C . GLU A 1 353 ? -35.415 14.668 -8.068 1.00 30.19 353 GLU A C 1
ATOM 2864 O O . GLU A 1 353 ? -36.335 15.233 -8.654 1.00 30.19 353 GLU A O 1
ATOM 2869 N N . GLY A 1 354 ? -35.071 13.399 -8.325 1.00 23.48 354 GLY A N 1
ATOM 2870 C CA . GLY A 1 354 ? -35.818 12.483 -9.193 1.00 23.48 354 GLY A CA 1
ATOM 2871 C C . GLY A 1 354 ? -35.048 11.183 -9.463 1.00 23.48 354 GLY A C 1
ATOM 2872 O O . GLY A 1 354 ? -33.909 11.214 -9.916 1.00 23.48 354 GLY A O 1
ATOM 2873 N N . SER A 1 355 ? -35.663 10.052 -9.133 1.00 26.73 355 SER A N 1
ATOM 2874 C CA . SER A 1 355 ? -35.181 8.665 -9.223 1.00 26.73 355 SER A CA 1
ATOM 2875 C C . SER A 1 355 ? -34.931 8.157 -10.652 1.00 26.73 355 SER A C 1
ATOM 2877 O O . SER A 1 355 ? -35.789 8.355 -11.502 1.00 26.73 355 SER A O 1
ATOM 2879 N N . ASP A 1 356 ? -33.819 7.443 -10.890 1.00 25.12 356 ASP A N 1
ATOM 2880 C CA . ASP A 1 356 ? -33.794 6.076 -11.459 1.00 25.12 356 ASP A CA 1
ATOM 2881 C C . ASP A 1 356 ? -32.363 5.527 -11.663 1.00 25.12 356 ASP A C 1
ATOM 2883 O O . ASP A 1 356 ? -31.387 6.255 -11.837 1.00 25.12 356 ASP A O 1
ATOM 2887 N N . ILE A 1 357 ? -32.254 4.201 -11.572 1.00 26.97 357 ILE A N 1
ATOM 2888 C CA . ILE A 1 357 ? -31.039 3.384 -11.437 1.00 26.97 357 ILE A CA 1
ATOM 2889 C C . ILE A 1 357 ? -30.326 3.149 -12.785 1.00 26.97 357 ILE A C 1
ATOM 2891 O O . ILE A 1 357 ? -30.936 2.657 -13.728 1.00 26.97 357 ILE A O 1
ATOM 2895 N N . SER A 1 358 ? -29.001 3.359 -12.834 1.00 25.42 358 SER A N 1
ATOM 2896 C CA . SER A 1 358 ? -28.041 2.543 -13.614 1.00 25.42 358 SER A CA 1
ATOM 2897 C C . SER A 1 358 ? -26.588 2.825 -13.169 1.00 25.42 358 SER A C 1
ATOM 2899 O O . SER A 1 358 ? -26.217 3.994 -13.034 1.00 25.42 358 SER A O 1
ATOM 2901 N N . PRO A 1 359 ? -25.735 1.806 -12.922 1.00 28.95 359 PRO A N 1
ATOM 2902 C CA . PRO A 1 359 ? -24.371 2.010 -12.443 1.00 28.95 359 PRO A CA 1
ATOM 2903 C C . PRO A 1 359 ? -23.421 2.308 -13.612 1.00 28.95 359 PRO A C 1
ATOM 2905 O O . PRO A 1 359 ? -22.921 1.400 -14.275 1.00 28.95 359 PRO A O 1
ATOM 2908 N N . GLN A 1 360 ? -23.121 3.584 -13.857 1.00 26.80 360 GLN A N 1
ATOM 2909 C CA . GLN A 1 360 ? -22.047 3.964 -14.776 1.00 26.80 360 GLN A CA 1
ATOM 2910 C C . GLN A 1 360 ? -20.698 4.039 -14.047 1.00 26.80 360 GLN A C 1
ATOM 2912 O O . GLN A 1 360 ? -20.430 4.938 -13.255 1.00 26.80 360 GLN A O 1
ATOM 2917 N N . THR A 1 361 ? -19.868 3.033 -14.333 1.00 26.34 361 THR A N 1
ATOM 2918 C CA . THR A 1 361 ? -18.409 3.096 -14.540 1.00 26.34 361 THR A CA 1
ATOM 2919 C C . THR A 1 361 ? -17.692 4.365 -14.065 1.00 26.34 361 THR A C 1
ATOM 2921 O O . THR A 1 361 ? -17.705 5.400 -14.729 1.00 26.34 361 THR A O 1
ATOM 2924 N N . VAL A 1 362 ? -16.944 4.232 -12.967 1.00 24.59 362 VAL A N 1
ATOM 2925 C CA . VAL A 1 362 ? -15.914 5.192 -12.557 1.00 24.59 362 VAL A CA 1
ATOM 2926 C C . VAL A 1 362 ? -14.642 4.911 -13.353 1.00 24.59 362 VAL A C 1
ATOM 2928 O O . VAL A 1 362 ? -13.925 3.949 -13.097 1.00 24.59 362 VAL A O 1
ATOM 2931 N N . SER A 1 363 ? -14.347 5.767 -14.319 1.00 28.95 363 SER A N 1
ATOM 2932 C CA . SER A 1 363 ? -12.999 5.946 -14.852 1.00 28.95 363 SER A CA 1
ATOM 2933 C C . SER A 1 363 ? -12.955 7.313 -15.491 1.00 28.95 363 SER A C 1
ATOM 2935 O O . SER A 1 363 ? -13.530 7.449 -16.559 1.00 28.95 363 SER A O 1
ATOM 2937 N N . GLN A 1 364 ? -12.318 8.291 -14.837 1.00 26.98 364 GLN A N 1
ATOM 2938 C CA . GLN A 1 364 ? -11.555 9.366 -15.484 1.00 26.98 364 GLN A CA 1
ATOM 2939 C C . GLN A 1 364 ? -10.544 9.927 -14.479 1.00 26.98 364 GLN A C 1
ATOM 2941 O O . GLN A 1 364 ? -10.858 10.759 -13.633 1.00 26.98 364 GLN A O 1
ATOM 2946 N N . GLY A 1 365 ? -9.310 9.438 -14.571 1.00 26.33 365 GLY A N 1
ATOM 2947 C CA . GLY A 1 365 ? -8.140 10.164 -14.104 1.00 26.33 365 GLY A CA 1
ATOM 2948 C C . GLY A 1 365 ? -7.455 10.770 -15.320 1.00 26.33 365 GLY A C 1
ATOM 2949 O O . GLY A 1 365 ? -6.696 10.081 -15.995 1.00 26.33 365 GLY A O 1
ATOM 2950 N N . THR A 1 366 ? -7.717 12.041 -15.601 1.00 33.44 366 THR A N 1
ATOM 2951 C CA . THR A 1 366 ? -6.881 12.840 -16.502 1.00 33.44 366 THR A CA 1
ATOM 2952 C C . THR A 1 366 ? -6.663 14.217 -15.903 1.00 33.44 366 THR A C 1
ATOM 2954 O O . THR A 1 366 ? -7.575 14.836 -15.365 1.00 33.44 366 THR A O 1
ATOM 2957 N N . ASP A 1 367 ? -5.406 14.631 -15.976 1.00 35.19 367 ASP A N 1
ATOM 2958 C CA . ASP A 1 367 ? -4.853 15.909 -15.550 1.00 35.19 367 ASP A CA 1
ATOM 2959 C C . ASP A 1 367 ? -5.651 17.100 -16.135 1.00 35.19 367 ASP A C 1
ATOM 2961 O O . ASP A 1 367 ? -5.813 17.157 -17.360 1.00 35.19 367 ASP A O 1
ATOM 2965 N N . PRO A 1 368 ? -6.163 18.034 -15.308 1.00 36.09 368 PRO A N 1
ATOM 2966 C CA . PRO A 1 368 ? -6.933 19.190 -15.772 1.00 36.09 368 PRO A CA 1
ATOM 2967 C C . PRO A 1 368 ? -6.117 20.227 -16.569 1.00 36.09 368 PRO A C 1
ATOM 2969 O O . PRO A 1 368 ? -6.718 21.151 -17.110 1.00 36.09 368 PRO A O 1
ATOM 2972 N N . GLU A 1 369 ? -4.791 20.086 -16.695 1.00 38.41 369 GLU A N 1
ATOM 2973 C CA . GLU A 1 369 ? -3.920 21.075 -17.365 1.00 38.41 369 GLU A CA 1
ATOM 2974 C C . GLU A 1 369 ? -3.359 20.636 -18.735 1.00 38.41 369 GLU A C 1
ATOM 2976 O O . GLU A 1 369 ? -2.373 21.176 -19.231 1.00 38.41 369 GLU A O 1
ATOM 2981 N N . SER A 1 370 ? -3.970 19.655 -19.404 1.00 41.50 370 SER A N 1
ATOM 2982 C CA . SER A 1 370 ? -3.563 19.296 -20.770 1.00 41.50 370 SER A CA 1
ATOM 2983 C C . SER A 1 370 ? -4.022 20.354 -21.786 1.00 41.50 370 SER A C 1
ATOM 2985 O O . SER A 1 370 ? -5.206 20.407 -22.122 1.00 41.50 370 SER A O 1
ATOM 2987 N N . ASP A 1 371 ? -3.085 21.105 -22.380 1.00 37.84 371 ASP A N 1
ATOM 2988 C CA . ASP A 1 371 ? -3.324 22.049 -23.498 1.00 37.84 371 ASP A CA 1
ATOM 2989 C C . ASP A 1 371 ? -4.089 21.416 -24.685 1.00 37.84 371 ASP A C 1
ATOM 2991 O O . ASP A 1 371 ? -4.785 22.088 -25.446 1.00 37.84 371 ASP A O 1
ATOM 2995 N N . ASN A 1 372 ? -4.022 20.087 -24.823 1.00 41.81 372 ASN A N 1
ATOM 2996 C CA . ASN A 1 372 ? -4.727 19.329 -25.860 1.00 41.81 372 ASN A CA 1
ATOM 2997 C C . ASN A 1 372 ? -6.159 18.908 -25.471 1.00 41.81 372 ASN A C 1
ATOM 2999 O O . ASN A 1 372 ? -6.899 18.424 -26.328 1.00 41.81 372 ASN A O 1
ATOM 3003 N N . PHE A 1 373 ? -6.566 19.073 -24.206 1.00 40.03 373 PHE A N 1
ATOM 3004 C CA . PHE A 1 373 ? -7.921 18.765 -23.730 1.00 40.03 373 PHE A CA 1
ATOM 3005 C C . PHE A 1 373 ? -8.899 19.905 -24.035 1.00 40.03 373 PHE A C 1
ATOM 3007 O O . PHE A 1 373 ? -9.986 19.645 -24.538 1.00 40.03 373 PHE A O 1
ATOM 3014 N N . GLU A 1 374 ? -8.481 21.160 -23.860 1.00 43.62 374 GLU A N 1
ATOM 3015 C CA . GLU A 1 374 ? -9.238 22.351 -24.286 1.00 43.62 374 GLU A CA 1
ATOM 3016 C C . GLU A 1 374 ? -9.481 22.348 -25.803 1.00 43.62 374 GLU A C 1
ATOM 3018 O O . GLU A 1 374 ? -10.601 22.555 -26.266 1.00 43.62 374 GLU A O 1
ATOM 3023 N N . ALA A 1 375 ? -8.460 22.007 -26.598 1.00 42.09 375 ALA A N 1
ATOM 3024 C CA . ALA A 1 375 ? -8.606 21.852 -28.045 1.00 42.09 375 ALA A CA 1
ATOM 3025 C C . ALA A 1 375 ? -9.585 20.720 -28.415 1.00 42.09 375 ALA A C 1
ATOM 3027 O O . ALA A 1 375 ? -10.370 20.858 -29.354 1.00 42.09 375 ALA A O 1
ATOM 3028 N N . TYR A 1 376 ? -9.580 19.615 -27.662 1.00 45.41 376 TYR A N 1
ATOM 3029 C CA . TYR A 1 376 ? -10.505 18.495 -27.842 1.00 45.41 376 TYR A CA 1
ATOM 3030 C C . TYR A 1 376 ? -11.947 18.845 -27.433 1.00 45.41 376 TYR A C 1
ATOM 3032 O O . TYR A 1 376 ? -12.882 18.514 -28.168 1.00 45.41 376 TYR A O 1
ATOM 3040 N N . LEU A 1 377 ? -12.138 19.558 -26.319 1.00 45.16 377 LEU A N 1
ATOM 3041 C CA . LEU A 1 377 ? -13.435 20.084 -25.886 1.00 45.16 377 LEU A CA 1
ATOM 3042 C C . LEU A 1 377 ? -14.000 21.042 -26.937 1.00 45.16 377 LEU A C 1
ATOM 3044 O O . LEU A 1 377 ? -15.093 20.807 -27.439 1.00 45.16 377 LEU A O 1
ATOM 3048 N N . ARG A 1 378 ? -13.207 22.003 -27.423 1.00 44.84 378 ARG A N 1
ATOM 3049 C CA . ARG A 1 378 ? -13.620 22.912 -28.509 1.00 44.84 378 ARG A CA 1
ATOM 3050 C C . ARG A 1 378 ? -13.987 22.171 -29.796 1.00 44.84 378 ARG A C 1
ATOM 3052 O O . ARG A 1 378 ? -14.943 22.532 -30.481 1.00 44.84 378 ARG A O 1
ATOM 3059 N N . MET A 1 379 ? -13.261 21.103 -30.133 1.00 43.25 379 MET A N 1
ATOM 3060 C CA . MET A 1 379 ? -13.524 20.305 -31.336 1.00 43.25 379 MET A CA 1
ATOM 3061 C C . MET A 1 379 ? -14.752 19.388 -31.196 1.00 43.25 379 MET A C 1
ATOM 3063 O O . MET A 1 379 ? -15.366 19.026 -32.204 1.00 43.25 379 MET A O 1
ATOM 3067 N N . THR A 1 380 ? -15.113 18.987 -29.974 1.00 41.44 380 THR A N 1
ATOM 3068 C CA . THR A 1 380 ? -16.302 18.168 -29.683 1.00 41.44 380 THR A CA 1
ATOM 3069 C C . THR A 1 380 ? -17.548 19.031 -29.486 1.00 41.44 380 THR A C 1
ATOM 3071 O O . THR A 1 380 ? -18.608 18.686 -30.012 1.00 41.44 380 THR A O 1
ATOM 3074 N N . GLU A 1 381 ? -17.414 20.202 -28.866 1.00 46.34 381 GLU A N 1
ATOM 3075 C CA . GLU A 1 381 ? -18.442 21.244 -28.783 1.00 46.34 381 GLU A CA 1
ATOM 3076 C C . GLU A 1 381 ? -18.777 21.814 -30.160 1.00 46.34 381 GLU A C 1
ATOM 3078 O O . GLU A 1 381 ? -19.949 21.869 -30.521 1.00 46.34 381 GLU A O 1
ATOM 3083 N N . GLY A 1 382 ? -17.776 22.108 -30.999 1.00 39.44 382 GLY A N 1
ATOM 3084 C CA . GLY A 1 382 ? -18.000 22.557 -32.378 1.00 39.44 382 GLY A CA 1
ATOM 3085 C C . GLY A 1 382 ? -18.752 21.531 -33.238 1.00 39.44 382 GLY A C 1
ATOM 3086 O O . GLY A 1 382 ? -19.549 21.901 -34.105 1.00 39.44 382 GLY A O 1
ATOM 3087 N N . ARG A 1 383 ? -18.571 20.227 -32.976 1.00 43.66 383 ARG A N 1
ATOM 3088 C CA . ARG A 1 383 ? -19.319 19.153 -33.658 1.00 43.66 383 ARG A CA 1
ATOM 3089 C C . ARG A 1 383 ? -20.723 18.955 -33.094 1.00 43.66 383 ARG A C 1
ATOM 3091 O O . ARG A 1 383 ? -21.631 18.703 -33.883 1.00 43.66 383 ARG A O 1
ATOM 3098 N N . ARG A 1 384 ? -20.922 19.106 -31.778 1.00 44.44 384 ARG A N 1
ATOM 3099 C CA . ARG A 1 384 ? -22.258 19.132 -31.153 1.00 44.44 384 ARG A CA 1
ATOM 3100 C C . ARG A 1 384 ? -23.068 20.330 -31.650 1.00 44.44 384 ARG A C 1
ATOM 3102 O O . ARG A 1 384 ? -24.196 20.139 -32.090 1.00 44.44 384 ARG A O 1
ATOM 3109 N N . TRP A 1 385 ? -22.450 21.508 -31.717 1.00 39.78 385 TRP A N 1
ATOM 3110 C CA . TRP A 1 385 ? -23.024 22.726 -32.290 1.00 39.78 385 TRP A CA 1
ATOM 3111 C C . TRP A 1 385 ? -23.394 22.549 -33.767 1.00 39.78 385 TRP A C 1
ATOM 3113 O O . TRP A 1 385 ? -24.512 22.847 -34.170 1.00 39.78 385 TRP A O 1
ATOM 3123 N N . SER A 1 386 ? -22.505 21.958 -34.574 1.00 40.66 386 SER A N 1
ATOM 3124 C CA . SER A 1 386 ? -22.777 21.673 -35.993 1.00 40.66 386 SER A CA 1
ATOM 3125 C C . SER A 1 386 ? -23.891 20.636 -36.199 1.00 40.66 386 SER A C 1
ATOM 3127 O O . SER A 1 386 ? -24.651 20.723 -37.164 1.00 40.66 386 SER A O 1
ATOM 3129 N N . ALA A 1 387 ? -23.999 19.642 -35.312 1.00 46.78 387 ALA A N 1
ATOM 3130 C CA . ALA A 1 387 ? -25.080 18.658 -35.333 1.00 46.78 387 ALA A CA 1
ATOM 3131 C C . ALA A 1 387 ? -26.422 19.273 -34.905 1.00 46.78 387 ALA A C 1
ATOM 3133 O O . ALA A 1 387 ? -27.458 18.910 -35.458 1.00 46.78 387 ALA A O 1
ATOM 3134 N N . GLN A 1 388 ? -26.396 20.232 -33.977 1.00 43.81 388 GLN A N 1
ATOM 3135 C CA . GLN A 1 388 ? -27.567 20.965 -33.506 1.00 43.81 388 GLN A CA 1
ATOM 3136 C C . GLN A 1 388 ? -28.070 21.966 -34.556 1.00 43.81 388 GLN A C 1
ATOM 3138 O O . GLN A 1 388 ? -29.252 21.937 -34.886 1.00 43.81 388 GLN A O 1
ATOM 3143 N N . LEU A 1 389 ? -27.168 22.699 -35.222 1.00 43.06 389 LEU A N 1
ATOM 3144 C CA . LEU A 1 389 ? -27.509 23.570 -36.356 1.00 43.06 389 LEU A CA 1
ATOM 3145 C C . LEU A 1 389 ? -28.145 22.795 -37.518 1.00 43.06 389 LEU A C 1
ATOM 3147 O O . LEU A 1 389 ? -29.105 23.267 -38.121 1.00 43.06 389 LEU A O 1
ATOM 3151 N N . LYS A 1 390 ? -27.642 21.587 -37.821 1.00 46.44 390 LYS A N 1
ATOM 3152 C CA . LYS A 1 390 ? -28.219 20.681 -38.836 1.00 46.44 390 LYS A CA 1
ATOM 3153 C C . LYS A 1 390 ? -29.584 20.116 -38.435 1.00 46.44 390 LYS A C 1
ATOM 3155 O O . LYS A 1 390 ? -30.354 19.715 -39.304 1.00 46.44 390 LYS A O 1
ATOM 3160 N N . LYS A 1 391 ? -29.880 20.059 -37.133 1.00 48.72 391 LYS A N 1
ATOM 3161 C CA . LYS A 1 391 ? -31.170 19.617 -36.585 1.00 48.72 391 LYS A CA 1
ATOM 3162 C C . LYS A 1 391 ? -32.198 20.753 -36.617 1.00 48.72 391 LYS A C 1
ATOM 3164 O O . LYS A 1 391 ? -33.355 20.512 -36.939 1.00 48.72 391 LYS A O 1
ATOM 3169 N N . GLU A 1 392 ? -31.755 21.984 -36.376 1.00 46.03 392 GLU A N 1
ATOM 3170 C CA . GLU A 1 392 ? -32.580 23.198 -36.423 1.00 46.03 392 GLU A CA 1
ATOM 3171 C C . GLU A 1 392 ? -32.900 23.637 -37.862 1.00 46.03 392 GLU A C 1
ATOM 3173 O O . GLU A 1 392 ? -34.043 23.976 -38.153 1.00 46.03 392 GLU A O 1
ATOM 3178 N N . THR A 1 393 ? -31.960 23.497 -38.807 1.00 44.75 393 THR A N 1
ATOM 3179 C CA . THR A 1 393 ? -32.229 23.722 -40.248 1.00 44.75 393 THR A CA 1
ATOM 3180 C C . THR A 1 393 ? -33.168 22.684 -40.868 1.00 44.75 393 THR A C 1
ATOM 3182 O O . THR A 1 393 ? -33.791 22.962 -41.888 1.00 44.75 393 THR A O 1
ATOM 3185 N N . ARG A 1 394 ? -33.327 21.505 -40.249 1.00 44.75 394 ARG A N 1
ATOM 3186 C CA . ARG A 1 394 ? -34.279 20.469 -40.690 1.00 44.75 394 ARG A CA 1
ATOM 3187 C C . ARG A 1 394 ? -35.715 20.715 -40.210 1.00 44.75 394 ARG A C 1
ATOM 3189 O O . ARG A 1 394 ? -36.635 20.162 -40.797 1.00 44.75 394 ARG A O 1
ATOM 3196 N N . ASN A 1 395 ? -35.898 21.551 -39.185 1.00 43.47 395 ASN A N 1
ATOM 3197 C CA . ASN A 1 395 ? -37.177 21.782 -38.504 1.00 43.47 395 ASN A CA 1
ATOM 3198 C C . ASN A 1 395 ? -37.805 23.156 -38.805 1.00 43.47 395 ASN A C 1
ATOM 3200 O O . ASN A 1 395 ? -38.576 23.661 -37.994 1.00 43.47 395 ASN A O 1
ATOM 3204 N N . GLY A 1 396 ? -37.496 23.742 -39.967 1.00 45.59 396 GLY A N 1
ATOM 3205 C CA . GLY A 1 396 ? -38.304 24.790 -40.600 1.00 45.59 396 GLY A CA 1
ATOM 3206 C C . GLY A 1 396 ? -38.828 25.883 -39.664 1.00 45.59 396 GLY A C 1
ATOM 3207 O O . GLY A 1 396 ? -40.036 26.014 -39.496 1.00 45.59 396 GLY A O 1
ATOM 3208 N N . ARG A 1 397 ? -37.934 26.678 -39.067 1.00 37.06 397 ARG A N 1
ATOM 3209 C CA . ARG A 1 397 ? -38.281 27.988 -38.496 1.00 37.06 397 ARG A CA 1
ATOM 3210 C C . ARG A 1 397 ? -37.246 29.022 -38.918 1.00 37.06 397 ARG A C 1
ATOM 3212 O O . ARG A 1 397 ? -36.167 29.128 -38.346 1.00 37.06 397 ARG A O 1
ATOM 3219 N N . SER A 1 398 ? -37.597 29.748 -39.969 1.00 42.78 398 SER A N 1
ATOM 3220 C CA . SER A 1 398 ? -37.118 31.094 -40.249 1.00 42.78 398 SER A CA 1
ATOM 3221 C C . SER A 1 398 ? -37.635 32.039 -39.162 1.00 42.78 398 SER A C 1
ATOM 3223 O O . SER A 1 398 ? -38.838 32.048 -38.923 1.00 42.78 398 SER A O 1
ATOM 3225 N N . ASP A 1 399 ? -36.736 32.752 -38.476 1.00 33.97 399 ASP A N 1
ATOM 3226 C CA . ASP A 1 399 ? -36.818 34.199 -38.184 1.00 33.97 399 ASP A CA 1
ATOM 3227 C C . ASP A 1 399 ? -35.939 34.598 -36.984 1.00 33.97 399 ASP A C 1
ATOM 3229 O O . ASP A 1 399 ? -35.955 33.951 -35.938 1.00 33.97 399 ASP A O 1
ATOM 3233 N N . GLY A 1 400 ? -35.199 35.708 -37.120 1.00 32.47 400 GLY A N 1
ATOM 3234 C CA . GLY A 1 400 ? -34.651 36.453 -35.974 1.00 32.47 400 GLY A CA 1
ATOM 3235 C C . GLY A 1 400 ? -33.187 36.921 -36.093 1.00 32.47 400 GLY A C 1
ATOM 3236 O O . GLY A 1 400 ? -32.285 36.085 -36.106 1.00 32.47 400 GLY A O 1
ATOM 3237 N N . PRO A 1 401 ? -32.896 38.239 -36.122 1.00 42.69 401 PRO A N 1
ATOM 3238 C CA . PRO A 1 401 ? -31.610 38.800 -36.531 1.00 42.69 401 PRO A CA 1
ATOM 3239 C C . PRO A 1 401 ? -30.675 39.059 -35.339 1.00 42.69 401 PRO A C 1
ATOM 3241 O O . PRO A 1 401 ? -30.757 40.089 -34.679 1.00 42.69 401 PRO A O 1
ATOM 3244 N N . TRP A 1 402 ? -29.728 38.156 -35.090 1.00 34.97 402 TRP A N 1
ATOM 3245 C CA . TRP A 1 402 ? -28.608 38.413 -34.163 1.00 34.97 402 TRP A CA 1
ATOM 3246 C C . TRP A 1 402 ? -27.247 37.942 -34.706 1.00 34.97 402 TRP A C 1
ATOM 3248 O O . TRP A 1 402 ? -26.218 38.067 -34.045 1.00 34.97 402 TRP A O 1
ATOM 3258 N N . LEU A 1 403 ? -27.216 37.458 -35.954 1.00 32.34 403 LEU A N 1
ATOM 3259 C CA . LEU A 1 403 ? -26.079 36.736 -36.532 1.00 32.34 403 LEU A CA 1
ATOM 3260 C C . LEU A 1 403 ? -25.165 37.563 -37.460 1.00 32.34 403 LEU A C 1
ATOM 3262 O O . LEU A 1 403 ? -24.422 36.984 -38.247 1.00 32.34 403 LEU A O 1
ATOM 3266 N N . LYS A 1 404 ? -25.199 38.903 -37.404 1.00 33.50 404 LYS A N 1
ATOM 3267 C CA . LYS A 1 404 ? -24.356 39.755 -38.275 1.00 33.50 404 LYS A CA 1
ATOM 3268 C C . LYS A 1 404 ? -23.223 40.520 -37.583 1.00 33.50 404 LYS A C 1
ATOM 3270 O O . LYS A 1 404 ? -22.332 40.982 -38.282 1.00 33.50 404 LYS A O 1
ATOM 3275 N N . ASN A 1 405 ? -23.163 40.573 -36.251 1.00 35.22 405 ASN A N 1
ATOM 3276 C CA . ASN A 1 405 ? -22.212 41.451 -35.543 1.00 35.22 405 ASN A CA 1
ATOM 3277 C C . ASN A 1 405 ? -21.079 40.736 -34.796 1.00 35.22 405 ASN A C 1
ATOM 3279 O O . ASN A 1 405 ? -20.674 41.175 -33.726 1.00 35.22 405 ASN A O 1
ATOM 3283 N N . ARG A 1 406 ? -20.532 39.637 -35.327 1.00 33.12 406 ARG A N 1
ATOM 3284 C CA . ARG A 1 406 ? -19.346 39.029 -34.689 1.00 33.12 406 ARG A CA 1
ATOM 3285 C C . ARG A 1 406 ? -18.294 38.426 -35.614 1.00 33.12 406 ARG A C 1
ATOM 3287 O O . ARG A 1 406 ? -17.357 37.801 -35.133 1.00 33.12 406 ARG A O 1
ATOM 3294 N N . MET A 1 407 ? -18.408 38.654 -36.924 1.00 29.62 407 MET A N 1
ATOM 3295 C CA . MET A 1 407 ? -17.376 38.262 -37.896 1.00 29.62 407 MET A CA 1
ATOM 3296 C C . MET A 1 407 ? -16.349 39.370 -38.194 1.00 29.62 407 MET A C 1
ATOM 3298 O O . MET A 1 407 ? -15.406 39.114 -38.933 1.00 29.62 407 MET A O 1
ATOM 3302 N N . SER A 1 408 ? -16.473 40.565 -37.606 1.00 34.81 408 SER A N 1
ATOM 3303 C CA . SER A 1 408 ? -15.530 41.679 -37.817 1.00 34.81 408 SER A CA 1
ATOM 3304 C C . SER A 1 408 ? -14.365 41.737 -36.822 1.00 34.81 408 SER A C 1
ATOM 3306 O O . SER A 1 408 ? -13.345 42.341 -37.134 1.00 34.81 408 SER A O 1
ATOM 3308 N N . ASP A 1 409 ? -14.458 41.072 -35.666 1.00 31.17 409 ASP A N 1
ATOM 3309 C CA . ASP A 1 409 ? -13.516 41.323 -34.557 1.00 31.17 409 ASP A CA 1
ATOM 3310 C C . ASP A 1 409 ? -12.413 40.258 -34.419 1.00 31.17 409 ASP A C 1
ATOM 3312 O O . ASP A 1 409 ? -11.541 40.360 -33.561 1.00 31.17 409 ASP A O 1
ATOM 3316 N N . ALA A 1 410 ? -12.411 39.233 -35.279 1.00 30.31 410 ALA A N 1
ATOM 3317 C CA . ALA A 1 410 ? -11.448 38.127 -35.225 1.00 30.31 410 ALA A CA 1
ATOM 3318 C C . ALA A 1 410 ? -10.279 38.246 -36.229 1.00 30.31 410 ALA A C 1
ATOM 3320 O O . ALA A 1 410 ? -9.503 37.303 -36.370 1.00 30.31 410 ALA A O 1
ATOM 3321 N 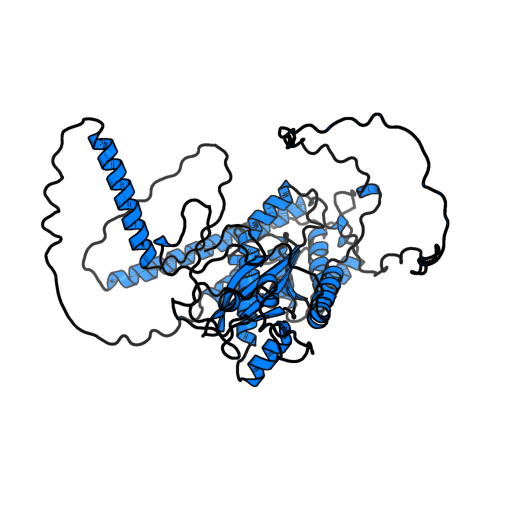N . MET A 1 411 ? -10.127 39.381 -36.928 1.00 30.53 411 MET A N 1
ATOM 3322 C CA . MET A 1 411 ? -9.100 39.570 -37.975 1.00 30.53 411 MET A CA 1
ATOM 3323 C C . MET A 1 411 ? -8.108 40.721 -37.736 1.00 30.53 411 MET A C 1
ATOM 3325 O O . MET A 1 411 ? -7.436 41.151 -38.670 1.00 30.53 411 MET A O 1
ATOM 3329 N N . GLN A 1 412 ? -7.927 41.190 -36.500 1.00 30.03 412 GLN A N 1
ATOM 3330 C CA . GLN A 1 412 ? -6.829 42.106 -36.175 1.00 30.03 412 GLN A CA 1
ATOM 3331 C C . GLN A 1 412 ? -6.150 41.707 -34.868 1.00 30.03 412 GLN A C 1
ATOM 3333 O O . GLN A 1 412 ? -6.626 42.046 -33.793 1.00 30.03 412 GLN A O 1
ATOM 3338 N N . GLN A 1 413 ? -5.026 40.994 -3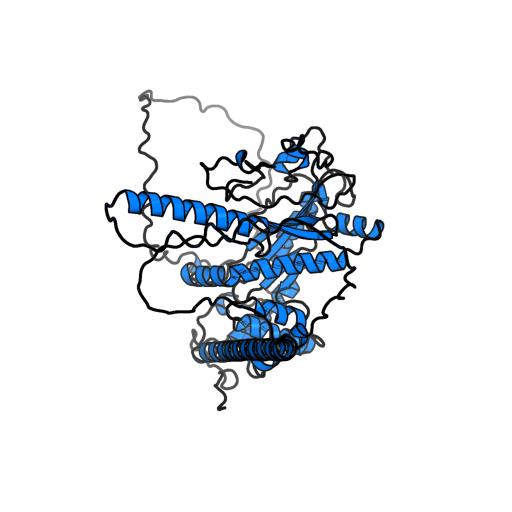4.987 1.00 28.55 413 GLN A N 1
ATOM 3339 C CA . GLN A 1 413 ? -3.750 41.304 -34.321 1.00 28.55 413 GLN A CA 1
ATOM 3340 C C . GLN A 1 413 ? -2.749 40.165 -34.576 1.00 28.55 413 GLN A C 1
ATOM 3342 O O . GLN A 1 413 ? -2.788 39.108 -33.951 1.00 28.55 413 GLN A O 1
ATOM 3347 N N . GLN A 1 414 ? -1.841 40.398 -35.527 1.00 26.17 414 GLN A N 1
ATOM 3348 C CA . GLN A 1 414 ? -0.610 39.635 -35.719 1.00 26.17 414 GLN A CA 1
ATOM 3349 C C . GLN A 1 414 ? 0.592 40.467 -35.236 1.00 26.17 414 GLN A C 1
ATOM 3351 O O . GLN A 1 414 ? 0.760 41.605 -35.662 1.00 26.17 414 GLN A O 1
ATOM 3356 N N . ALA A 1 415 ? 1.455 39.802 -34.454 1.00 25.48 415 ALA A N 1
ATOM 3357 C CA . ALA A 1 415 ? 2.897 40.038 -34.253 1.00 25.48 415 ALA A CA 1
ATOM 3358 C C . ALA A 1 415 ? 3.354 41.252 -33.389 1.00 25.48 415 ALA A C 1
ATOM 3360 O O . ALA A 1 415 ? 2.571 42.136 -33.066 1.00 25.48 415 ALA A O 1
ATOM 3361 N N . PRO A 1 416 ? 4.648 41.326 -32.999 1.00 39.06 416 PRO A N 1
ATOM 3362 C CA . PRO A 1 416 ? 5.320 40.463 -32.013 1.00 39.06 416 PRO A CA 1
ATOM 3363 C C . PRO A 1 416 ? 6.058 41.300 -30.934 1.00 39.06 416 PRO A C 1
ATOM 3365 O O . PRO A 1 416 ? 6.409 42.442 -31.214 1.00 39.06 416 PRO A O 1
ATOM 3368 N N . ASN A 1 417 ? 6.379 40.749 -29.743 1.00 25.44 417 ASN A N 1
ATOM 3369 C CA . ASN A 1 417 ? 7.719 40.875 -29.114 1.00 25.44 417 ASN A CA 1
ATOM 3370 C C . ASN A 1 417 ? 7.864 40.480 -27.626 1.00 25.44 417 ASN A C 1
ATOM 3372 O O . ASN A 1 417 ? 7.068 40.845 -26.768 1.00 25.44 417 ASN A O 1
ATOM 3376 N N . LYS A 1 418 ? 9.072 39.941 -27.379 1.00 25.25 418 LYS A N 1
ATOM 3377 C CA . LYS A 1 418 ? 9.996 40.125 -26.239 1.00 25.25 418 LYS A CA 1
ATOM 3378 C C . LYS A 1 418 ? 9.833 39.289 -24.961 1.00 25.25 418 LYS A C 1
ATOM 3380 O O . LYS A 1 418 ? 9.094 39.601 -24.034 1.00 25.25 418 LYS A O 1
ATOM 3385 N N . LEU A 1 419 ? 10.738 38.307 -24.895 1.00 28.80 419 LEU A N 1
ATOM 3386 C CA . LEU A 1 419 ? 11.378 37.744 -23.706 1.00 28.80 419 LEU A CA 1
ATOM 3387 C C . LEU A 1 419 ? 11.580 38.791 -22.591 1.00 28.80 419 LEU A C 1
ATOM 3389 O O . LEU A 1 419 ? 12.292 39.781 -22.772 1.00 28.80 419 LEU A O 1
ATOM 3393 N N . ARG A 1 420 ? 11.053 38.503 -21.399 1.00 25.56 420 ARG A N 1
ATOM 3394 C CA . ARG A 1 420 ? 11.580 39.019 -20.130 1.00 25.56 420 ARG A CA 1
ATOM 3395 C C . ARG A 1 420 ? 11.618 37.882 -19.114 1.00 25.56 420 ARG A C 1
ATOM 3397 O O . ARG A 1 420 ? 10.620 37.212 -18.864 1.00 25.56 420 ARG A O 1
ATOM 3404 N N . SER A 1 421 ? 12.808 37.665 -18.567 1.00 28.81 421 SER A N 1
ATOM 3405 C CA . SER A 1 421 ? 13.156 36.641 -17.585 1.00 28.81 421 SER A CA 1
ATOM 3406 C C . SER A 1 421 ? 12.217 36.649 -16.374 1.00 28.81 421 SER A C 1
ATOM 3408 O O . SER A 1 421 ? 12.154 37.643 -15.645 1.00 28.81 421 SER A O 1
ATOM 3410 N N . ARG A 1 422 ? 11.541 35.527 -16.102 1.00 28.94 422 ARG A N 1
ATOM 3411 C CA . ARG A 1 422 ? 10.880 35.288 -14.813 1.00 28.94 422 ARG A CA 1
ATOM 3412 C C . ARG A 1 422 ? 11.883 34.656 -13.849 1.00 28.94 422 ARG A C 1
ATOM 3414 O O . ARG A 1 422 ? 12.347 33.543 -14.071 1.00 28.94 422 ARG A O 1
ATOM 3421 N N . LYS A 1 423 ? 12.211 35.389 -12.780 1.00 27.05 423 LYS A N 1
ATOM 3422 C CA . LYS A 1 423 ? 12.864 34.849 -11.581 1.00 27.05 423 LYS A CA 1
ATOM 3423 C C . LYS A 1 423 ? 12.019 33.694 -11.035 1.00 27.05 423 LYS A C 1
ATOM 3425 O O . LYS A 1 423 ? 10.800 33.817 -10.933 1.00 27.05 423 LYS A O 1
ATOM 3430 N N . ALA A 1 424 ? 12.687 32.595 -10.699 1.00 25.22 424 ALA A N 1
ATOM 3431 C CA . ALA A 1 424 ? 12.091 31.406 -10.113 1.00 25.22 424 ALA A CA 1
ATOM 3432 C C . ALA A 1 424 ? 11.328 31.748 -8.823 1.00 25.22 424 ALA A C 1
ATOM 3434 O O . ALA A 1 424 ? 11.900 32.282 -7.873 1.00 25.22 424 ALA A O 1
ATOM 3435 N N . ILE A 1 425 ? 10.038 31.416 -8.787 1.00 28.31 425 ILE A N 1
ATOM 3436 C CA . ILE A 1 425 ? 9.281 31.320 -7.540 1.00 28.31 425 ILE A CA 1
ATOM 3437 C C . ILE A 1 425 ? 9.684 29.980 -6.922 1.00 28.31 425 ILE A C 1
ATOM 3439 O O . ILE A 1 425 ? 9.398 28.921 -7.478 1.00 28.31 425 ILE A O 1
ATOM 3443 N N . GLY A 1 426 ? 10.424 30.037 -5.814 1.00 27.75 426 GLY A N 1
ATOM 3444 C CA . GLY A 1 426 ? 10.814 28.858 -5.043 1.00 27.75 426 GLY A CA 1
ATOM 3445 C C . GLY A 1 426 ? 9.604 28.090 -4.484 1.00 27.75 426 GLY A C 1
ATOM 3446 O O . GLY A 1 426 ? 8.487 28.612 -4.451 1.00 27.75 426 GLY A O 1
ATOM 3447 N N . PRO A 1 427 ? 9.802 26.841 -4.029 1.00 28.08 427 PRO A N 1
ATOM 3448 C CA . PRO A 1 427 ? 8.712 25.959 -3.633 1.00 28.08 427 PRO A CA 1
ATOM 3449 C C . PRO A 1 427 ? 7.987 26.491 -2.390 1.00 28.08 427 PRO A C 1
ATOM 3451 O O . PRO A 1 427 ? 8.595 26.716 -1.341 1.00 28.08 427 PRO A O 1
ATOM 3454 N N . VAL A 1 428 ? 6.664 26.638 -2.487 1.00 27.59 428 VAL A N 1
ATOM 3455 C CA . VAL A 1 428 ? 5.785 26.944 -1.351 1.00 27.59 428 VAL A CA 1
ATOM 3456 C C . VAL A 1 428 ? 5.825 25.765 -0.366 1.00 27.59 428 VAL A C 1
ATOM 3458 O O . VAL A 1 428 ? 5.186 24.732 -0.563 1.00 27.59 428 VAL A O 1
ATOM 3461 N N . ARG A 1 429 ? 6.605 25.894 0.713 1.00 29.73 429 ARG A N 1
ATOM 3462 C CA . ARG A 1 429 ? 6.663 24.918 1.814 1.00 29.73 429 ARG A CA 1
ATOM 3463 C C . ARG A 1 429 ? 5.358 24.915 2.639 1.00 29.73 429 ARG A C 1
ATOM 3465 O O . ARG A 1 429 ? 5.117 25.793 3.455 1.00 29.73 429 ARG A O 1
ATOM 3472 N N . SER A 1 430 ? 4.540 23.880 2.441 1.00 36.62 430 SER A N 1
ATOM 3473 C CA . SER A 1 430 ? 3.756 23.094 3.424 1.00 36.62 430 SER A CA 1
ATOM 3474 C C . SER A 1 430 ? 3.149 23.737 4.703 1.00 36.62 430 SER A C 1
ATOM 3476 O O . SER A 1 430 ? 3.247 23.145 5.786 1.00 36.62 430 SER A O 1
ATOM 3478 N N . SER A 1 431 ? 2.428 24.856 4.631 1.00 37.62 431 SER A N 1
ATOM 3479 C CA . SER A 1 431 ? 1.586 25.343 5.751 1.00 37.62 431 SER A CA 1
ATOM 3480 C C . SER A 1 431 ? 0.315 24.493 5.982 1.00 37.62 431 SER A C 1
ATOM 3482 O O . SER A 1 431 ? -0.166 24.372 7.113 1.00 37.62 431 SER A O 1
ATOM 3484 N N . GLN A 1 432 ? -0.177 23.795 4.951 1.00 43.53 432 GLN A N 1
ATOM 3485 C CA . GLN A 1 432 ? -1.356 22.909 5.020 1.00 43.53 432 GLN A CA 1
ATOM 3486 C C . GLN A 1 432 ? -1.164 21.712 5.976 1.00 43.53 432 GLN A C 1
ATOM 3488 O O . GLN A 1 432 ? -2.108 21.208 6.581 1.00 43.53 432 GLN A O 1
ATOM 3493 N N . CYS A 1 433 ? 0.074 21.236 6.129 1.00 36.12 433 CYS A N 1
ATOM 3494 C CA . CYS A 1 433 ? 0.366 19.976 6.809 1.00 36.12 433 CYS A CA 1
ATOM 3495 C C . CYS A 1 433 ? 0.274 20.058 8.344 1.00 36.12 433 CYS A C 1
ATOM 3497 O O . CYS A 1 433 ? -0.029 19.057 8.997 1.00 36.12 433 CYS A O 1
ATOM 3499 N N . TRP A 1 434 ? 0.535 21.229 8.926 1.00 40.88 434 TRP A N 1
ATOM 3500 C CA . TRP A 1 434 ? 0.444 21.435 10.374 1.00 40.88 434 TRP A CA 1
ATOM 3501 C C . TRP A 1 434 ? -1.011 21.451 10.862 1.00 40.88 434 TRP A C 1
ATOM 3503 O O . TRP A 1 434 ? -1.294 20.997 11.967 1.00 40.88 434 TRP A O 1
ATOM 3513 N N . HIS A 1 435 ? -1.945 21.860 10.003 1.00 62.25 435 HIS A N 1
ATOM 3514 C CA . HIS A 1 435 ? -3.361 21.980 10.344 1.00 62.25 435 HIS A CA 1
ATOM 3515 C C . HIS A 1 435 ? -4.066 20.619 10.466 1.00 62.25 435 HIS A C 1
ATOM 3517 O O . HIS A 1 435 ? -4.882 20.431 11.364 1.00 62.25 435 HIS A O 1
ATOM 3523 N N . ASN A 1 436 ? -3.716 19.637 9.627 1.00 69.50 436 ASN A N 1
ATOM 3524 C CA . ASN A 1 436 ? -4.456 18.368 9.545 1.00 69.50 436 ASN A CA 1
ATOM 3525 C C . ASN A 1 436 ? -4.255 17.460 10.764 1.00 69.50 436 ASN A C 1
ATOM 3527 O O . ASN A 1 436 ? -5.214 16.910 11.297 1.00 69.50 436 ASN A O 1
ATOM 3531 N N . SER A 1 437 ? -3.012 17.310 11.230 1.00 76.19 437 SER A N 1
ATOM 3532 C CA . SER A 1 437 ? -2.725 16.490 12.415 1.00 76.19 437 SER A CA 1
ATOM 3533 C C . SER A 1 437 ? -3.350 17.093 13.675 1.00 76.19 437 SER A C 1
ATOM 3535 O O . SER A 1 437 ? -3.931 16.361 14.470 1.00 76.19 437 SER A O 1
ATOM 3537 N N . VAL A 1 438 ? -3.304 18.422 13.827 1.00 81.38 438 VAL A N 1
ATOM 3538 C CA . VAL A 1 438 ? -3.968 19.139 14.929 1.00 81.38 438 VAL A CA 1
ATOM 3539 C C . VAL A 1 438 ? -5.485 18.963 14.858 1.00 81.38 438 VAL A C 1
ATOM 3541 O O . VAL A 1 438 ? -6.120 18.675 15.872 1.00 81.38 438 VAL A O 1
ATOM 3544 N N . PHE A 1 439 ? -6.060 19.065 13.658 1.00 84.88 439 PHE A N 1
ATOM 3545 C CA . PHE A 1 439 ? -7.477 18.817 13.415 1.00 84.88 439 PHE A CA 1
ATOM 3546 C C . PHE A 1 439 ? -7.900 17.414 13.877 1.00 84.88 439 PHE A C 1
ATOM 3548 O O . PHE A 1 439 ? -8.807 17.312 14.708 1.00 84.88 439 PHE A O 1
ATOM 3555 N N . TYR A 1 440 ? -7.246 16.351 13.396 1.00 88.50 440 TYR A N 1
ATOM 3556 C CA . TYR A 1 440 ? -7.625 14.987 13.775 1.00 88.50 440 TYR A CA 1
ATOM 3557 C C . TYR A 1 440 ? -7.346 14.695 15.247 1.00 88.50 440 TYR A C 1
ATOM 3559 O O . TYR A 1 440 ? -8.205 14.109 15.889 1.00 88.50 440 TYR A O 1
ATOM 3567 N N . ARG A 1 441 ? -6.244 15.190 15.830 1.00 88.94 441 ARG A N 1
ATOM 3568 C CA . ARG A 1 441 ? -6.005 15.104 17.286 1.00 88.94 441 ARG A CA 1
ATOM 3569 C C . ARG A 1 441 ? -7.146 15.697 18.092 1.00 88.94 441 ARG A C 1
ATOM 3571 O O . ARG A 1 441 ? -7.588 15.117 19.077 1.00 88.94 441 ARG A O 1
ATOM 3578 N N . SER A 1 442 ? -7.625 16.860 17.663 1.00 87.75 442 SER A N 1
ATOM 3579 C CA . SER A 1 442 ? -8.774 17.491 18.288 1.00 87.75 442 SER A CA 1
ATOM 3580 C C . SER A 1 442 ? -10.018 16.618 18.101 1.00 87.75 442 SER A C 1
ATOM 3582 O O . SER A 1 442 ? -10.754 16.385 19.061 1.00 87.75 442 SER A O 1
ATOM 3584 N N . ALA A 1 443 ? -10.286 16.137 16.877 1.00 88.19 443 ALA A N 1
ATOM 3585 C CA . ALA A 1 443 ? -11.444 15.295 16.552 1.00 88.19 443 ALA A CA 1
ATOM 3586 C C . ALA A 1 443 ? -11.489 14.004 17.376 1.00 88.19 443 ALA A C 1
ATOM 3588 O O . ALA A 1 443 ? -12.557 13.628 17.849 1.00 88.19 443 ALA A O 1
ATOM 3589 N N . THR A 1 444 ? -10.333 13.392 17.613 1.00 92.12 444 THR A N 1
ATOM 3590 C CA . THR A 1 444 ? -10.182 12.149 18.371 1.00 92.12 444 THR A CA 1
ATOM 3591 C C . THR A 1 444 ? -9.865 12.377 19.846 1.00 92.12 444 THR A C 1
ATOM 3593 O O . THR A 1 444 ? -9.499 11.442 20.556 1.00 92.12 444 THR A O 1
ATOM 3596 N N . GLN A 1 445 ? -9.980 13.608 20.343 1.00 90.81 445 GLN A N 1
ATOM 3597 C CA . GLN A 1 445 ? -9.762 13.894 21.755 1.00 90.81 445 GLN A CA 1
ATOM 3598 C C . GLN A 1 445 ? -10.731 13.056 22.598 1.00 90.81 445 GLN A C 1
ATOM 3600 O O . GLN A 1 445 ? -11.934 13.041 22.319 1.00 90.81 445 GLN A O 1
ATOM 3605 N N . ARG A 1 446 ? -10.205 12.394 23.633 1.00 91.00 446 ARG A N 1
ATOM 3606 C CA . ARG A 1 446 ? -10.938 11.489 24.535 1.00 91.00 446 ARG A CA 1
ATOM 3607 C C . ARG A 1 446 ? -11.409 10.159 23.931 1.00 91.00 446 ARG A C 1
ATOM 3609 O O . ARG A 1 446 ? -12.021 9.374 24.639 1.00 91.00 446 ARG A O 1
ATOM 3616 N N . ILE A 1 447 ? -11.106 9.856 22.659 1.00 94.31 447 ILE A N 1
ATOM 3617 C CA . ILE A 1 447 ? -11.575 8.604 22.016 1.00 94.31 447 ILE A CA 1
ATOM 3618 C C . ILE A 1 447 ? -11.076 7.340 22.737 1.00 94.31 447 ILE A C 1
ATOM 3620 O O . ILE A 1 447 ? -11.745 6.308 22.726 1.00 94.31 447 ILE A O 1
ATOM 3624 N N . LEU A 1 448 ? -9.914 7.455 23.391 1.00 94.25 448 LEU A N 1
ATOM 3625 C CA . LEU A 1 448 ? -9.252 6.399 24.157 1.00 94.25 448 LEU A CA 1
ATOM 3626 C C . LEU A 1 448 ? -9.547 6.459 25.663 1.00 94.25 448 LEU A C 1
ATOM 3628 O O . LEU A 1 448 ? -8.995 5.644 26.393 1.00 94.25 448 LEU A O 1
ATOM 3632 N N . ASP A 1 449 ? -10.336 7.428 26.146 1.00 90.94 449 ASP A N 1
ATOM 3633 C CA . ASP A 1 449 ? -10.633 7.554 27.585 1.00 90.94 449 ASP A CA 1
ATOM 3634 C C . ASP A 1 449 ? -11.476 6.371 28.073 1.00 90.94 449 ASP A C 1
ATOM 3636 O O . ASP A 1 449 ? -11.372 5.967 29.226 1.00 90.94 449 ASP A O 1
ATOM 3640 N N . ARG A 1 450 ? -12.298 5.810 27.179 1.00 89.81 450 ARG A N 1
ATOM 3641 C CA . ARG A 1 450 ? -13.201 4.702 27.469 1.00 89.81 450 ARG A CA 1
ATOM 3642 C C . ARG A 1 450 ? -13.250 3.745 26.292 1.00 89.81 450 ARG A C 1
ATOM 3644 O O . ARG A 1 450 ? -13.920 4.034 25.304 1.00 89.81 450 ARG A O 1
ATOM 3651 N N . LEU A 1 451 ? -12.485 2.661 26.359 1.00 92.62 451 LEU A N 1
ATOM 3652 C CA . LEU A 1 451 ? -12.418 1.659 25.296 1.00 92.62 451 LEU A CA 1
ATOM 3653 C C . LEU A 1 451 ? -13.541 0.638 25.482 1.00 92.62 451 LEU A C 1
ATOM 3655 O O . LEU A 1 451 ? -13.601 -0.037 26.503 1.00 92.62 451 LEU A O 1
ATOM 3659 N N . THR A 1 452 ? -14.412 0.541 24.486 1.00 91.00 452 THR A N 1
ATOM 3660 C CA . THR A 1 452 ? -15.461 -0.483 24.421 1.00 91.00 452 THR A CA 1
ATOM 3661 C C . THR A 1 452 ? -14.846 -1.849 24.088 1.00 91.00 452 THR A C 1
ATOM 3663 O O . THR A 1 452 ? -13.723 -1.903 23.566 1.00 91.00 452 THR A O 1
ATOM 3666 N N . PRO A 1 453 ? -15.551 -2.969 24.322 1.00 87.75 453 PRO A N 1
ATOM 3667 C CA . PRO A 1 453 ? -15.096 -4.280 23.868 1.00 87.75 453 PRO A CA 1
ATOM 3668 C C . PRO A 1 453 ? -14.702 -4.302 22.381 1.00 87.75 453 PRO A C 1
ATOM 3670 O O . PRO A 1 453 ? -13.642 -4.837 22.034 1.00 87.75 453 PRO A O 1
ATOM 3673 N N . ALA A 1 454 ? -15.481 -3.662 21.497 1.00 86.62 454 ALA A N 1
ATOM 3674 C CA . ALA A 1 454 ? -15.153 -3.580 20.074 1.00 86.62 454 ALA A CA 1
ATOM 3675 C C . ALA A 1 454 ? -13.881 -2.761 19.786 1.00 86.62 454 ALA A C 1
ATOM 3677 O O . ALA A 1 454 ? -13.082 -3.152 18.927 1.00 86.62 454 ALA A O 1
ATOM 3678 N N . ASP A 1 455 ? -13.642 -1.670 20.522 1.00 92.62 455 ASP A N 1
ATOM 3679 C CA . ASP A 1 455 ? -12.404 -0.887 20.414 1.00 92.62 455 ASP A CA 1
ATOM 3680 C C . ASP A 1 455 ? -11.175 -1.728 20.765 1.00 92.62 455 ASP A C 1
ATOM 3682 O O . ASP A 1 455 ? -10.184 -1.737 20.028 1.00 92.62 455 ASP A O 1
ATOM 3686 N N . VAL A 1 456 ? -11.247 -2.451 21.888 1.00 91.25 456 VAL A N 1
ATOM 3687 C CA . VAL A 1 456 ? -10.155 -3.300 22.375 1.00 91.25 456 VAL A CA 1
ATOM 3688 C C . VAL A 1 456 ? -9.838 -4.378 21.338 1.00 91.25 456 VAL A C 1
ATOM 3690 O O . VAL A 1 456 ? -8.677 -4.542 20.956 1.00 91.25 456 VAL A O 1
ATOM 3693 N N . ARG A 1 457 ? -10.863 -5.047 20.793 1.00 87.38 457 ARG A N 1
ATOM 3694 C CA . ARG A 1 457 ? -10.700 -6.040 19.720 1.00 87.38 457 ARG A CA 1
ATOM 3695 C C . ARG A 1 457 ? -10.058 -5.439 18.461 1.00 87.38 457 ARG A C 1
ATOM 3697 O O . ARG A 1 457 ? -9.160 -6.056 17.883 1.00 87.38 457 ARG A O 1
ATOM 3704 N N . CYS A 1 458 ? -10.467 -4.238 18.043 1.00 89.69 458 CYS A N 1
ATOM 3705 C CA . CYS A 1 458 ? -9.878 -3.542 16.892 1.00 89.69 458 CYS A CA 1
ATOM 3706 C C . CYS A 1 458 ? -8.383 -3.247 17.100 1.00 89.69 458 CYS A C 1
ATOM 3708 O O . CYS A 1 458 ? -7.560 -3.541 16.229 1.00 89.69 458 CYS A O 1
ATOM 3710 N N . LEU A 1 459 ? -8.017 -2.702 18.263 1.00 92.88 459 LEU A N 1
ATOM 3711 C CA . LEU A 1 459 ? -6.633 -2.337 18.575 1.00 92.88 459 LEU A CA 1
ATOM 3712 C C . LEU A 1 459 ? -5.724 -3.561 18.718 1.00 92.88 459 LEU A C 1
ATOM 3714 O O . LEU A 1 459 ? -4.605 -3.549 18.201 1.00 92.88 459 LEU A O 1
ATOM 3718 N N . ILE A 1 460 ? -6.208 -4.639 19.343 1.00 89.56 460 ILE A N 1
ATOM 3719 C CA . ILE A 1 460 ? -5.458 -5.899 19.423 1.00 89.56 460 ILE A CA 1
ATOM 3720 C C . ILE A 1 460 ? -5.205 -6.453 18.021 1.00 89.56 460 ILE A C 1
ATOM 3722 O O . ILE A 1 460 ? -4.071 -6.814 17.720 1.00 89.56 460 ILE A O 1
ATOM 3726 N N . ARG A 1 461 ? -6.208 -6.456 17.127 1.00 85.81 461 ARG A N 1
ATOM 3727 C CA . ARG A 1 461 ? -6.023 -6.912 15.735 1.00 85.81 461 ARG A CA 1
ATOM 3728 C C . ARG A 1 461 ? -4.963 -6.114 14.998 1.00 85.81 461 ARG A C 1
ATOM 3730 O O . ARG A 1 461 ? -4.190 -6.710 14.251 1.00 85.81 461 ARG A O 1
ATOM 3737 N N . LEU A 1 462 ? -4.935 -4.794 15.182 1.00 90.00 462 LEU A N 1
ATOM 3738 C CA . LEU A 1 462 ? -3.906 -3.955 14.580 1.00 90.00 462 LEU A CA 1
ATOM 3739 C C . LEU A 1 462 ? -2.518 -4.377 15.080 1.00 90.00 462 LEU A C 1
ATOM 3741 O O . LEU A 1 462 ? -1.647 -4.675 14.267 1.00 90.00 462 LEU A O 1
ATOM 3745 N N . LEU A 1 463 ? -2.314 -4.464 16.396 1.00 90.12 463 LEU A N 1
ATOM 3746 C CA . LEU A 1 463 ? -1.012 -4.828 16.966 1.00 90.12 463 LEU A CA 1
ATOM 3747 C C . LEU A 1 463 ? -0.572 -6.245 16.601 1.00 90.12 463 LEU A C 1
ATOM 3749 O O . LEU A 1 463 ? 0.577 -6.449 16.218 1.00 90.12 463 LEU A O 1
ATOM 3753 N N . ASP A 1 464 ? -1.484 -7.207 16.669 1.00 86.94 464 ASP A N 1
ATOM 3754 C CA . ASP A 1 464 ? -1.232 -8.594 16.295 1.00 86.94 464 ASP A CA 1
ATOM 3755 C C . ASP A 1 464 ? -0.883 -8.719 14.801 1.00 86.94 464 ASP A C 1
ATOM 3757 O O . ASP A 1 464 ? 0.057 -9.422 14.428 1.00 86.94 464 ASP A O 1
ATOM 3761 N N . SER A 1 465 ? -1.567 -7.970 13.928 1.00 89.50 465 SER A N 1
ATOM 3762 C CA . SER A 1 465 ? -1.222 -7.925 12.500 1.00 89.50 465 SER A CA 1
ATOM 3763 C C . SER A 1 465 ? 0.156 -7.310 12.241 1.00 89.50 465 SER A C 1
ATOM 3765 O O . SER A 1 465 ? 0.893 -7.814 11.399 1.00 89.50 465 SER A O 1
ATOM 3767 N N . ILE A 1 466 ? 0.551 -6.275 12.995 1.00 89.31 466 ILE A N 1
ATOM 3768 C CA . ILE A 1 466 ? 1.902 -5.693 12.931 1.00 89.31 466 ILE A CA 1
ATOM 3769 C C . ILE A 1 466 ? 2.947 -6.709 13.406 1.00 89.31 466 ILE A C 1
ATOM 3771 O O . ILE A 1 466 ? 3.969 -6.883 12.747 1.00 89.31 466 ILE A O 1
ATOM 3775 N N . ASN A 1 467 ? 2.683 -7.410 14.510 1.00 88.50 467 ASN A N 1
ATOM 3776 C CA . ASN A 1 467 ? 3.606 -8.391 15.079 1.00 88.50 467 ASN A CA 1
ATOM 3777 C C . ASN A 1 467 ? 3.849 -9.586 14.140 1.00 88.50 467 ASN A C 1
ATOM 3779 O O . ASN A 1 467 ? 4.958 -10.106 14.067 1.00 88.50 467 ASN A O 1
ATOM 3783 N N . ARG A 1 468 ? 2.828 -9.995 13.377 1.00 89.19 468 ARG A N 1
ATOM 3784 C CA . ARG A 1 468 ? 2.914 -11.107 12.413 1.00 89.19 468 ARG A CA 1
ATOM 3785 C C . ARG A 1 468 ? 3.318 -10.686 10.999 1.00 89.19 468 ARG A C 1
ATOM 3787 O O . ARG A 1 468 ? 3.374 -11.534 10.113 1.00 89.19 468 ARG A O 1
ATOM 3794 N N . ALA A 1 469 ? 3.609 -9.404 10.774 1.00 90.12 469 ALA A N 1
ATOM 3795 C CA . ALA A 1 469 ? 3.860 -8.861 9.439 1.00 90.12 469 ALA A CA 1
ATOM 3796 C C . ALA A 1 469 ? 5.108 -9.427 8.750 1.00 90.12 469 ALA A C 1
ATOM 3798 O O . ALA A 1 469 ? 5.139 -9.589 7.526 1.00 90.12 469 ALA A O 1
ATOM 3799 N N . GLY A 1 470 ? 6.137 -9.753 9.534 1.00 92.81 470 GLY A N 1
ATOM 3800 C CA . GLY A 1 470 ? 7.465 -10.098 9.031 1.00 92.81 470 GLY A CA 1
ATOM 3801 C C . GLY A 1 470 ? 7.980 -9.055 8.026 1.00 92.81 470 GLY A C 1
ATOM 3802 O O . GLY A 1 470 ? 8.285 -7.929 8.416 1.00 92.81 470 GLY A O 1
ATOM 3803 N N . ASP A 1 471 ? 8.080 -9.402 6.741 1.00 95.56 471 ASP A N 1
ATOM 3804 C CA . ASP A 1 471 ? 8.578 -8.518 5.682 1.00 95.56 471 ASP A CA 1
ATOM 3805 C C . ASP A 1 471 ? 7.528 -7.598 5.051 1.00 95.56 471 ASP A C 1
ATOM 3807 O O . ASP A 1 471 ? 7.878 -6.717 4.262 1.00 95.56 471 ASP A O 1
ATOM 3811 N N . PHE A 1 472 ? 6.262 -7.708 5.442 1.00 97.44 472 PHE A N 1
ATOM 3812 C CA . PHE A 1 472 ? 5.276 -6.680 5.135 1.00 97.44 472 PHE A CA 1
ATOM 3813 C C . PHE A 1 472 ? 5.451 -5.462 6.049 1.00 97.44 472 PHE A C 1
ATOM 3815 O O . PHE A 1 472 ? 5.452 -5.553 7.273 1.00 97.44 472 PHE A O 1
ATOM 3822 N N . GLN A 1 473 ? 5.557 -4.283 5.446 1.00 96.00 473 GLN A N 1
ATOM 3823 C CA . GLN A 1 473 ? 5.575 -2.999 6.137 1.00 96.00 473 GLN A CA 1
ATOM 3824 C C . GLN A 1 473 ? 4.168 -2.414 6.165 1.00 96.00 473 GLN A C 1
ATOM 3826 O O . GLN A 1 473 ? 3.532 -2.287 5.121 1.00 96.00 473 GLN A O 1
ATOM 3831 N N . LEU A 1 474 ? 3.689 -2.018 7.345 1.00 96.44 474 LEU A N 1
ATOM 3832 C CA . LEU A 1 474 ? 2.424 -1.301 7.471 1.00 96.44 474 LEU A CA 1
ATOM 3833 C C . LEU A 1 474 ? 2.561 0.095 6.844 1.00 96.44 474 LEU A C 1
ATOM 3835 O O . LEU A 1 474 ? 3.367 0.907 7.304 1.00 96.44 474 LEU A O 1
ATOM 3839 N N . VAL A 1 475 ? 1.776 0.377 5.803 1.00 97.00 475 VAL A N 1
ATOM 3840 C CA . VAL A 1 475 ? 1.786 1.680 5.112 1.00 97.00 475 VAL A CA 1
ATOM 3841 C C . VAL A 1 475 ? 0.562 2.526 5.433 1.00 97.00 475 VAL A C 1
ATOM 3843 O O . VAL A 1 475 ? 0.647 3.754 5.423 1.00 97.00 475 VAL A O 1
ATOM 3846 N N . PHE A 1 476 ? -0.558 1.890 5.780 1.00 96.75 476 PHE A N 1
ATOM 3847 C CA . PHE A 1 476 ? -1.717 2.573 6.334 1.00 96.75 476 PHE A CA 1
ATOM 3848 C C . PHE A 1 476 ? -2.381 1.720 7.429 1.00 96.75 476 PHE A C 1
ATOM 3850 O O . PHE A 1 476 ? -2.700 0.567 7.149 1.00 96.75 476 PHE A O 1
ATOM 3857 N N . PRO A 1 477 ? -2.625 2.254 8.644 1.00 95.19 477 PRO A N 1
ATOM 3858 C CA . PRO A 1 477 ? -2.201 3.574 9.119 1.00 95.19 477 PRO A CA 1
ATOM 3859 C C . PRO A 1 477 ? -0.674 3.739 9.054 1.00 95.19 477 PRO A C 1
ATOM 3861 O O . PRO A 1 477 ? 0.076 2.785 9.222 1.00 95.19 477 PRO A O 1
ATOM 3864 N N . ALA A 1 478 ? -0.211 4.946 8.737 1.00 91.12 478 ALA A N 1
ATOM 3865 C CA . ALA A 1 478 ? 1.204 5.210 8.518 1.00 91.12 478 ALA A CA 1
ATOM 3866 C C . ALA A 1 478 ? 1.988 5.235 9.840 1.00 91.12 478 ALA A C 1
ATOM 3868 O O . ALA A 1 478 ? 1.438 5.519 10.907 1.00 91.12 478 ALA A O 1
ATOM 3869 N N . ALA A 1 479 ? 3.305 5.023 9.748 1.00 83.38 479 ALA A N 1
ATOM 3870 C CA . ALA A 1 479 ? 4.214 4.981 10.899 1.00 83.38 479 ALA A CA 1
ATOM 3871 C C . ALA A 1 479 ? 4.200 6.263 11.751 1.00 83.38 479 ALA A C 1
ATOM 3873 O O . ALA A 1 479 ? 4.459 6.224 12.951 1.00 83.38 479 ALA A O 1
ATOM 3874 N N . THR A 1 480 ? 3.889 7.412 11.142 1.00 86.00 480 THR A N 1
ATOM 3875 C CA . THR A 1 480 ? 3.731 8.674 11.868 1.00 86.00 480 THR A CA 1
ATOM 3876 C C . THR A 1 480 ? 2.282 9.130 11.837 1.00 86.00 480 THR A C 1
ATOM 3878 O O . THR A 1 480 ? 1.621 9.118 10.797 1.00 86.00 480 THR A O 1
ATOM 3881 N N . SER A 1 481 ? 1.799 9.641 12.968 1.00 84.62 481 SER A N 1
ATOM 3882 C CA . SER A 1 481 ? 0.465 10.237 13.050 1.00 84.62 481 SER A CA 1
ATOM 3883 C C . SER A 1 481 ? 0.288 11.402 12.076 1.00 84.62 481 SER A C 1
ATOM 3885 O O . SER A 1 481 ? -0.785 11.582 11.508 1.00 84.62 481 SER A O 1
ATOM 3887 N N . ARG A 1 482 ? 1.353 12.166 11.806 1.00 86.19 482 ARG A N 1
ATOM 3888 C CA . ARG A 1 482 ? 1.341 13.233 10.798 1.00 86.19 482 ARG A CA 1
ATOM 3889 C C . ARG A 1 482 ? 0.998 12.693 9.408 1.00 86.19 482 ARG A C 1
ATOM 3891 O O . ARG A 1 482 ? 0.138 13.277 8.756 1.00 86.19 482 ARG A O 1
ATOM 3898 N N . ALA A 1 483 ? 1.633 11.605 8.974 1.00 87.81 483 ALA A N 1
ATOM 3899 C CA . ALA A 1 483 ? 1.350 10.983 7.681 1.00 87.81 483 ALA A CA 1
ATOM 3900 C C . ALA A 1 483 ? -0.056 10.364 7.648 1.00 87.81 483 ALA A C 1
ATOM 3902 O O . ALA A 1 483 ? -0.821 10.631 6.727 1.00 87.81 483 ALA A O 1
ATOM 3903 N N . THR A 1 484 ? -0.465 9.646 8.699 1.00 91.38 484 THR A N 1
ATOM 3904 C CA . THR A 1 484 ? -1.828 9.093 8.796 1.00 91.38 484 THR A CA 1
ATOM 3905 C C . THR A 1 484 ? -2.889 10.189 8.685 1.00 91.38 484 THR A C 1
ATOM 3907 O O . THR A 1 484 ? -3.835 10.052 7.915 1.00 91.38 484 THR A O 1
ATOM 3910 N N . ALA A 1 485 ? -2.705 11.321 9.371 1.00 89.50 485 ALA A N 1
ATOM 3911 C CA . ALA A 1 485 ? -3.606 12.469 9.283 1.00 89.50 485 ALA A CA 1
ATOM 3912 C C . ALA A 1 485 ? -3.680 13.085 7.875 1.00 89.50 485 ALA A C 1
ATOM 3914 O O . ALA A 1 485 ? -4.734 13.585 7.486 1.00 89.50 485 ALA A O 1
ATOM 3915 N N . GLN A 1 486 ? -2.588 13.064 7.102 1.00 89.31 486 GLN A N 1
ATOM 3916 C CA . GLN A 1 486 ? -2.633 13.482 5.697 1.00 89.31 486 GLN A CA 1
ATOM 3917 C C . GLN A 1 486 ? -3.508 12.534 4.878 1.00 89.31 486 GLN A C 1
ATOM 3919 O O . GLN A 1 486 ? -4.339 12.999 4.102 1.00 89.31 486 GLN A O 1
ATOM 3924 N N . TYR A 1 487 ? -3.371 11.224 5.092 1.00 92.75 487 TYR A N 1
ATOM 3925 C CA . TYR A 1 487 ? -4.152 10.225 4.373 1.00 92.75 487 TYR A CA 1
ATOM 3926 C C . TYR A 1 487 ? -5.641 10.256 4.711 1.00 92.75 487 TYR A C 1
ATOM 3928 O O . TYR A 1 487 ? -6.467 10.189 3.804 1.00 92.75 487 TYR A O 1
ATOM 3936 N N . LEU A 1 488 ? -5.997 10.463 5.983 1.00 91.19 488 LEU A N 1
ATOM 3937 C CA . LEU A 1 488 ? -7.393 10.581 6.422 1.00 91.19 488 LEU A CA 1
ATOM 3938 C C . LEU A 1 488 ? -8.168 11.684 5.675 1.00 91.19 488 LEU A C 1
ATOM 3940 O O . LEU A 1 488 ? -9.386 11.603 5.532 1.00 91.19 488 LEU A O 1
ATOM 3944 N N . ASN A 1 489 ? -7.490 12.699 5.131 1.00 86.19 489 ASN A N 1
ATOM 3945 C CA . ASN A 1 489 ? -8.152 13.730 4.331 1.00 86.19 489 ASN A CA 1
ATOM 3946 C C . ASN A 1 489 ? -8.671 13.247 2.978 1.00 86.19 489 ASN A C 1
ATOM 3948 O O . ASN A 1 489 ? -9.650 13.822 2.495 1.00 86.19 489 ASN A O 1
ATOM 3952 N N . TYR A 1 490 ? -8.059 12.213 2.399 1.00 89.06 490 TYR A N 1
ATOM 3953 C CA . TYR A 1 490 ? -8.498 11.634 1.130 1.00 89.06 490 TYR A CA 1
ATOM 3954 C C . TYR A 1 490 ? -9.733 10.740 1.285 1.00 89.06 490 TYR A C 1
ATOM 3956 O O . TYR A 1 490 ? -10.426 10.500 0.303 1.00 89.06 490 TYR A O 1
ATOM 3964 N N . PHE A 1 491 ? -10.064 10.305 2.506 1.00 89.25 491 PHE A N 1
ATOM 3965 C CA . PHE A 1 491 ? -11.308 9.581 2.759 1.00 89.25 491 PHE A CA 1
ATOM 3966 C C . PHE A 1 491 ? -12.508 10.502 2.543 1.00 89.25 491 PHE A C 1
ATOM 3968 O O . PHE A 1 491 ? -12.511 11.647 3.014 1.00 89.25 491 PHE A O 1
ATOM 3975 N N . ARG A 1 492 ? -13.571 9.983 1.915 1.00 83.25 492 ARG A N 1
ATOM 3976 C CA . ARG A 1 492 ? -14.863 10.684 1.825 1.00 83.25 492 ARG A CA 1
ATOM 3977 C C . ARG A 1 492 ? -15.358 11.051 3.225 1.00 83.25 492 ARG A C 1
ATOM 3979 O O . ARG A 1 492 ? -15.581 12.225 3.510 1.00 83.25 492 ARG A O 1
ATOM 3986 N N . ASN A 1 493 ? -15.413 10.055 4.109 1.00 83.19 493 ASN A N 1
ATOM 3987 C CA . ASN A 1 493 ? -15.636 10.203 5.542 1.00 83.19 493 ASN A CA 1
ATOM 3988 C C . ASN A 1 493 ? -14.644 9.296 6.289 1.00 83.19 493 ASN A C 1
ATOM 3990 O O . ASN A 1 493 ? -14.655 8.092 6.039 1.00 83.19 493 ASN A O 1
ATOM 3994 N N . PRO A 1 494 ? -13.785 9.830 7.177 1.00 85.75 494 PRO A N 1
ATOM 3995 C CA . PRO A 1 494 ? -12.907 9.005 8.002 1.00 85.75 494 PRO A CA 1
ATOM 3996 C C . PRO A 1 494 ? -13.740 8.077 8.893 1.00 85.75 494 PRO A C 1
ATOM 3998 O O . PRO A 1 494 ? -14.519 8.567 9.708 1.00 85.75 494 PRO A O 1
ATOM 4001 N N . GLY A 1 495 ? -13.583 6.763 8.732 1.00 89.81 495 GLY A N 1
ATOM 4002 C CA . GLY A 1 495 ? -14.287 5.780 9.555 1.00 89.81 495 GLY A CA 1
ATOM 4003 C C . GLY A 1 495 ? -13.794 5.775 11.001 1.00 89.81 495 GLY A C 1
ATOM 4004 O O . GLY A 1 495 ? -12.613 6.032 11.264 1.00 89.81 495 GLY A O 1
ATOM 4005 N N . TYR A 1 496 ? -14.681 5.435 11.935 1.00 93.88 496 TYR A N 1
ATOM 4006 C CA . TYR A 1 496 ? -14.389 5.430 13.366 1.00 93.88 496 TYR A CA 1
ATOM 4007 C C . TYR A 1 496 ? -13.126 4.633 13.716 1.00 93.88 496 TYR A C 1
ATOM 4009 O O . TYR A 1 496 ? -12.218 5.158 14.357 1.00 93.88 496 TYR A O 1
ATOM 4017 N N . TYR A 1 497 ? -12.998 3.395 13.236 1.00 93.69 497 TYR A N 1
ATOM 4018 C CA . TYR A 1 497 ? -11.834 2.571 13.568 1.00 93.69 497 TYR A CA 1
ATOM 4019 C C . TYR A 1 497 ? -10.522 3.094 12.971 1.00 93.69 497 TYR A C 1
ATOM 4021 O O . TYR A 1 497 ? -9.454 2.904 13.552 1.00 93.69 497 TYR A O 1
ATOM 4029 N N . ASN A 1 498 ? -10.568 3.815 11.846 1.00 94.94 498 ASN A N 1
ATOM 4030 C CA . ASN A 1 498 ? -9.385 4.500 11.327 1.00 94.94 498 ASN A CA 1
ATOM 4031 C C . ASN A 1 498 ? -8.980 5.675 12.231 1.00 94.94 498 ASN A C 1
ATOM 4033 O O . ASN A 1 498 ? -7.786 5.889 12.450 1.00 94.94 498 ASN A O 1
ATOM 4037 N N . LEU A 1 499 ? -9.954 6.396 12.798 1.00 95.50 499 LEU A N 1
ATOM 4038 C CA . LEU A 1 499 ? -9.728 7.443 13.800 1.00 95.50 499 LEU A CA 1
ATOM 4039 C C . LEU A 1 499 ? -9.197 6.867 15.122 1.00 95.50 499 LEU A C 1
ATOM 4041 O O . LEU A 1 499 ? -8.267 7.433 15.699 1.00 95.50 499 LEU A O 1
ATOM 4045 N N . LEU A 1 500 ? -9.737 5.731 15.573 1.00 96.25 500 LEU A N 1
ATOM 4046 C CA . LEU A 1 500 ? -9.281 5.005 16.760 1.00 96.25 500 LEU A CA 1
ATOM 4047 C C . LEU A 1 500 ? -7.818 4.569 16.607 1.00 96.25 500 LEU A C 1
ATOM 4049 O O . LEU A 1 500 ? -6.986 4.898 17.454 1.00 96.25 500 LEU A O 1
ATOM 4053 N N . ASN A 1 501 ? -7.487 3.910 15.491 1.00 94.94 501 ASN A N 1
ATOM 4054 C CA . ASN A 1 501 ? -6.120 3.493 15.176 1.00 94.94 501 ASN A CA 1
ATOM 4055 C C . ASN A 1 501 ? -5.167 4.694 15.118 1.00 94.94 501 ASN A C 1
ATOM 4057 O O . ASN A 1 501 ? -4.077 4.651 15.686 1.00 94.94 501 ASN A O 1
ATOM 4061 N N . PHE A 1 502 ? -5.583 5.793 14.478 1.00 94.75 502 PHE A N 1
ATOM 4062 C CA . PHE A 1 502 ? -4.813 7.037 14.450 1.00 94.75 502 PHE A CA 1
ATOM 4063 C C . PHE A 1 502 ? -4.529 7.572 15.861 1.00 94.75 502 PHE A C 1
ATOM 4065 O O . PHE A 1 502 ? -3.382 7.897 16.169 1.00 94.75 502 PHE A O 1
ATOM 4072 N N . ALA A 1 503 ? -5.550 7.657 16.715 1.00 95.25 503 ALA A N 1
ATOM 4073 C CA . ALA A 1 503 ? -5.414 8.203 18.060 1.00 95.25 503 ALA A CA 1
ATOM 4074 C C . ALA A 1 503 ? -4.529 7.326 18.950 1.00 95.25 503 ALA A C 1
ATOM 4076 O O . ALA A 1 503 ? -3.683 7.849 19.677 1.00 95.25 503 ALA A O 1
ATOM 4077 N N . TYR A 1 504 ? -4.695 6.003 18.865 1.00 94.94 504 TYR A N 1
ATOM 4078 C CA . TYR A 1 504 ? -3.871 5.038 19.588 1.00 94.94 504 TYR A CA 1
ATOM 4079 C C . TYR A 1 504 ? -2.397 5.181 19.201 1.00 94.94 504 TYR A C 1
ATOM 4081 O O . TYR A 1 504 ? -1.542 5.394 20.064 1.00 94.94 504 TYR A O 1
ATOM 4089 N N . LEU A 1 505 ? -2.105 5.160 17.898 1.00 92.00 505 LEU A N 1
ATOM 4090 C CA . LEU A 1 505 ? -0.740 5.304 17.401 1.00 92.00 505 LEU A CA 1
ATOM 4091 C C . LEU A 1 505 ? -0.147 6.678 17.745 1.00 92.00 505 LEU A C 1
ATOM 4093 O O . LEU A 1 505 ? 1.018 6.751 18.119 1.00 92.00 505 LEU A O 1
ATOM 4097 N N . ASP A 1 506 ? -0.914 7.775 17.686 1.00 92.00 506 ASP A N 1
ATOM 4098 C CA . ASP A 1 506 ? -0.397 9.101 18.059 1.00 92.00 506 ASP A CA 1
ATOM 4099 C C . ASP A 1 506 ? -0.106 9.233 19.560 1.00 92.00 506 ASP A C 1
ATOM 4101 O O . ASP A 1 506 ? 0.907 9.844 19.914 1.00 92.00 506 ASP A O 1
ATOM 4105 N N . LYS A 1 507 ? -0.951 8.652 20.428 1.00 92.88 507 LYS A N 1
ATOM 4106 C CA . LYS A 1 507 ? -0.769 8.674 21.890 1.00 92.88 507 LYS A CA 1
ATOM 4107 C C . LYS A 1 507 ? 0.454 7.863 22.318 1.00 92.88 507 LYS A C 1
ATOM 4109 O O . LYS A 1 507 ? 1.208 8.320 23.174 1.00 92.88 507 LYS A O 1
ATOM 4114 N N . TYR A 1 508 ? 0.670 6.694 21.711 1.00 91.50 508 TYR A N 1
ATOM 4115 C CA . TYR A 1 508 ? 1.704 5.745 22.139 1.00 91.50 508 TYR A CA 1
ATOM 4116 C C . TYR A 1 508 ? 2.957 5.698 21.251 1.00 91.50 508 TYR A C 1
ATOM 4118 O O . TYR A 1 508 ? 3.873 4.947 21.564 1.00 91.50 508 TYR A O 1
ATOM 4126 N N . LYS A 1 509 ? 3.084 6.535 20.209 1.00 85.00 509 LYS A N 1
ATOM 4127 C CA . LYS A 1 509 ? 4.254 6.557 19.294 1.00 85.00 509 LYS A CA 1
ATOM 4128 C C . LYS A 1 509 ? 5.634 6.590 19.966 1.00 85.00 509 LYS A C 1
ATOM 4130 O O . LYS A 1 509 ? 6.593 6.091 19.396 1.00 85.00 509 LYS A O 1
ATOM 4135 N N . GLY A 1 510 ? 5.750 7.231 21.134 1.00 84.62 510 GLY A N 1
ATOM 4136 C CA . GLY A 1 510 ? 7.010 7.359 21.880 1.00 84.62 510 GLY A CA 1
ATOM 4137 C C . GLY A 1 510 ? 7.195 6.306 22.974 1.00 84.62 510 GLY A C 1
ATOM 4138 O O . GLY A 1 510 ? 8.253 6.247 23.589 1.00 84.62 510 GLY A O 1
ATOM 4139 N N . ASN A 1 511 ? 6.164 5.507 23.253 1.00 89.50 511 ASN A N 1
ATOM 4140 C CA . ASN A 1 511 ? 6.202 4.433 24.236 1.00 89.50 511 ASN A CA 1
ATOM 4141 C C . ASN A 1 511 ? 5.106 3.407 23.910 1.00 89.50 511 ASN A C 1
ATOM 4143 O O . ASN A 1 511 ? 4.040 3.390 24.533 1.00 89.50 511 ASN A O 1
ATOM 4147 N N . SER A 1 512 ? 5.374 2.564 22.911 1.00 88.06 512 SER A N 1
ATOM 4148 C CA . SER A 1 512 ? 4.444 1.516 22.480 1.00 88.06 512 SER A CA 1
ATOM 4149 C C . SER A 1 512 ? 4.128 0.531 23.606 1.00 88.06 512 SER A C 1
ATOM 4151 O O . SER A 1 512 ? 3.018 0.005 23.654 1.00 88.06 512 SER A O 1
ATOM 4153 N N . GLN A 1 513 ? 5.065 0.330 24.543 1.00 91.62 513 GLN A N 1
ATOM 4154 C CA . GLN A 1 513 ? 4.892 -0.587 25.668 1.00 91.62 513 GLN A CA 1
ATOM 4155 C C . GLN A 1 513 ? 3.733 -0.161 26.571 1.00 91.62 513 GLN A C 1
ATOM 4157 O O . GLN A 1 513 ? 2.882 -0.985 26.869 1.00 91.62 513 GLN A O 1
ATOM 4162 N N . LYS A 1 514 ? 3.597 1.136 26.885 1.00 94.00 514 LYS A N 1
ATOM 4163 C CA . LYS A 1 514 ? 2.446 1.646 27.658 1.00 94.00 514 LYS A CA 1
ATOM 4164 C C . LYS A 1 514 ? 1.094 1.348 27.003 1.00 94.00 514 LYS A C 1
ATOM 4166 O O . LYS A 1 514 ? 0.116 1.112 27.704 1.00 94.00 514 LYS A O 1
ATOM 4171 N N . GLY A 1 515 ? 1.021 1.402 25.672 1.00 92.81 515 GLY A N 1
ATOM 4172 C CA . GLY A 1 515 ? -0.201 1.062 24.940 1.00 92.81 515 GLY A CA 1
ATOM 4173 C C . GLY A 1 515 ? -0.494 -0.437 24.994 1.00 92.81 515 GLY A C 1
ATOM 4174 O O . GLY A 1 515 ? -1.630 -0.840 25.233 1.00 92.81 515 GLY A O 1
ATOM 4175 N N . ILE A 1 516 ? 0.550 -1.256 24.842 1.00 92.25 516 ILE A N 1
ATOM 4176 C CA . ILE A 1 516 ? 0.468 -2.713 24.977 1.00 92.25 516 ILE A CA 1
ATOM 4177 C C . ILE A 1 516 ? 0.034 -3.102 26.394 1.00 92.25 516 ILE A C 1
ATOM 4179 O O . ILE A 1 516 ? -0.831 -3.958 26.537 1.00 92.25 516 ILE A O 1
ATOM 4183 N N . ASP A 1 517 ? 0.591 -2.475 27.429 1.00 93.25 517 ASP A N 1
ATOM 4184 C CA . ASP A 1 517 ? 0.276 -2.776 28.828 1.00 93.25 517 ASP A CA 1
ATOM 4185 C C . ASP A 1 517 ? -1.178 -2.429 29.166 1.00 93.25 517 ASP A C 1
ATOM 4187 O O . ASP A 1 517 ? -1.861 -3.242 29.783 1.00 93.25 517 ASP A O 1
ATOM 4191 N N . LEU A 1 518 ? -1.691 -1.294 28.666 1.00 93.75 518 LEU A N 1
ATOM 4192 C CA . LEU A 1 518 ? -3.116 -0.954 28.766 1.00 93.75 518 LEU A CA 1
ATOM 4193 C C . LEU A 1 518 ? -3.997 -2.053 28.152 1.00 93.75 518 LEU A C 1
ATOM 4195 O O . LEU A 1 518 ? -4.958 -2.503 28.770 1.00 93.75 518 LEU A O 1
ATOM 4199 N N . LEU A 1 519 ? -3.684 -2.491 26.929 1.00 92.75 519 LEU A N 1
ATOM 4200 C CA . LEU A 1 519 ? -4.476 -3.529 26.266 1.00 92.75 519 LEU A CA 1
ATOM 4201 C C . LEU A 1 519 ? -4.346 -4.881 26.974 1.00 92.75 519 LEU A C 1
ATOM 4203 O O . LEU A 1 519 ? -5.338 -5.597 27.069 1.00 92.75 519 LEU A O 1
ATOM 4207 N N . LYS A 1 520 ? -3.167 -5.220 27.510 1.00 90.25 520 LYS A N 1
ATOM 4208 C CA . LYS A 1 520 ? -2.960 -6.429 28.322 1.00 90.25 520 LYS A CA 1
ATOM 4209 C C . LYS A 1 520 ? -3.820 -6.417 29.580 1.00 90.25 520 LYS A C 1
ATOM 4211 O O . LYS A 1 520 ? -4.464 -7.423 29.855 1.00 90.25 520 LYS A O 1
ATOM 4216 N N . GLU A 1 521 ? -3.868 -5.300 30.304 1.00 92.38 521 GLU A N 1
ATOM 4217 C CA . GLU A 1 521 ? -4.717 -5.150 31.491 1.00 92.38 521 GLU A CA 1
ATOM 4218 C C . GLU A 1 521 ? -6.200 -5.357 31.137 1.00 92.38 521 GLU A C 1
ATOM 4220 O O . GLU A 1 521 ? -6.909 -6.106 31.808 1.00 92.38 521 GLU A O 1
ATOM 4225 N N . LEU A 1 522 ? -6.666 -4.759 30.035 1.00 90.88 522 LEU A N 1
ATOM 4226 C CA . LEU A 1 522 ? -8.043 -4.934 29.559 1.00 90.88 522 LEU A CA 1
ATOM 4227 C C . LEU A 1 522 ? -8.334 -6.372 29.101 1.00 90.88 522 LEU A C 1
ATOM 4229 O O . LEU A 1 522 ? -9.446 -6.862 29.298 1.00 90.88 522 LEU A O 1
ATOM 4233 N N . CYS A 1 523 ? -7.350 -7.066 28.521 1.00 86.94 523 CYS A N 1
ATOM 4234 C CA . CYS A 1 523 ? -7.477 -8.482 28.172 1.00 86.94 523 CYS A CA 1
ATOM 4235 C C . CYS A 1 523 ? -7.553 -9.376 29.413 1.00 86.94 523 CYS A C 1
ATOM 4237 O O . CYS A 1 523 ? -8.361 -10.297 29.432 1.00 86.94 523 CYS A O 1
ATOM 4239 N N . GLN A 1 524 ? -6.752 -9.100 30.448 1.00 87.19 524 GLN A N 1
ATOM 4240 C CA . GLN A 1 524 ? -6.781 -9.833 31.723 1.00 87.19 524 GLN A CA 1
ATOM 4241 C C . GLN A 1 524 ? -8.121 -9.681 32.449 1.00 87.19 524 GLN A C 1
ATOM 4243 O O . GLN A 1 524 ? -8.559 -10.605 33.120 1.00 87.19 524 GLN A O 1
ATOM 4248 N N . LYS A 1 525 ? -8.781 -8.530 32.281 1.00 86.44 525 LYS A N 1
ATOM 4249 C CA . LYS A 1 525 ? -10.155 -8.275 32.745 1.00 86.44 525 LYS A CA 1
ATOM 4250 C C . LYS A 1 525 ? -11.230 -8.793 31.780 1.00 86.44 525 LYS A C 1
ATOM 4252 O O . LYS A 1 525 ? -12.400 -8.464 31.938 1.00 86.44 525 LYS A O 1
ATOM 4257 N N . GLU A 1 526 ? -10.828 -9.514 30.735 1.00 85.00 526 GLU A N 1
ATOM 4258 C CA . GLU A 1 526 ? -11.709 -10.124 29.736 1.00 85.00 526 GLU A CA 1
ATOM 4259 C C . GLU A 1 526 ? -12.617 -9.136 28.981 1.00 85.00 526 GLU A C 1
ATOM 4261 O O . GLU A 1 526 ? -13.539 -9.545 28.285 1.00 85.00 526 GLU A O 1
ATOM 4266 N N . VAL A 1 527 ? -12.308 -7.831 28.989 1.00 85.94 527 VAL A N 1
ATOM 4267 C CA . VAL A 1 527 ? -13.149 -6.783 28.368 1.00 85.94 527 VAL A CA 1
ATOM 4268 C C . VAL A 1 527 ? -13.398 -7.058 26.887 1.00 85.94 527 VAL A C 1
ATOM 4270 O O . VAL A 1 527 ? -14.514 -6.927 26.403 1.00 85.94 527 VAL A O 1
ATOM 4273 N N . HIS A 1 528 ? -12.362 -7.490 26.169 1.00 83.12 528 HIS A N 1
ATOM 4274 C CA . HIS A 1 528 ? -12.434 -7.886 24.762 1.00 83.12 528 HIS A CA 1
ATOM 4275 C C . HIS A 1 528 ? -13.423 -9.028 24.456 1.00 83.12 528 HIS A C 1
ATOM 4277 O O . HIS A 1 528 ? -13.883 -9.110 23.315 1.00 83.12 528 HIS A O 1
ATOM 4283 N N . LEU A 1 529 ? -13.745 -9.888 25.430 1.00 77.62 529 LEU A N 1
ATOM 4284 C CA . LEU A 1 529 ? -14.656 -11.024 25.260 1.00 77.62 529 LEU A CA 1
ATOM 4285 C C . LEU A 1 529 ? -16.118 -10.628 25.461 1.00 77.62 529 LEU A C 1
ATOM 4287 O O . LEU A 1 529 ? -16.978 -11.241 24.839 1.00 77.62 529 LEU A O 1
ATOM 4291 N N . LYS A 1 530 ? -16.388 -9.585 26.255 1.00 76.88 530 LYS A N 1
ATOM 4292 C CA . LYS A 1 530 ? -17.759 -9.179 26.563 1.00 76.88 530 LYS A CA 1
ATOM 4293 C C . LYS A 1 530 ? -18.490 -8.665 25.318 1.00 76.88 530 LYS A C 1
ATOM 4295 O O . LYS A 1 530 ? -17.960 -7.838 24.559 1.00 76.88 530 LYS A O 1
ATOM 4300 N N . SER A 1 531 ? -19.719 -9.131 25.107 1.00 68.25 531 SER A N 1
ATOM 4301 C CA . SER A 1 531 ? -20.594 -8.661 24.033 1.00 68.25 531 SER A CA 1
ATOM 4302 C C . SER A 1 531 ? -22.060 -8.663 24.452 1.00 68.25 531 SER A C 1
ATOM 4304 O O . SER A 1 531 ? -22.562 -9.624 25.020 1.00 68.25 531 SER A O 1
ATOM 4306 N N . THR A 1 532 ? -22.782 -7.621 24.040 1.00 60.22 532 THR A N 1
ATOM 4307 C CA . THR A 1 532 ? -24.244 -7.537 24.177 1.00 60.22 532 THR A CA 1
ATOM 4308 C C . THR A 1 532 ? -24.990 -8.700 23.512 1.00 60.22 532 THR A C 1
ATOM 4310 O O . THR A 1 532 ? -26.111 -8.997 23.905 1.00 60.22 532 THR A O 1
ATOM 4313 N N . LEU A 1 533 ? -24.389 -9.378 22.525 1.00 52.56 533 LEU A N 1
ATOM 4314 C CA . LEU A 1 533 ? -24.990 -10.520 21.827 1.00 52.56 533 LEU A CA 1
ATOM 4315 C C . LEU A 1 533 ? -25.132 -11.764 22.712 1.00 52.56 533 LEU A C 1
ATOM 4317 O O . LEU A 1 533 ? -26.067 -12.534 22.520 1.00 52.56 533 LEU A O 1
ATOM 4321 N N . TYR A 1 534 ? -24.192 -11.976 23.630 1.00 59.25 534 TYR A N 1
ATOM 4322 C CA . TYR A 1 534 ? -24.214 -13.120 24.544 1.00 59.25 534 TYR A CA 1
ATOM 4323 C C . TYR A 1 534 ? -24.884 -12.774 25.873 1.00 59.25 534 TYR A C 1
ATOM 4325 O O . TYR A 1 534 ? -24.804 -13.561 26.808 1.00 59.25 534 TYR A O 1
ATOM 4333 N N . GLU A 1 535 ? -25.535 -11.604 25.941 1.00 66.69 535 GLU A N 1
ATOM 4334 C CA . GLU A 1 535 ? -26.133 -11.067 27.166 1.00 66.69 535 GLU A CA 1
ATOM 4335 C C . GLU A 1 535 ? -25.109 -10.985 28.313 1.00 66.69 535 GLU A C 1
ATOM 4337 O O . GLU A 1 535 ? -25.461 -11.073 29.485 1.00 66.69 535 GLU A O 1
ATOM 4342 N N . ASP A 1 536 ? -23.825 -10.804 27.971 1.00 70.12 536 ASP A N 1
ATOM 4343 C CA . ASP A 1 536 ? -22.759 -10.677 28.958 1.00 70.12 536 ASP A CA 1
ATOM 4344 C C . ASP A 1 536 ? -22.955 -9.394 29.772 1.00 70.12 536 ASP A C 1
ATOM 4346 O O . ASP A 1 536 ? -23.144 -8.311 29.203 1.00 70.12 536 ASP A O 1
ATOM 4350 N N . ASP A 1 537 ? -22.785 -9.485 31.092 1.00 70.88 537 ASP A N 1
ATOM 4351 C CA . ASP A 1 537 ? -22.768 -8.316 31.970 1.00 70.88 537 ASP A CA 1
ATOM 4352 C C . ASP A 1 537 ? -21.591 -7.393 31.610 1.00 70.88 537 ASP A C 1
ATOM 4354 O O . ASP A 1 537 ? -20.418 -7.606 31.974 1.00 70.88 537 ASP A O 1
ATOM 4358 N N . LEU A 1 538 ? -21.904 -6.332 30.862 1.00 74.69 538 LEU A N 1
ATOM 4359 C CA . LEU A 1 538 ? -20.974 -5.254 30.571 1.00 74.69 538 LEU A CA 1
ATOM 4360 C C . LEU A 1 538 ? -20.769 -4.425 31.830 1.00 74.69 538 LEU A C 1
ATOM 4362 O O . LEU A 1 538 ? -21.701 -3.865 32.394 1.00 74.69 538 LEU A O 1
ATOM 4366 N N . ASP A 1 539 ? -19.510 -4.325 32.243 1.00 74.69 539 ASP A N 1
ATOM 4367 C CA . ASP A 1 539 ? -19.138 -3.467 33.358 1.00 74.69 539 ASP A CA 1
ATOM 4368 C C . ASP A 1 539 ? -19.513 -2.014 33.017 1.00 74.69 539 ASP A C 1
ATOM 4370 O O . ASP A 1 539 ? -19.197 -1.524 31.923 1.00 74.69 539 ASP A O 1
ATOM 4374 N N . GLU A 1 540 ? -20.159 -1.327 33.960 1.00 78.44 540 GLU A N 1
ATOM 4375 C CA . GLU A 1 540 ? -20.552 0.077 33.859 1.00 78.44 540 GLU A CA 1
ATOM 4376 C C . GLU A 1 540 ? -19.386 1.011 33.560 1.00 78.44 540 GLU A C 1
ATOM 4378 O O . GLU A 1 540 ? -19.646 2.163 33.242 1.00 78.44 540 GLU A O 1
ATOM 4383 N N . VAL A 1 541 ? -18.125 0.573 33.638 1.00 79.12 541 VAL A N 1
ATOM 4384 C CA . VAL A 1 541 ? -16.949 1.349 33.205 1.00 79.12 541 VAL A CA 1
ATOM 4385 C C . VAL A 1 541 ? -16.662 1.243 31.699 1.00 79.12 541 VAL A C 1
ATOM 4387 O O . VAL A 1 541 ? -15.974 2.095 31.137 1.00 79.12 541 VAL A O 1
ATOM 4390 N N . ASN A 1 542 ? -17.221 0.242 31.010 1.00 78.50 542 ASN A N 1
ATOM 4391 C CA . ASN A 1 542 ? -16.962 -0.052 29.593 1.00 78.50 542 ASN A CA 1
ATOM 4392 C C . ASN A 1 542 ? -18.102 0.379 28.647 1.00 78.50 542 ASN A C 1
ATOM 4394 O O . ASN A 1 542 ? -17.856 0.527 27.455 1.00 78.50 542 ASN A O 1
ATOM 4398 N N . ILE A 1 543 ? -19.299 0.679 29.172 1.00 83.06 543 ILE A N 1
ATOM 4399 C CA . ILE A 1 543 ? -20.463 1.179 28.398 1.00 83.06 543 ILE A CA 1
ATOM 4400 C C . ILE A 1 543 ? -20.315 2.655 28.000 1.00 83.06 543 ILE A C 1
ATOM 4402 O O . ILE A 1 543 ? -20.458 3.542 28.837 1.00 83.06 543 ILE A O 1
ATOM 4406 N N . TRP A 1 544 ? -20.041 2.984 26.741 1.00 87.94 544 TRP A N 1
ATOM 4407 C CA . TRP A 1 544 ? -19.802 4.394 26.409 1.00 87.94 544 TRP A CA 1
ATOM 4408 C C . TRP A 1 544 ? -21.066 5.257 26.572 1.00 87.94 544 TRP A C 1
ATOM 4410 O O . TRP A 1 544 ? -22.126 4.927 26.054 1.00 87.94 544 TRP A O 1
ATOM 4420 N N . GLN A 1 545 ? -20.939 6.400 27.253 1.00 78.62 545 GLN A N 1
ATOM 4421 C CA . GLN A 1 545 ? -22.012 7.390 27.364 1.00 78.62 545 GLN A CA 1
ATOM 4422 C C . GLN A 1 545 ? -21.602 8.710 26.696 1.00 78.62 545 GLN A C 1
ATOM 4424 O O . GLN A 1 545 ? -20.448 9.138 26.858 1.00 78.62 545 GLN A O 1
ATOM 4429 N N . PRO A 1 546 ? -22.520 9.376 25.967 1.00 66.62 546 PRO A N 1
ATOM 4430 C CA . PRO A 1 546 ? -22.284 10.713 25.446 1.00 66.62 546 PRO A CA 1
ATOM 4431 C C . PRO A 1 546 ? -21.957 11.660 26.597 1.00 66.62 546 PRO A C 1
ATOM 4433 O O . PRO A 1 546 ? -22.670 11.708 27.593 1.00 66.62 546 PRO A O 1
ATOM 4436 N N . GLN A 1 547 ? -20.878 12.424 26.469 1.00 65.19 547 GLN A N 1
ATOM 4437 C CA . GLN A 1 547 ? -20.628 13.510 27.412 1.00 65.19 547 GLN A CA 1
ATOM 4438 C C . GLN A 1 547 ? -21.558 14.667 27.067 1.00 65.19 547 GLN A C 1
ATOM 4440 O O . GLN A 1 547 ? -21.570 15.108 25.915 1.00 65.19 547 GLN A O 1
ATOM 4445 N N . GLU A 1 548 ? -22.326 15.138 28.051 1.00 51.16 548 GLU A N 1
ATOM 4446 C CA . GLU A 1 548 ? -23.051 16.402 27.942 1.00 51.16 548 GLU A CA 1
ATOM 4447 C C . GLU A 1 548 ? -22.041 17.518 27.631 1.00 51.16 548 GLU A C 1
ATOM 4449 O O . GLU A 1 548 ? -20.957 17.575 28.222 1.00 51.16 548 GLU A O 1
ATOM 4454 N N . TYR A 1 549 ? -22.349 18.308 26.602 1.00 41.12 549 TYR A N 1
ATOM 4455 C CA . TYR A 1 549 ? -21.452 19.309 26.023 1.00 41.12 549 TYR A CA 1
ATOM 4456 C C . TYR A 1 549 ? -21.446 20.621 26.792 1.00 41.12 549 TYR A C 1
ATOM 4458 O O . TYR A 1 549 ? -22.554 21.092 27.131 1.00 41.12 549 TYR A O 1
#

Secondary structure (DSSP, 8-state):
-B-TT--TTTT----SSGGGS-TTS--B-----SSB-EETTEEEEEEEEEEEEEE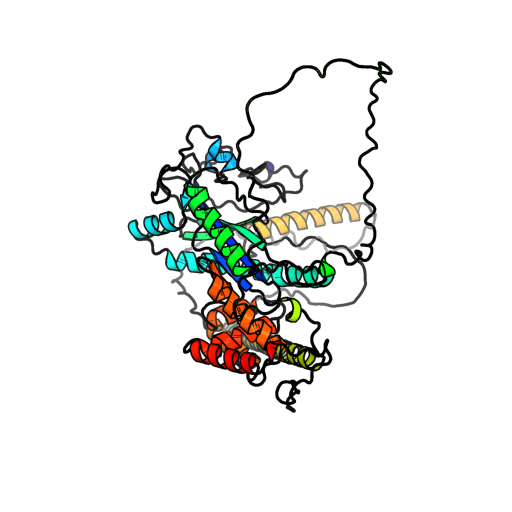TTEEEEEEEEEEEEEEEEE----GGGTT-HHHH---HHHHTTSTT-PPPS-TTSS-TTEEEHHHHHHHHHHTT---HHHHHHHHHHHHHHHHHHHHHHHHHHHHH-S-GGG--EEEEEEEEEBTT--EEEEEEESS------SHHHHHHHHHHHHHHHHHHT--PPPHHHHSS------------S-----------------------S---S-PPPTT---------TT---TTGGGSPPPHHHHHHHHHHHHHHHHHHHHHHHHHHHHHHHHHHHHHTT------------------------------TT-HHHHHHHHHHHHHHHHHHHHHHTTS-------SSSSSSSSS-------------------SHHHHHHHHHHHHTTTTTTS--HHHHHHHHHHHHHHHT-TTEEEEES-SSHHHHHHHHTTSSS--HHHHHHHHHHHHHTT-HHHHHHHHHHHHHTTGGG--GGGT----TTTS--PPP-

Sequence (549 aa):
FSKPAKARGIGIQVATKWLQIIRADDVIVQKYILSPFLINNVKFDLRIYVFLYSVYPLIVYVHKEGLVRFASHQYKTSPYNTDDQFMHLTNYSINRKSADYRRNSDAEQASGHKWTLSVLWQYMSNNGIDWMPLWEKIKDIVVKTCISVEYNMKEAVKTFCTSPYNVQELFGFDIILDENLKPWLLEVNISPSMNIDSDLDFKVKDRVIVNMLNITGINLPPESDVFKPMFELPSATYLQPSELALPRVDPNSNVGTILSNESTATAELRRPSADSKKPPAPKHSWQLDRRLILSKLGPDEECKHSFYEDRARRRKGRAVQIYKATYARAQSHQFLSSVSAATPNFLESQFSEGSDISPQTVSQGTDPESDNFEAYLRMTEGRRWSAQLKKETRNGRSDGPWLKNRMSDAMQQQAPNKLRSRKAIGPVRSSQCWHNSVFYRSATQRILDRLTPADVRCLIRLLDSINRAGDFQLVFPAATSRATAQYLNYFRNPGYYNLLNFAYLDKYKGNSQKGIDLLKELCQKEVHLKSTLYEDDLDEVNIWQPQEY

Organism: Hymenolepis diminuta (NCBI:txid6216)

Foldseek 3Di:
DAAPPDPQCPRDFDDPDPVVDDPPGDDDDDDAQLFFADDVQWFKKKWWKKKQLALVVTWIWTFPKTKIFTQLDGEDSDPVCRPPCSRRPRGPSPRVPDPSFDDDPDQLDPDTGMHMPVNVCVVCVVVVHDCPVLVLLVLVVVLLVCQLCSVVVVVCCVVPPPFSLPVMFIKTWIWTAGNVSRIDTDDIHRDPDLDDPDPNSCVRSVCVVQLSCLLSLDDDDPPVVVPDPPPPDPDPPDDDPPPDDDDDDDPPPDDDDDDDDDDDDDDPPDDDDPPPPPPPRPPDVLPDPLVLLGDDADPLRVVLQVLLLVLLVVLLVVVVVVVVVVVVVVVVVVVVVDDDDDDDDDDDDDDDDDDDDDDDDDDDDDDPPPPVVVVVVCVVVVVVVVVVVVVVVVVDDDDDDDPDPDPPPPPDDDDDDDDDDDDDDDDDPDPPLVVQLVSLCVSCVCVPVAAALNLLSLVSSVVSSVVSNVSIDTSPVHLDLSVNSVSCSSHPTRGSSSSSNSNLCHVCSPPVPVSVVVSVVCVVVVRNNDDVVVVGPHDPRRRHDDDDD